Protein AF-A0AA88I9P0-F1 (afdb_monomer)

pLDDT: mean 80.14, std 15.62, range [35.44, 97.12]

Solvent-accessible surface area (backbone atoms only — not comparable to full-atom values): 41795 Å² total; per-residue (Å²): 132,82,83,84,81,64,87,50,72,68,50,46,50,50,55,42,49,54,50,52,51,56,60,56,55,66,72,64,61,83,65,70,84,75,68,68,86,69,66,57,77,77,60,60,64,82,70,73,57,92,83,63,72,90,64,54,68,68,43,51,55,53,35,43,71,70,54,61,89,62,84,44,14,86,80,65,47,40,48,66,58,61,61,68,53,54,72,72,57,49,48,54,51,47,52,55,50,41,48,29,62,76,71,70,46,79,60,71,76,50,74,45,58,48,72,49,77,42,73,41,89,96,47,58,90,87,43,65,85,30,44,41,80,45,69,27,42,24,44,66,48,55,41,52,53,45,37,49,46,56,54,51,52,60,71,43,61,91,75,59,63,89,82,62,29,80,97,34,86,98,47,40,74,62,55,57,46,41,50,52,47,38,55,53,26,50,33,54,72,67,57,74,52,76,94,54,95,66,80,80,78,89,45,65,58,95,88,41,73,60,80,88,63,68,59,49,80,53,97,91,42,48,45,39,78,80,62,54,36,57,73,34,50,52,54,48,49,54,58,43,54,60,53,46,51,56,54,56,59,55,64,36,79,88,66,70,57,36,46,66,61,50,50,52,51,48,46,55,60,47,46,57,59,56,58,59,60,39,60,51,53,54,47,31,53,69,73,63,56,44,56,56,44,49,56,51,52,52,49,50,28,62,64,49,67,50,54,90,83,52,54,70,68,57,54,24,51,70,66,71,50,68,56,60,73,59,45,45,47,44,52,48,38,50,50,52,48,57,56,64,56,45,68,101,77,40,62,62,50,63,66,55,75,61,32,65,84,72,67,54,88,82,69,67,79,84,50,44,33,21,60,60,47,48,57,68,75,40,60,77,97,66,36,58,87,73,59,81,62,74,77,66,77,84,79,86,78,91,77,69,88,71,84,65,64,68,72,73,83,79,75,57,83,88,80,59,55,55,69,58,53,32,52,48,46,52,57,56,51,54,79,42,65,87,32,47,41,33,17,27,19,36,27,66,62,90,61,32,14,6,15,3,30,27,32,67,76,80,72,42,81,49,66,43,19,43,53,55,78,52,48,52,72,52,26,34,46,46,18,50,40,49,56,52,51,51,52,58,74,65,67,68,76,47,43,37,32,40,38,28,55,51,57,67,50,53,59,44,58,76,68,56,51,100,82,48,61,63,66,62,49,49,41,55,49,52,50,49,58,42,40,74,65,76,21,47,73,39,52,39,67,42,79,73,94,41,75,53,67,55,50,56,49,3,43,51,35,2,52,52,18,36,69,50,88,68,64,54,94,65,86,48,55,72,68,49,50,48,48,51,50,47,53,51,57,50,49,52,56,49,52,59,47,55,76,72,54,93,52,74,46,58,72,31,55,73,57,82,82,62,56,90,50,67,68,51,77,52,37,65,50,41,33,40,54,50,22,55,44,66,70,57,34,53,33,39,40,51,32,30,77,66,72,74,40,97,58,30,49,32,95,83,71,75,43,71,23,42,72,64,36,61,67,75,64,36,72,92,40,42,74,49,37,54,53,43,45,54,56,38,47,74,71,76,41,70,92,43,73,50,37,59,60,44,48,50,59,72,89,51,28,36,57,35,48,52,46,51,42,48,39,34,57,78,65,54,43,72,84,62,71

Secondary structure (DSSP, 8-state):
-------SHHHHHHHHHHHHHHHHHTT-----S-------GGGGGGSS-TTS-SS-HHHHHHHHHT-------TT---HHHHHT--HHHHHHHHHHHHHHHHHT---GGGG-EEEEEEEPTTS-TT-GGGEEEEEEE-HHHHHHHHHHHHHHHHHHTTSS-TT--TT-TT--HHHHHHHHHHHHHHHHHTT-S-SS-PPPP--EETTEEPPP-SEEEETTEEEETT---HHHHHHHHHHHHHHHHHHHHHTSGGG---HHHHHHHHIIIIIHHHSTTTTTSTTS-HHHHHHHHHHHHHHHHHHHT--TTS-HHHHHHHTT---HHHHHHHHHHHHHHHHHSS-TT-HHIIIIIT-HHHHSTTS-GGGS-HHHHHHHTS-GGG-TTTS----------TTS------------TTSS-HHHHHHHHHHHHHTTTTSEEEEEEEEEETTEEEEEEEETTTTEEEEEEE-TT--HHHHHHHHHHHHHHHHHHH---SEEEEEES-HHHHHHHHT--TTS-HHHHHHHHHHHHHHTTT-EEEEEE--TTS--HHHHHHHHHHHHHHH-SSPP-PPPPHHHHHHHHHHHHHHHHHHHHHTT---HHHHHTTSS---SS---SSHHHHHHHHHHHHT----HHHHHHTTS-S--B-TTT-SB--HHIIIII-GGGHHHHHHHHHHHHHTT---SHHHHTT-S-HHHHHHHHHHHHHHHHHTTGGGT-

Radius of gyration: 31.72 Å; Cα contacts (8 Å, |Δi|>4): 893; chains: 1; bounding box: 70×88×81 Å

Structure (mmCIF, N/CA/C/O backbone):
data_AF-A0AA88I9P0-F1
#
_entry.id   AF-A0AA88I9P0-F1
#
loop_
_atom_site.group_PDB
_atom_site.id
_atom_site.type_symbol
_atom_site.label_atom_id
_atom_site.label_alt_id
_atom_site.label_comp_id
_atom_site.label_asym_id
_atom_site.label_entity_id
_atom_site.label_seq_id
_atom_site.pdbx_PDB_ins_code
_atom_site.Cartn_x
_atom_site.Cartn_y
_atom_site.Cartn_z
_atom_site.occupancy
_atom_site.B_iso_or_equiv
_atom_site.auth_seq_id
_atom_site.auth_comp_id
_atom_site.auth_asym_id
_atom_site.auth_atom_id
_atom_site.pdbx_PDB_model_num
ATOM 1 N N . MET A 1 1 ? -34.139 -36.839 -2.719 1.00 39.06 1 MET A N 1
ATOM 2 C CA . MET A 1 1 ? -34.824 -35.595 -3.132 1.00 39.06 1 MET A CA 1
ATOM 3 C C . MET A 1 1 ? -34.254 -35.170 -4.472 1.00 39.06 1 MET A C 1
ATOM 5 O O . MET A 1 1 ? -33.038 -35.048 -4.577 1.00 39.06 1 MET A O 1
ATOM 9 N N . GLY A 1 2 ? -35.099 -35.080 -5.503 1.00 44.34 2 GLY A N 1
ATOM 10 C CA . GLY A 1 2 ? -34.687 -34.735 -6.867 1.00 44.34 2 GLY A CA 1
ATOM 11 C C . GLY A 1 2 ? -34.069 -33.339 -6.929 1.00 44.34 2 GLY A C 1
ATOM 12 O O . GLY A 1 2 ? -34.487 -32.447 -6.196 1.00 44.34 2 GLY A O 1
ATOM 13 N N . ARG A 1 3 ? -33.046 -33.155 -7.771 1.00 48.88 3 ARG A N 1
ATOM 14 C CA . ARG A 1 3 ? -32.488 -31.826 -8.058 1.00 48.88 3 ARG A CA 1
ATOM 15 C C . ARG A 1 3 ? -33.597 -30.983 -8.695 1.00 48.88 3 ARG A C 1
ATOM 17 O O . ARG A 1 3 ? -33.937 -31.243 -9.845 1.00 48.88 3 ARG A O 1
ATOM 24 N N . GLN A 1 4 ? -34.155 -30.018 -7.961 1.00 62.44 4 GLN A N 1
ATOM 25 C CA . GLN A 1 4 ? -35.030 -28.997 -8.541 1.00 62.44 4 GLN A CA 1
ATOM 26 C C . GLN A 1 4 ? -34.247 -28.274 -9.642 1.00 62.44 4 GLN A C 1
ATOM 28 O O . GLN A 1 4 ? -33.183 -27.706 -9.389 1.00 62.44 4 GLN A O 1
ATOM 33 N N . GLN A 1 5 ? -34.734 -28.369 -10.876 1.00 73.12 5 GLN A N 1
ATOM 34 C CA . GLN A 1 5 ? -34.254 -27.574 -11.998 1.00 73.12 5 GLN A CA 1
ATOM 35 C C . GLN A 1 5 ? -35.188 -26.370 -12.116 1.00 73.12 5 GLN A C 1
ATOM 37 O O . GLN A 1 5 ? -36.397 -26.560 -12.165 1.00 73.12 5 GLN A O 1
ATOM 42 N N . ALA A 1 6 ? -34.625 -25.163 -12.124 1.00 80.06 6 ALA A N 1
ATOM 43 C CA . ALA A 1 6 ? -35.354 -23.923 -12.371 1.00 80.06 6 ALA A CA 1
ATOM 44 C C . ALA A 1 6 ? -34.900 -23.322 -13.697 1.00 80.06 6 ALA A C 1
ATOM 46 O O . ALA A 1 6 ? -33.693 -23.222 -13.960 1.00 80.06 6 ALA A O 1
ATOM 47 N N . PHE A 1 7 ? -35.860 -22.895 -14.506 1.00 81.94 7 PHE A N 1
ATOM 48 C CA . PHE A 1 7 ? -35.616 -22.302 -15.817 1.00 81.94 7 PHE A CA 1
ATOM 49 C C . PHE A 1 7 ? -35.989 -20.818 -15.817 1.00 81.94 7 PHE A C 1
ATOM 51 O O . PHE A 1 7 ? -35.228 -19.999 -16.350 1.00 81.94 7 PHE A O 1
ATOM 58 N N . GLU A 1 8 ? -37.071 -20.455 -15.128 1.00 89.19 8 GLU A N 1
ATOM 59 C CA . GLU A 1 8 ? -37.524 -19.071 -14.996 1.00 89.19 8 GLU A CA 1
ATOM 60 C C . GLU A 1 8 ? -36.816 -18.327 -13.857 1.00 89.19 8 GLU A C 1
ATOM 62 O O . GLU A 1 8 ? -36.318 -18.919 -12.897 1.00 89.19 8 GLU A O 1
ATOM 67 N N . ASP A 1 9 ? -36.744 -16.999 -13.953 1.00 88.75 9 ASP A N 1
ATOM 68 C CA . ASP A 1 9 ? -36.067 -16.187 -12.936 1.00 88.75 9 ASP A CA 1
ATOM 69 C C . ASP A 1 9 ? -36.805 -16.202 -11.591 1.00 88.75 9 ASP A C 1
ATOM 71 O O . ASP A 1 9 ? -36.147 -16.219 -10.552 1.00 88.75 9 ASP A O 1
ATOM 75 N N . ALA A 1 10 ? -38.140 -16.287 -11.594 1.00 88.88 10 ALA A N 1
ATOM 76 C CA . ALA A 1 10 ? -38.936 -16.443 -10.376 1.00 88.88 10 ALA A CA 1
ATOM 77 C C . ALA A 1 10 ? -38.601 -17.757 -9.645 1.00 88.88 10 ALA A C 1
ATOM 79 O O . ALA A 1 10 ? -38.289 -17.744 -8.457 1.00 88.88 10 ALA A O 1
ATOM 80 N N . GLU A 1 11 ? -38.547 -18.877 -10.372 1.00 89.25 11 GLU A N 1
ATOM 81 C CA . GLU A 1 11 ? -38.175 -20.184 -9.815 1.00 89.25 11 GLU A CA 1
ATOM 82 C C . GLU A 1 11 ? -36.751 -20.179 -9.237 1.00 89.25 11 GLU A C 1
ATOM 84 O O . GLU A 1 11 ? -36.499 -20.723 -8.161 1.00 89.25 11 GLU A O 1
ATOM 89 N N . LYS A 1 12 ? -35.799 -19.530 -9.925 1.00 89.38 12 LYS A N 1
ATOM 90 C CA . LYS A 1 12 ? -34.418 -19.389 -9.428 1.00 89.38 12 LYS A CA 1
ATOM 91 C C . LYS A 1 12 ? -34.368 -18.591 -8.127 1.00 89.38 12 LYS A C 1
ATOM 93 O O . LYS A 1 12 ? -33.560 -18.917 -7.255 1.00 89.38 12 LYS A O 1
ATOM 98 N N . VAL A 1 13 ? -35.183 -17.541 -8.007 1.00 89.12 13 VAL A N 1
ATOM 99 C CA . VAL A 1 13 ? -35.268 -16.716 -6.794 1.00 89.12 13 VAL A CA 1
ATOM 100 C C . VAL A 1 13 ? -35.789 -17.539 -5.620 1.00 89.12 13 VAL A C 1
ATOM 102 O O . VAL A 1 13 ? -35.147 -17.513 -4.571 1.00 89.12 13 VAL A O 1
ATOM 105 N N . GLU A 1 14 ? -36.856 -18.318 -5.804 1.00 90.62 14 GLU A N 1
ATOM 106 C CA . GLU A 1 14 ? -37.413 -19.178 -4.749 1.00 90.62 14 GLU A CA 1
ATOM 107 C C . GLU A 1 14 ? -36.408 -20.243 -4.284 1.00 90.62 14 GLU A C 1
ATOM 109 O O . GLU A 1 14 ? -36.133 -20.364 -3.091 1.00 90.62 14 GLU A O 1
ATOM 114 N N . ILE A 1 15 ? -35.730 -20.930 -5.214 1.00 90.12 15 ILE A N 1
ATOM 115 C CA . ILE A 1 15 ? -34.695 -21.919 -4.859 1.00 90.12 15 ILE A CA 1
ATOM 116 C C . ILE A 1 15 ? -33.554 -21.279 -4.050 1.00 90.12 15 ILE A C 1
ATOM 118 O O . ILE A 1 15 ? -33.029 -21.872 -3.099 1.00 90.12 15 ILE A O 1
ATOM 122 N N . LEU A 1 16 ? -33.126 -20.072 -4.428 1.00 90.31 16 LEU A N 1
ATOM 123 C CA . LEU A 1 16 ? -32.100 -19.346 -3.682 1.00 90.31 16 LEU A CA 1
ATOM 124 C C . LEU A 1 16 ? -32.613 -18.919 -2.301 1.00 90.31 16 LEU A C 1
ATOM 126 O O . LEU A 1 16 ? -31.865 -19.038 -1.326 1.00 90.31 16 LEU A O 1
ATOM 130 N N . ALA A 1 17 ? -33.861 -18.455 -2.202 1.00 88.44 17 ALA A N 1
ATOM 131 C CA . ALA A 1 17 ? -34.494 -18.081 -0.942 1.00 88.44 17 ALA A CA 1
ATOM 132 C C . ALA A 1 17 ? -34.544 -19.271 0.030 1.00 88.44 17 ALA A C 1
ATOM 134 O O . ALA A 1 17 ? -34.016 -19.161 1.142 1.00 88.44 17 ALA A O 1
ATOM 135 N N . ASP A 1 18 ? -35.030 -20.429 -0.422 1.00 88.12 18 ASP A N 1
ATOM 136 C CA . ASP A 1 18 ? -35.078 -21.674 0.353 1.00 88.12 18 ASP A CA 1
ATOM 137 C C . ASP A 1 18 ? -33.686 -22.108 0.830 1.00 88.12 18 ASP A C 1
ATOM 139 O O . ASP A 1 18 ? -33.469 -22.460 1.998 1.00 88.12 18 ASP A O 1
ATOM 143 N N . GLN A 1 19 ? -32.687 -22.054 -0.057 1.00 89.00 19 GLN A N 1
ATOM 144 C CA . GLN A 1 19 ? -31.309 -22.398 0.288 1.00 89.00 19 GLN A CA 1
ATOM 145 C C . GLN A 1 19 ? -30.738 -21.467 1.372 1.00 89.00 19 GLN A C 1
ATOM 147 O O . GLN A 1 19 ? -30.025 -21.915 2.285 1.00 89.00 19 GLN A O 1
ATOM 152 N N . PHE A 1 20 ? -31.011 -20.165 1.285 1.00 88.50 20 PHE A N 1
ATOM 153 C CA . PHE A 1 20 ? -30.532 -19.185 2.258 1.00 88.50 20 PHE A CA 1
ATOM 154 C C . PHE A 1 20 ? -31.257 -19.295 3.601 1.00 88.50 20 PHE A C 1
ATOM 156 O O . PHE A 1 20 ? -30.613 -19.179 4.653 1.00 88.50 20 PHE A O 1
ATOM 163 N N . GLU A 1 21 ? -32.552 -19.597 3.588 1.00 84.19 21 GLU A N 1
ATOM 164 C CA . GLU A 1 21 ? -33.342 -19.832 4.793 1.00 84.19 21 GLU A CA 1
ATOM 165 C C . GLU A 1 21 ? -32.831 -21.069 5.553 1.00 84.19 21 GLU A C 1
ATOM 167 O O . GLU A 1 21 ? -32.518 -20.998 6.747 1.00 84.19 21 GLU A O 1
ATOM 172 N N . ASN A 1 22 ? -32.617 -22.183 4.847 1.00 78.06 22 ASN A N 1
ATOM 173 C CA . ASN A 1 22 ? -32.097 -23.428 5.420 1.00 78.06 22 ASN A CA 1
ATOM 174 C C . ASN A 1 22 ? -30.682 -23.279 5.998 1.00 78.06 22 ASN A C 1
ATOM 176 O O . ASN A 1 22 ? -30.352 -23.851 7.044 1.00 78.06 22 ASN A O 1
ATOM 180 N N . THR A 1 23 ? -29.838 -22.471 5.351 1.00 69.44 23 THR A N 1
ATOM 181 C CA . THR A 1 23 ? -28.493 -22.164 5.858 1.00 69.44 23 THR A CA 1
ATOM 182 C C . THR A 1 23 ? -28.563 -21.365 7.165 1.00 69.44 23 THR A C 1
ATOM 184 O O . THR A 1 23 ? -27.778 -21.613 8.082 1.00 69.44 23 THR A O 1
ATOM 187 N N . SER A 1 24 ? -29.531 -20.453 7.279 1.00 61.78 24 SER A N 1
ATOM 188 C CA . SER A 1 24 ? -29.737 -19.612 8.463 1.00 61.78 24 SER A CA 1
ATOM 189 C C . SER A 1 24 ? -30.341 -20.394 9.639 1.00 61.78 24 SER A C 1
ATOM 191 O O . SER A 1 24 ? -29.943 -20.192 10.786 1.00 61.78 24 SER A O 1
ATOM 193 N N . LYS A 1 25 ? -31.232 -21.362 9.372 1.00 58.56 25 LYS A N 1
ATOM 194 C CA . LYS A 1 25 ? -31.823 -22.248 10.395 1.00 58.56 25 LYS A CA 1
ATOM 195 C C . LYS A 1 25 ? -30.779 -23.132 11.095 1.00 58.56 25 LYS A C 1
ATOM 197 O O . LYS A 1 25 ? -30.860 -23.318 12.307 1.00 58.56 25 LYS A O 1
ATOM 202 N N . ARG A 1 26 ? -29.744 -23.610 10.386 1.00 49.09 26 ARG A N 1
ATOM 203 C CA . ARG A 1 26 ? -28.668 -24.452 10.964 1.00 49.09 26 ARG A CA 1
ATOM 204 C C . ARG A 1 26 ? -27.805 -23.755 12.029 1.00 49.09 26 ARG A C 1
ATOM 206 O O . ARG A 1 26 ? -27.151 -24.455 12.801 1.00 49.09 26 ARG A O 1
ATOM 213 N N . SER A 1 27 ? -27.785 -22.417 12.102 1.00 44.56 27 SER A N 1
ATOM 214 C CA . SER A 1 27 ? -27.039 -21.701 13.154 1.00 44.56 27 SER A CA 1
ATOM 215 C C . SER A 1 27 ? -27.791 -21.631 14.484 1.00 44.56 27 SER A C 1
ATOM 217 O O . SER A 1 27 ? -27.160 -21.385 15.512 1.00 44.56 27 SER A O 1
ATOM 219 N N . ARG A 1 28 ? -29.104 -21.904 14.503 1.00 42.03 28 ARG A N 1
ATOM 220 C CA . ARG A 1 28 ? -29.830 -22.232 15.734 1.00 42.03 28 ARG A CA 1
ATOM 221 C C . ARG A 1 28 ? -29.492 -23.671 16.115 1.00 42.03 28 ARG A C 1
ATOM 223 O O . ARG A 1 28 ? -30.344 -24.553 16.096 1.00 42.03 28 ARG A O 1
ATOM 230 N N . ARG A 1 29 ? -28.230 -23.934 16.477 1.00 40.59 29 ARG A N 1
ATOM 231 C CA . ARG A 1 29 ? -27.990 -25.035 17.413 1.00 40.59 29 ARG A CA 1
ATOM 232 C C . ARG A 1 29 ? -28.876 -24.730 18.612 1.00 40.59 29 ARG A C 1
ATOM 234 O O . ARG A 1 29 ? -28.849 -23.601 19.101 1.00 40.59 29 ARG A O 1
ATOM 241 N N . GLN A 1 30 ? -29.667 -25.710 19.032 1.00 39.31 30 GLN A N 1
ATOM 242 C CA . GLN A 1 30 ? -30.225 -25.761 20.374 1.00 39.31 30 GLN A CA 1
ATOM 243 C C . GLN A 1 30 ? -29.033 -25.699 21.335 1.00 39.31 30 GLN A C 1
ATOM 245 O O . GLN A 1 30 ? -28.506 -26.715 21.773 1.00 39.31 30 GLN A O 1
ATOM 250 N N . GLY A 1 31 ? -28.520 -24.496 21.588 1.00 37.78 31 GLY A N 1
ATOM 251 C CA . GLY A 1 31 ? -27.821 -24.232 22.819 1.00 37.78 31 GLY A CA 1
ATOM 252 C C . GLY A 1 31 ? -28.854 -24.560 23.870 1.00 37.78 31 GLY A C 1
ATOM 253 O O . GLY A 1 31 ? -29.912 -23.937 23.908 1.00 37.78 31 GLY A O 1
ATOM 254 N N . THR A 1 32 ? -28.596 -25.609 24.640 1.00 35.59 32 THR A N 1
ATOM 255 C CA . THR A 1 32 ? -29.235 -25.798 25.932 1.00 35.59 32 THR A CA 1
ATOM 256 C C . THR A 1 32 ? -29.368 -24.417 26.561 1.00 35.59 32 THR A C 1
ATOM 258 O O . THR A 1 32 ? -28.354 -23.745 26.758 1.00 35.59 32 THR A O 1
ATOM 261 N N . ASN A 1 33 ? -30.595 -23.978 26.838 1.00 35.75 33 ASN A N 1
ATOM 262 C CA . ASN A 1 33 ? -30.913 -22.712 27.504 1.00 35.75 33 ASN A CA 1
ATOM 263 C C . ASN A 1 33 ? -30.363 -22.640 28.950 1.00 35.75 33 ASN A C 1
ATOM 265 O O . ASN A 1 33 ? -30.852 -21.866 29.759 1.00 35.75 33 ASN A O 1
ATOM 269 N N . ASN A 1 34 ? -29.304 -23.387 29.269 1.00 35.44 34 ASN A N 1
ATOM 270 C CA . ASN A 1 34 ? -28.431 -23.181 30.414 1.00 35.44 34 ASN A CA 1
ATOM 271 C C . ASN A 1 34 ? -27.333 -22.168 30.061 1.00 35.44 34 ASN A C 1
ATOM 273 O O . ASN A 1 34 ? -26.152 -22.377 30.336 1.00 35.44 34 ASN A O 1
ATOM 277 N N . LEU A 1 35 ? -27.718 -21.023 29.489 1.00 38.22 35 LEU A N 1
ATOM 278 C CA . LEU A 1 35 ? -27.027 -19.797 29.866 1.00 38.22 35 LEU A CA 1
ATOM 279 C C . LEU A 1 35 ? -27.410 -19.590 31.327 1.00 38.22 35 LEU A C 1
ATOM 281 O O . LEU A 1 35 ? -28.442 -18.990 31.627 1.00 38.22 35 LEU A O 1
ATOM 285 N N . ASN A 1 36 ? -26.613 -20.162 32.234 1.00 35.81 36 ASN A N 1
ATOM 286 C CA . ASN A 1 36 ? -26.621 -19.738 33.622 1.00 35.81 36 ASN A CA 1
ATOM 287 C C . ASN A 1 36 ? -26.627 -18.211 33.590 1.00 35.81 36 ASN A C 1
ATOM 289 O O . ASN A 1 36 ? -25.728 -17.594 33.016 1.00 35.81 36 ASN A O 1
ATOM 293 N N . LYS A 1 37 ? -27.681 -17.618 34.155 1.00 40.16 37 LYS A N 1
ATOM 294 C CA . LYS A 1 37 ? -27.862 -16.175 34.343 1.00 40.16 37 LYS A CA 1
ATOM 295 C C . LYS A 1 37 ? -26.828 -15.609 35.327 1.00 40.16 37 LYS A C 1
ATOM 297 O O . LYS A 1 37 ? -27.144 -14.769 36.156 1.00 40.16 37 LYS A O 1
ATOM 302 N N . THR A 1 38 ? -25.576 -16.032 35.248 1.00 39.34 38 THR A N 1
ATOM 303 C CA . THR A 1 38 ? -24.461 -15.228 35.715 1.00 39.34 38 THR A CA 1
ATOM 304 C C . THR A 1 38 ? -24.152 -14.251 34.593 1.00 39.34 38 THR A C 1
ATOM 306 O O . THR A 1 38 ? -23.168 -14.397 33.870 1.00 39.34 38 THR A O 1
ATOM 309 N N . THR A 1 39 ? -25.024 -13.252 34.408 1.00 38.62 39 THR A N 1
ATOM 310 C CA . THR A 1 39 ? -24.541 -11.947 33.946 1.00 38.62 39 THR A CA 1
ATOM 311 C C . THR A 1 39 ? -23.344 -11.636 34.839 1.00 38.62 39 THR A C 1
ATOM 313 O O . THR A 1 39 ? -23.548 -11.576 36.054 1.00 38.62 39 THR A O 1
ATOM 316 N N . PRO A 1 40 ? -22.117 -11.511 34.299 1.00 41.44 40 PRO A N 1
ATOM 317 C CA . PRO A 1 40 ? -20.988 -11.026 35.087 1.00 41.44 40 PRO A CA 1
ATOM 318 C C . PRO A 1 40 ? -21.459 -9.763 35.810 1.00 41.44 40 PRO A C 1
ATOM 320 O O . PRO A 1 40 ? -22.156 -8.969 35.175 1.00 41.44 40 PRO A O 1
ATOM 323 N N . ASP A 1 41 ? -21.159 -9.563 37.095 1.00 44.03 41 ASP A N 1
ATOM 324 C CA . ASP A 1 41 ? -21.682 -8.404 37.847 1.00 44.03 41 ASP A CA 1
ATOM 325 C C . ASP A 1 41 ? -21.405 -7.058 37.137 1.00 44.03 41 ASP A C 1
ATOM 327 O O . ASP A 1 41 ? -22.180 -6.111 37.226 1.00 44.03 41 ASP A O 1
ATOM 331 N N . ASN A 1 42 ? -20.391 -7.039 36.277 1.00 43.88 42 ASN A N 1
ATOM 332 C CA . ASN A 1 42 ? -19.996 -5.983 35.353 1.00 43.88 42 ASN A CA 1
ATOM 333 C C . ASN A 1 42 ? -21.109 -5.564 34.358 1.00 43.88 42 ASN A C 1
ATOM 335 O O . ASN A 1 42 ? -21.118 -4.425 33.896 1.00 43.88 42 ASN A O 1
ATOM 339 N N . TYR A 1 43 ? -22.036 -6.462 33.998 1.00 40.50 43 TYR A N 1
ATOM 340 C CA . TYR A 1 43 ? -23.160 -6.194 33.086 1.00 40.50 43 TYR A CA 1
ATOM 341 C C . TYR A 1 43 ? -24.332 -5.479 33.772 1.00 40.50 43 TYR A C 1
ATOM 343 O O . TYR A 1 43 ? -25.108 -4.812 33.086 1.00 40.50 43 TYR A O 1
ATOM 351 N N . LYS A 1 44 ? -24.449 -5.554 35.109 1.00 40.12 44 LYS A N 1
ATOM 352 C CA . LYS A 1 44 ? -25.491 -4.830 35.863 1.00 40.12 44 LYS A CA 1
ATOM 353 C C . LYS A 1 44 ? -25.324 -3.306 35.776 1.00 40.12 44 LYS A C 1
ATOM 355 O O . LYS A 1 44 ? -26.277 -2.573 36.002 1.00 40.12 44 LYS A O 1
ATOM 360 N N . HIS A 1 45 ? -24.157 -2.811 35.362 1.00 44.03 45 HIS A N 1
ATOM 361 C CA . HIS A 1 45 ? -23.897 -1.377 35.220 1.00 44.03 45 HIS A CA 1
ATOM 362 C C . HIS A 1 45 ? -24.479 -0.723 33.959 1.00 44.03 45 HIS A C 1
ATOM 364 O O . HIS A 1 45 ? -24.467 0.502 33.886 1.00 44.03 45 HIS A O 1
ATOM 370 N N . TRP A 1 46 ? -25.015 -1.475 32.985 1.00 44.25 46 TRP A N 1
ATOM 371 C CA . TRP A 1 46 ? -25.685 -0.841 31.834 1.00 44.25 46 TRP A CA 1
ATOM 372 C C . TRP A 1 46 ? -26.975 -0.121 32.272 1.00 44.25 46 TRP A C 1
ATOM 374 O O . TRP A 1 46 ? -27.339 0.887 31.678 1.00 44.25 46 TRP A O 1
ATOM 384 N N . ASN A 1 47 ? -27.621 -0.590 33.347 1.00 42.84 47 ASN A N 1
ATOM 385 C CA . ASN A 1 47 ? -28.960 -0.147 33.749 1.00 42.84 47 ASN A CA 1
ATOM 386 C C . ASN A 1 47 ? -29.028 0.621 35.083 1.00 42.84 47 ASN A C 1
ATOM 388 O O . ASN A 1 47 ? -30.118 0.949 35.529 1.00 42.84 47 ASN A O 1
ATOM 392 N N . ASN A 1 48 ? -27.897 0.918 35.735 1.00 43.22 48 ASN A N 1
ATOM 393 C CA . ASN A 1 48 ? -27.915 1.456 37.106 1.00 43.22 48 ASN A CA 1
ATOM 394 C C . ASN A 1 48 ? -27.996 2.988 37.216 1.00 43.22 48 ASN A C 1
ATOM 396 O O . ASN A 1 48 ? -28.045 3.501 38.327 1.00 43.22 48 ASN A O 1
ATOM 400 N N . ASN A 1 49 ? -28.049 3.721 36.101 1.00 46.38 49 ASN A N 1
ATOM 401 C CA . ASN A 1 49 ? -28.343 5.155 36.107 1.00 46.38 49 ASN A CA 1
ATOM 402 C C . ASN A 1 49 ? -29.525 5.425 35.171 1.00 46.38 49 ASN A C 1
ATOM 404 O O . ASN A 1 49 ? -29.324 5.832 34.030 1.00 46.38 49 ASN A O 1
ATOM 408 N N . GLU A 1 50 ? -30.756 5.252 35.664 1.00 50.78 50 GLU A N 1
ATOM 409 C CA . GLU A 1 50 ? -32.018 5.540 34.945 1.00 50.78 50 GLU A CA 1
ATOM 410 C C . GLU A 1 50 ? -32.121 6.981 34.387 1.00 50.78 50 GLU A C 1
ATOM 412 O O . GLU A 1 50 ? -33.062 7.308 33.669 1.00 50.78 50 GLU A O 1
ATOM 417 N N . LYS A 1 51 ? -31.150 7.857 34.683 1.00 51.50 51 LYS A N 1
ATOM 418 C CA . LYS A 1 51 ? -31.114 9.258 34.244 1.00 51.50 51 LYS A CA 1
ATOM 419 C C . LYS A 1 51 ? -30.222 9.551 33.031 1.00 51.50 51 LYS A C 1
ATOM 421 O O . LYS A 1 51 ? -30.355 10.639 32.477 1.00 51.50 51 LYS A O 1
ATOM 426 N N . GLU A 1 52 ? -29.323 8.657 32.599 1.00 55.91 52 GLU A N 1
ATOM 427 C CA . GLU A 1 52 ? -28.451 8.938 31.440 1.00 55.91 52 GLU A CA 1
ATOM 428 C C . GLU A 1 52 ? -28.894 8.214 30.153 1.00 55.91 52 GLU A C 1
ATOM 430 O O . GLU A 1 52 ? -29.162 7.014 30.181 1.00 55.91 52 GLU A O 1
ATOM 435 N N . PRO A 1 53 ? -28.915 8.899 28.990 1.00 64.31 53 PRO A N 1
ATOM 436 C CA . PRO A 1 53 ? -29.300 8.276 27.728 1.00 64.31 53 PRO A CA 1
ATOM 437 C C . PRO A 1 53 ? -28.285 7.211 27.275 1.00 64.31 53 PRO A C 1
ATOM 439 O O . PRO A 1 53 ? -27.065 7.418 27.321 1.00 64.31 53 PRO A O 1
ATOM 442 N N . LEU A 1 54 ? -28.802 6.081 26.771 1.00 80.31 54 LEU A N 1
ATOM 443 C CA . LEU A 1 54 ? -28.013 4.917 26.342 1.00 80.31 54 LEU A CA 1
ATOM 444 C C . LEU A 1 54 ? -26.997 5.240 25.244 1.00 80.31 54 LEU A C 1
ATOM 446 O O . LEU A 1 54 ? -25.907 4.669 25.224 1.00 80.31 54 LEU A O 1
ATOM 450 N N . LEU A 1 55 ? -27.313 6.168 24.347 1.00 88.94 55 LEU A N 1
ATOM 451 C CA . LEU A 1 55 ? -26.415 6.773 23.367 1.00 88.94 55 LEU A CA 1
ATOM 452 C C . LEU A 1 55 ? -26.391 8.292 23.566 1.00 88.94 55 LEU A C 1
ATOM 454 O O . LEU A 1 55 ? -27.391 8.889 23.965 1.00 88.94 55 LEU A O 1
ATOM 458 N N . LYS A 1 56 ? -25.257 8.927 23.252 1.00 88.81 56 LYS A N 1
ATOM 459 C CA . LYS A 1 56 ? -25.082 10.393 23.241 1.00 88.81 56 LYS A CA 1
ATOM 460 C C . LYS A 1 56 ? -24.836 10.879 21.805 1.00 88.81 56 LYS A C 1
ATOM 462 O O . LYS A 1 56 ? -24.408 10.096 20.958 1.00 88.81 56 LYS A O 1
ATOM 467 N N . LEU A 1 57 ? -25.021 12.174 21.524 1.00 83.69 57 LEU A N 1
ATOM 468 C CA . LEU A 1 57 ? -24.827 12.743 20.174 1.00 83.69 57 LEU A CA 1
ATOM 469 C C . LEU A 1 57 ? -23.438 12.422 19.592 1.00 83.69 57 LEU A C 1
ATOM 471 O O . LEU A 1 57 ? -23.316 12.051 18.424 1.00 83.69 57 LEU A O 1
ATOM 475 N N . ARG A 1 58 ? -22.402 12.435 20.441 1.00 79.50 58 ARG A N 1
ATOM 476 C CA . ARG A 1 58 ? -21.030 12.033 20.085 1.00 79.50 58 ARG A CA 1
ATOM 477 C C . ARG A 1 58 ? -20.929 10.607 19.530 1.00 79.50 58 ARG A C 1
ATOM 479 O O . ARG A 1 58 ? -20.106 10.346 18.654 1.00 79.50 58 ARG A O 1
ATOM 486 N N . ASP A 1 59 ? -21.755 9.678 20.020 1.00 84.75 59 ASP A N 1
ATOM 487 C CA . ASP A 1 59 ? -21.765 8.291 19.547 1.00 84.75 59 ASP A CA 1
ATOM 488 C C . ASP A 1 59 ? -22.282 8.221 18.102 1.00 84.75 59 ASP A C 1
ATOM 490 O O . ASP A 1 59 ? -21.729 7.474 17.291 1.00 84.75 59 ASP A O 1
ATOM 494 N N . ILE A 1 60 ? -23.283 9.047 17.770 1.00 89.19 60 ILE A N 1
ATOM 495 C CA . ILE A 1 60 ? -23.849 9.169 16.420 1.00 89.19 60 ILE A CA 1
ATOM 496 C C . ILE A 1 60 ? -22.858 9.854 15.486 1.00 89.19 60 ILE A C 1
ATOM 498 O O . ILE A 1 60 ? -22.555 9.313 14.426 1.00 89.19 60 ILE A O 1
ATOM 502 N N . GLN A 1 61 ? -22.284 10.987 15.895 1.00 83.81 61 GLN A N 1
ATOM 503 C CA . GLN A 1 61 ? -21.281 11.712 15.108 1.00 83.81 61 GLN A CA 1
ATOM 504 C C . GLN A 1 61 ? -20.072 10.826 14.769 1.00 83.81 61 GLN A C 1
ATOM 506 O O . GLN A 1 61 ? -19.629 10.791 13.617 1.00 83.81 61 GLN A O 1
ATOM 511 N N . ARG A 1 62 ? -19.581 10.036 15.738 1.00 81.12 62 ARG A N 1
ATOM 512 C CA . ARG A 1 62 ? -18.540 9.024 15.500 1.00 81.12 62 ARG A CA 1
ATOM 513 C C . ARG A 1 62 ? -19.009 7.963 14.504 1.00 81.12 62 ARG A C 1
ATOM 515 O O . ARG A 1 62 ? -18.308 7.668 13.543 1.00 81.12 62 ARG A O 1
ATOM 522 N N . ALA A 1 63 ? -20.194 7.390 14.701 1.00 86.38 63 ALA A N 1
ATOM 523 C CA . ALA A 1 63 ? -20.697 6.345 13.815 1.00 86.38 63 ALA A CA 1
ATOM 524 C C . ALA A 1 63 ? -20.891 6.847 12.366 1.00 86.38 63 ALA A C 1
ATOM 526 O O . ALA A 1 63 ? -20.588 6.112 11.423 1.00 86.38 63 ALA A O 1
ATOM 527 N N . VAL A 1 64 ? -21.332 8.099 12.187 1.00 85.75 64 VAL A N 1
ATOM 528 C CA . VAL A 1 64 ? -21.493 8.767 10.885 1.00 85.75 64 VAL A CA 1
ATOM 529 C C . VAL A 1 64 ? -20.144 9.011 10.203 1.00 85.75 64 VAL A C 1
ATOM 531 O O . VAL A 1 64 ? -20.004 8.736 9.005 1.00 85.75 64 VAL A O 1
ATOM 534 N N . SER A 1 65 ? -19.131 9.479 10.941 1.00 80.00 65 SER A N 1
ATOM 535 C CA . SER A 1 65 ? -17.805 9.767 10.370 1.00 80.00 65 SER A CA 1
ATOM 536 C C . SER A 1 65 ? -17.132 8.510 9.799 1.00 80.00 65 SER A C 1
ATOM 538 O O . SER A 1 65 ? -16.467 8.565 8.761 1.00 80.00 65 SER A O 1
ATOM 540 N N . GLU A 1 66 ? -17.401 7.347 10.395 1.00 80.25 66 GLU A N 1
ATOM 541 C CA . GLU A 1 66 ? -16.899 6.045 9.952 1.00 80.25 66 GLU A CA 1
ATOM 542 C C . GLU A 1 66 ? -17.701 5.402 8.802 1.00 80.25 66 GLU A C 1
ATOM 544 O O . GLU A 1 66 ? -17.351 4.306 8.327 1.00 80.25 66 GLU A O 1
ATOM 549 N N . LEU A 1 67 ? -18.806 6.012 8.359 1.00 84.00 67 LEU A N 1
ATOM 550 C CA . LEU A 1 67 ? -19.589 5.469 7.251 1.00 84.00 67 LEU A CA 1
ATOM 551 C C . LEU A 1 67 ? -18.749 5.456 5.967 1.00 84.00 67 LEU A C 1
ATOM 553 O O . LEU A 1 67 ? -18.043 6.406 5.630 1.00 84.00 67 LEU A O 1
ATOM 557 N N . LYS A 1 68 ? -18.846 4.371 5.203 1.00 83.50 68 LYS A N 1
ATOM 558 C CA . LYS A 1 68 ? -18.275 4.272 3.851 1.00 83.50 68 LYS A CA 1
ATOM 559 C C . LYS A 1 68 ? -19.398 4.399 2.830 1.00 83.50 68 LYS A C 1
ATOM 561 O O . LYS A 1 68 ? -20.545 4.090 3.154 1.00 83.50 68 LYS A O 1
ATOM 566 N N . SER A 1 69 ? -19.089 4.821 1.607 1.00 79.62 69 SER A N 1
ATOM 567 C CA . SER A 1 69 ? -20.062 4.712 0.518 1.00 79.62 69 SER A CA 1
ATOM 568 C C . SER A 1 69 ? -20.441 3.237 0.327 1.00 79.62 69 SER A C 1
ATOM 570 O O . SER A 1 69 ? -19.605 2.341 0.453 1.00 79.62 69 SER A O 1
ATOM 572 N N . GLY A 1 70 ? -21.723 2.970 0.102 1.00 77.12 70 GLY A N 1
ATOM 573 C CA . GLY A 1 70 ? -22.252 1.616 -0.031 1.00 77.12 70 GLY A CA 1
ATOM 574 C C . GLY A 1 70 ? -23.700 1.636 -0.498 1.00 77.12 70 GLY A C 1
ATOM 575 O O . GLY A 1 70 ? -24.345 2.679 -0.413 1.00 77.12 70 GLY A O 1
ATOM 576 N N . ALA A 1 71 ? -24.176 0.495 -0.999 1.00 85.19 71 ALA A N 1
ATOM 577 C CA . ALA A 1 71 ? -25.551 0.327 -1.459 1.00 85.19 71 ALA A CA 1
ATOM 578 C C . ALA A 1 71 ? -26.565 0.514 -0.317 1.00 85.19 71 ALA A C 1
ATOM 580 O O . ALA A 1 71 ? -26.274 0.235 0.855 1.00 85.19 71 ALA A O 1
ATOM 581 N N . THR A 1 72 ? -27.748 0.999 -0.679 1.00 89.88 72 THR A N 1
ATOM 582 C CA . THR A 1 72 ? -28.861 1.279 0.232 1.00 89.88 72 THR A CA 1
ATOM 583 C C . THR A 1 72 ? -29.703 0.038 0.499 1.00 89.88 72 THR A C 1
ATOM 585 O O . THR A 1 72 ? -29.642 -0.943 -0.240 1.00 89.88 72 THR A O 1
ATOM 588 N N . GLY A 1 73 ? -30.464 0.077 1.595 1.00 88.06 73 GLY A N 1
ATOM 589 C CA . GLY A 1 73 ? -31.550 -0.870 1.827 1.00 88.06 73 GLY A CA 1
ATOM 590 C C . GLY A 1 73 ? -32.828 -0.435 1.105 1.00 88.06 73 GLY A C 1
ATOM 591 O O . GLY A 1 73 ? -32.810 0.451 0.249 1.00 88.06 73 GLY A O 1
ATOM 592 N N . ASN A 1 74 ? -33.955 -1.029 1.496 1.00 88.12 74 ASN A N 1
ATOM 593 C CA . ASN A 1 74 ? -35.261 -0.758 0.884 1.00 88.12 74 ASN A CA 1
ATOM 594 C C . ASN A 1 74 ? -35.732 0.705 1.041 1.00 88.12 74 ASN A C 1
ATOM 596 O O . ASN A 1 74 ? -36.475 1.214 0.211 1.00 88.12 74 ASN A O 1
ATOM 600 N N . ASP A 1 75 ? -35.248 1.403 2.073 1.00 88.06 75 ASP A N 1
ATOM 601 C CA . ASP A 1 75 ? -35.552 2.813 2.353 1.00 88.06 75 ASP A CA 1
ATOM 602 C C . ASP A 1 75 ? -34.836 3.812 1.426 1.00 88.06 75 ASP A C 1
ATOM 604 O O . ASP A 1 75 ? -35.116 5.007 1.477 1.00 88.06 75 ASP A O 1
ATOM 608 N N . ARG A 1 76 ? -33.900 3.345 0.586 1.00 89.50 76 ARG A N 1
ATOM 609 C CA . ARG A 1 76 ? -33.091 4.163 -0.336 1.00 89.50 76 ARG A CA 1
ATOM 610 C C . ARG A 1 76 ? -32.284 5.288 0.337 1.00 89.50 76 ARG A C 1
ATOM 612 O O . ARG A 1 76 ? -31.731 6.138 -0.362 1.00 89.50 76 ARG A O 1
ATOM 619 N N . VAL A 1 77 ? -32.114 5.256 1.661 1.00 90.69 77 VAL A N 1
ATOM 620 C CA . VAL A 1 77 ? -31.313 6.246 2.398 1.00 90.69 77 VAL A CA 1
ATOM 621 C C . VAL A 1 77 ? -29.830 5.913 2.253 1.00 90.69 77 VAL A C 1
ATOM 623 O O . VAL A 1 77 ? -29.362 4.865 2.704 1.00 90.69 77 VAL A O 1
ATOM 626 N N . HIS A 1 78 ? -29.061 6.807 1.630 1.00 92.81 78 HIS A N 1
ATOM 627 C CA . HIS A 1 78 ? -27.631 6.607 1.389 1.00 92.81 78 HIS A CA 1
ATOM 628 C C . HIS A 1 78 ? -26.771 7.056 2.574 1.00 92.81 78 HIS A C 1
ATOM 630 O O . HIS A 1 78 ? -27.009 8.101 3.173 1.00 92.81 78 HIS A O 1
ATOM 636 N N . ASN A 1 79 ? -25.664 6.352 2.832 1.00 92.56 79 ASN A N 1
ATOM 637 C CA . ASN A 1 79 ? -24.671 6.786 3.826 1.00 92.56 79 ASN A CA 1
ATOM 638 C C . ASN A 1 79 ? -24.146 8.215 3.581 1.00 92.56 79 ASN A C 1
ATOM 640 O O . ASN A 1 79 ? -23.793 8.904 4.530 1.00 92.56 79 ASN A O 1
ATOM 644 N N . ASN A 1 80 ? -24.103 8.671 2.325 1.00 89.69 80 ASN A N 1
ATOM 645 C CA . ASN A 1 80 ? -23.697 10.040 1.995 1.00 89.69 80 ASN A CA 1
ATOM 646 C C . ASN A 1 80 ? -24.729 11.079 2.454 1.00 89.69 80 ASN A C 1
ATOM 648 O O . ASN A 1 80 ? -24.334 12.169 2.845 1.00 89.69 80 ASN A O 1
ATOM 652 N N . MET A 1 81 ? -26.020 10.730 2.456 1.00 92.19 81 MET A N 1
ATOM 653 C CA . MET A 1 81 ? -27.072 11.587 3.008 1.00 92.19 81 MET A CA 1
ATOM 654 C C . MET A 1 81 ? -26.897 11.707 4.522 1.00 92.19 81 MET A C 1
ATOM 656 O O . MET A 1 81 ? -26.894 12.812 5.041 1.00 92.19 81 MET A O 1
ATOM 660 N N . LEU A 1 82 ? -26.624 10.588 5.209 1.00 91.12 82 LEU A N 1
ATOM 661 C CA . LEU A 1 82 ? -26.355 10.576 6.654 1.00 91.12 82 LEU A CA 1
ATOM 662 C C . LEU A 1 82 ? -25.132 11.426 7.039 1.00 91.12 82 LEU A C 1
ATOM 664 O O . LEU A 1 82 ? -25.136 12.079 8.076 1.00 91.12 82 LEU A O 1
ATOM 668 N N . LYS A 1 83 ? -24.094 11.444 6.193 1.00 86.88 83 LYS A N 1
ATOM 669 C CA . LYS A 1 83 ? -22.910 12.302 6.378 1.00 86.88 83 LYS A CA 1
ATOM 670 C C . LYS A 1 83 ? -23.176 13.789 6.174 1.00 86.88 83 LYS A C 1
ATOM 672 O O . LYS A 1 83 ? -22.412 14.594 6.691 1.00 86.88 83 LYS A O 1
ATOM 677 N N . ALA A 1 84 ? -24.197 14.133 5.397 1.00 87.56 84 ALA A N 1
ATOM 678 C CA . ALA A 1 84 ? -24.563 15.511 5.091 1.00 87.56 84 ALA A CA 1
ATOM 679 C C . ALA A 1 84 ? -25.606 16.080 6.070 1.00 87.56 84 ALA A C 1
ATOM 681 O O . ALA A 1 84 ? -26.051 17.208 5.881 1.00 87.56 84 ALA A O 1
ATOM 682 N N . LEU A 1 85 ? -26.019 15.311 7.086 1.00 86.50 85 LEU A N 1
ATOM 683 C CA . LEU A 1 85 ? -27.036 15.746 8.037 1.00 86.50 85 LEU A CA 1
ATOM 684 C C . LEU A 1 85 ? -26.534 16.893 8.929 1.00 86.50 85 LEU A C 1
ATOM 686 O O . LEU A 1 85 ? -25.436 16.785 9.482 1.00 86.50 85 LEU A O 1
ATOM 690 N N . PRO A 1 86 ? -27.353 17.937 9.141 1.00 87.19 86 PRO A N 1
ATOM 691 C CA . PRO A 1 86 ? -27.138 18.920 10.198 1.00 87.19 86 PRO A CA 1
ATOM 692 C C . PRO A 1 86 ? -27.160 18.287 11.597 1.00 87.19 86 PRO A C 1
ATOM 694 O O . PRO A 1 86 ? -27.736 17.211 11.803 1.00 87.19 86 PRO A O 1
ATOM 697 N N . ILE A 1 87 ? -26.560 18.971 12.575 1.00 83.25 87 ILE A N 1
ATOM 698 C CA . ILE A 1 87 ? -26.498 18.516 13.976 1.00 83.25 87 ILE A CA 1
ATOM 699 C C . ILE A 1 87 ? -27.902 18.328 14.561 1.00 83.25 87 ILE A C 1
ATOM 701 O O . ILE A 1 87 ? -28.151 17.346 15.258 1.00 83.25 87 ILE A O 1
ATOM 705 N N . GLU A 1 88 ? -28.831 19.211 14.212 1.00 89.19 88 GLU A N 1
ATOM 706 C CA . GLU A 1 88 ? -30.225 19.195 14.651 1.00 89.19 88 GLU A CA 1
ATOM 707 C C . GLU A 1 88 ? -30.917 17.911 14.180 1.00 89.19 88 GLU A C 1
ATOM 709 O O . GLU A 1 88 ? -31.628 17.253 14.934 1.00 89.19 88 GLU A O 1
ATOM 714 N N . THR A 1 89 ? -30.647 17.480 12.945 1.00 90.88 89 THR A N 1
ATOM 715 C CA . THR A 1 89 ? -31.194 16.221 12.425 1.00 90.88 89 THR A CA 1
ATOM 716 C C . THR A 1 89 ? -30.525 15.000 13.060 1.00 90.88 89 THR A C 1
ATOM 718 O O . THR A 1 89 ? -31.186 13.991 13.305 1.00 90.88 89 THR A O 1
ATOM 721 N N . MET A 1 90 ? -29.227 15.073 13.378 1.00 90.50 90 MET A N 1
ATOM 722 C CA . MET A 1 90 ? -28.555 14.005 14.131 1.00 90.50 90 MET A CA 1
ATOM 723 C C . MET A 1 90 ? -29.134 13.840 15.542 1.00 90.50 90 MET A C 1
ATOM 725 O O . MET A 1 90 ? -29.182 12.715 16.041 1.00 90.50 90 MET A O 1
ATOM 729 N N . GLN A 1 91 ? -29.606 14.925 16.160 1.00 92.25 91 GLN A N 1
ATOM 730 C CA . GLN A 1 91 ? -30.281 14.892 17.457 1.00 92.25 91 GLN A CA 1
ATOM 731 C C . GLN A 1 91 ? -31.615 14.129 17.383 1.00 92.25 91 GLN A C 1
ATOM 733 O O . GLN A 1 91 ? -31.872 13.267 18.218 1.00 92.25 91 GLN A O 1
ATOM 738 N N . ILE A 1 92 ? -32.405 14.335 16.325 1.00 94.81 92 ILE A N 1
ATOM 739 C CA . ILE A 1 92 ? -33.646 13.571 16.093 1.00 94.81 92 ILE A CA 1
ATOM 740 C C . ILE A 1 92 ? -33.344 12.072 15.924 1.00 94.81 92 ILE A C 1
ATOM 742 O O . ILE A 1 92 ? -34.031 11.212 16.478 1.00 94.81 92 ILE A O 1
ATOM 746 N N . ILE A 1 93 ? -32.284 11.731 15.183 1.00 94.00 93 ILE A N 1
ATOM 747 C CA . ILE A 1 93 ? -31.850 10.332 15.023 1.00 94.00 93 ILE A CA 1
ATOM 748 C C . ILE A 1 93 ? -31.424 9.732 16.367 1.00 94.00 93 ILE A C 1
ATOM 750 O O . ILE A 1 93 ? -31.744 8.577 16.650 1.00 94.00 93 ILE A O 1
ATOM 754 N N . LEU A 1 94 ? -30.716 10.499 17.200 1.00 94.75 94 LEU A N 1
ATOM 755 C CA . LEU A 1 94 ? -30.316 10.073 18.538 1.00 94.75 94 LEU A CA 1
ATOM 756 C C . LEU A 1 94 ? -31.531 9.737 19.412 1.00 94.75 94 LEU A C 1
ATOM 758 O O . LEU A 1 94 ? -31.535 8.700 20.076 1.00 94.75 94 LEU A O 1
ATOM 762 N N . GLU A 1 95 ? -32.552 10.591 19.405 1.00 94.25 95 GLU A N 1
ATOM 763 C CA . GLU A 1 95 ? -33.801 10.372 20.141 1.00 94.25 95 GLU A CA 1
ATOM 764 C C . GLU A 1 95 ? -34.520 9.113 19.656 1.00 94.25 95 GLU A C 1
ATOM 766 O O . GLU A 1 95 ? -34.880 8.259 20.467 1.00 94.25 95 GLU A O 1
ATOM 771 N N . LEU A 1 96 ? -34.637 8.933 18.335 1.00 93.88 96 LEU A N 1
ATOM 772 C CA . LEU A 1 96 ? -35.206 7.726 17.734 1.00 93.88 96 LEU A CA 1
ATOM 773 C C . LEU A 1 96 ? -34.451 6.458 18.161 1.00 93.88 96 LEU A C 1
ATOM 775 O O . LEU A 1 96 ? -35.063 5.439 18.483 1.00 93.88 96 LEU A O 1
ATOM 779 N N . PHE A 1 97 ? -33.118 6.508 18.165 1.00 95.12 97 PHE A N 1
ATOM 780 C CA . PHE A 1 97 ? -32.273 5.379 18.550 1.00 95.12 97 PHE A CA 1
ATOM 781 C C . PHE A 1 97 ? -32.419 5.036 20.031 1.00 95.12 97 PHE A C 1
ATOM 783 O O . PHE A 1 97 ? -32.601 3.867 20.367 1.00 95.12 97 PHE A O 1
ATOM 790 N N . ASN A 1 98 ? -32.378 6.036 20.911 1.00 92.94 98 ASN A N 1
ATOM 791 C CA . ASN A 1 98 ? -32.568 5.827 22.344 1.00 92.94 98 ASN A CA 1
ATOM 792 C C . ASN A 1 98 ? -33.978 5.322 22.661 1.00 92.94 98 ASN A C 1
ATOM 794 O O . ASN A 1 98 ? -34.113 4.416 23.476 1.00 92.94 98 ASN A O 1
ATOM 798 N N . LYS A 1 99 ? -35.010 5.823 21.971 1.00 92.56 99 LYS A N 1
ATOM 799 C CA . LYS A 1 99 ? -36.375 5.299 22.090 1.00 92.56 99 LYS A CA 1
ATOM 800 C C . LYS A 1 99 ? -36.439 3.817 21.717 1.00 92.56 99 LYS A C 1
ATOM 802 O O . LYS A 1 99 ? -36.901 3.010 22.515 1.00 92.56 99 LYS A O 1
ATOM 807 N N . SER A 1 100 ? -35.897 3.447 20.552 1.00 92.88 100 SER A N 1
ATOM 808 C CA . SER A 1 100 ? -35.843 2.051 20.092 1.00 92.88 100 SER A CA 1
ATOM 809 C C . SER A 1 100 ? -35.117 1.131 21.083 1.00 92.88 100 SER A C 1
ATOM 811 O O . SER A 1 100 ? -35.572 0.016 21.333 1.00 92.88 100 SER A O 1
ATOM 813 N N . LEU A 1 101 ? -34.013 1.601 21.675 1.00 89.88 101 LEU A N 1
ATOM 814 C CA . LEU A 1 101 ? -33.244 0.851 22.671 1.00 89.88 101 LEU A CA 1
ATOM 815 C C . LEU A 1 101 ? -33.974 0.711 24.013 1.00 89.88 101 LEU A C 1
ATOM 817 O O . LEU A 1 101 ? -33.968 -0.379 24.577 1.00 89.88 101 LEU A O 1
ATOM 821 N N . ASN A 1 102 ? -34.607 1.780 24.500 1.00 88.06 102 ASN A N 1
ATOM 822 C CA . ASN A 1 102 ? -35.335 1.783 25.771 1.00 88.06 102 ASN A CA 1
ATOM 823 C C . ASN A 1 102 ? -36.609 0.931 25.703 1.00 88.06 102 ASN A C 1
ATOM 825 O O . ASN A 1 102 ? -36.913 0.200 26.639 1.00 88.06 102 ASN A O 1
ATOM 829 N N . GLU A 1 103 ? -37.340 0.999 24.588 1.00 89.94 103 GLU A N 1
ATOM 830 C CA . GLU A 1 103 ? -38.560 0.210 24.374 1.00 89.94 103 GLU A CA 1
ATOM 831 C C . GLU A 1 103 ? -38.256 -1.242 23.967 1.00 89.94 103 GLU A C 1
ATOM 833 O O . GLU A 1 103 ? -39.140 -2.094 23.991 1.00 89.94 103 GLU A O 1
ATOM 838 N N . GLY A 1 104 ? -37.021 -1.540 23.546 1.00 88.00 104 GLY A N 1
ATOM 839 C CA . GLY A 1 104 ? -36.659 -2.842 22.981 1.00 88.00 104 GLY A CA 1
ATOM 840 C C . GLY A 1 104 ? -37.323 -3.131 21.626 1.00 88.00 104 GLY A C 1
ATOM 841 O O . GLY A 1 104 ? -37.378 -4.284 21.193 1.00 88.00 104 GLY A O 1
ATOM 842 N N . VAL A 1 105 ? -37.830 -2.102 20.937 1.00 89.62 105 VAL A N 1
ATOM 843 C CA . VAL A 1 105 ? -38.564 -2.224 19.671 1.00 89.62 105 VAL A CA 1
ATOM 844 C C . VAL A 1 105 ? -37.723 -1.691 18.517 1.00 89.62 105 VAL A C 1
ATOM 846 O O . VAL A 1 105 ? -37.436 -0.500 18.422 1.00 89.62 105 VAL A O 1
ATOM 849 N N . VAL A 1 106 ? -37.368 -2.572 17.578 1.00 90.56 106 VAL A N 1
ATOM 850 C CA . VAL A 1 106 ? -36.723 -2.185 16.312 1.00 90.56 106 VAL A CA 1
ATOM 851 C C . VAL A 1 106 ? -37.798 -1.841 15.269 1.00 90.56 106 VAL A C 1
ATOM 853 O O . VAL A 1 106 ? -38.673 -2.684 15.029 1.00 90.56 106 VAL A O 1
ATOM 856 N N . PRO A 1 107 ? -37.731 -0.669 14.604 1.00 90.56 107 PRO A N 1
ATOM 857 C CA . PRO A 1 107 ? -38.630 -0.297 13.515 1.00 90.56 107 PRO A CA 1
ATOM 858 C C . P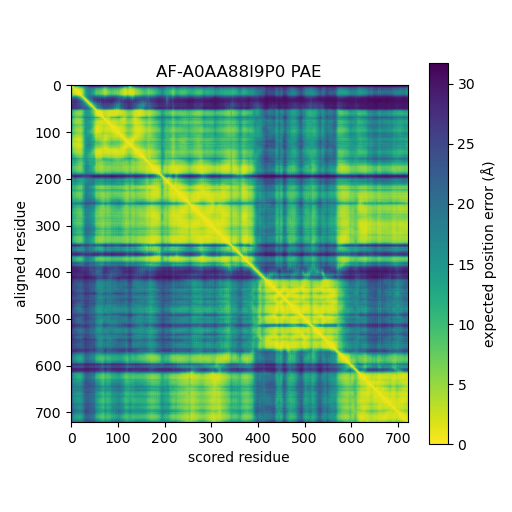RO A 1 107 ? -38.767 -1.383 12.449 1.00 90.56 107 PRO A C 1
ATOM 860 O O . PRO A 1 107 ? -37.781 -1.962 11.990 1.00 90.56 107 PRO A O 1
ATOM 863 N N . GLN A 1 108 ? -39.995 -1.639 12.001 1.00 89.94 108 GLN A N 1
ATOM 864 C CA . GLN A 1 108 ? -40.268 -2.755 11.096 1.00 89.94 108 GLN A CA 1
ATOM 865 C C . GLN A 1 108 ? -39.547 -2.610 9.747 1.00 89.94 108 GLN A C 1
ATOM 867 O O . GLN A 1 108 ? -39.025 -3.588 9.214 1.00 89.94 108 GLN A O 1
ATOM 872 N N . ILE A 1 109 ? -39.419 -1.387 9.226 1.00 89.88 109 ILE A N 1
ATOM 873 C CA . ILE A 1 109 ? -38.662 -1.115 7.995 1.00 89.88 109 ILE A CA 1
ATOM 874 C C . ILE A 1 109 ? -37.169 -1.473 8.121 1.00 89.88 109 ILE A C 1
ATOM 876 O O . ILE A 1 109 ? -36.552 -1.866 7.136 1.00 89.88 109 ILE A O 1
ATOM 880 N N . TRP A 1 110 ? -36.592 -1.429 9.329 1.00 91.00 110 TRP A N 1
ATOM 881 C CA . TRP A 1 110 ? -35.192 -1.801 9.577 1.00 91.00 110 TRP A CA 1
ATOM 882 C C . TRP A 1 110 ? -34.958 -3.312 9.610 1.00 91.00 110 TRP A C 1
ATOM 884 O O . TRP A 1 110 ? -33.823 -3.750 9.439 1.00 91.00 110 TRP A O 1
ATOM 894 N N . LYS A 1 111 ? -36.016 -4.111 9.787 1.00 89.12 111 LYS A N 1
ATOM 895 C CA . LYS A 1 111 ? -35.945 -5.581 9.771 1.00 89.12 111 LYS A CA 1
ATOM 896 C C . LYS A 1 111 ? -35.989 -6.170 8.358 1.00 89.12 111 LYS A C 1
ATOM 898 O O . LYS A 1 111 ? -35.734 -7.358 8.191 1.00 89.12 111 LYS A O 1
ATOM 903 N N . HIS A 1 112 ? -36.299 -5.359 7.347 1.00 89.56 112 HIS A N 1
ATOM 904 C CA . HIS A 1 112 ? -36.339 -5.791 5.953 1.00 89.56 112 HIS A CA 1
ATOM 905 C C . HIS A 1 112 ? -34.963 -5.642 5.293 1.00 89.56 112 HIS A C 1
ATOM 907 O O . HIS A 1 112 ? -34.325 -4.590 5.378 1.00 89.56 112 HIS A O 1
ATOM 913 N N . ALA A 1 113 ? -34.521 -6.686 4.589 1.00 90.38 113 ALA A N 1
ATOM 914 C CA . ALA A 1 113 ? -33.285 -6.686 3.814 1.00 90.38 113 ALA A CA 1
ATOM 915 C C . ALA A 1 113 ? -33.560 -7.069 2.359 1.00 90.38 113 ALA A C 1
ATOM 917 O O . ALA A 1 113 ? -34.301 -8.013 2.098 1.00 90.38 113 ALA A O 1
ATOM 918 N N . ILE A 1 114 ? -32.905 -6.387 1.418 1.00 90.62 114 ILE A N 1
ATOM 919 C CA . ILE A 1 114 ? -32.842 -6.849 0.025 1.00 90.62 114 ILE A CA 1
ATOM 920 C C . ILE A 1 114 ? -31.679 -7.838 -0.073 1.00 90.62 114 ILE A C 1
ATOM 922 O O . ILE A 1 114 ? -30.543 -7.490 0.256 1.00 90.62 114 ILE A O 1
ATOM 926 N N . ILE A 1 115 ? -31.946 -9.070 -0.503 1.00 90.62 115 ILE A N 1
ATOM 927 C CA . ILE A 1 115 ? -30.921 -10.110 -0.632 1.00 90.62 115 ILE A CA 1
ATOM 928 C C . ILE A 1 115 ? -30.354 -10.077 -2.048 1.00 90.62 115 ILE A C 1
ATOM 930 O O . ILE A 1 115 ? -31.076 -10.283 -3.017 1.00 90.62 115 ILE A O 1
ATOM 934 N N . HIS A 1 116 ? -29.049 -9.837 -2.167 1.00 90.44 116 HIS A N 1
ATOM 935 C CA . HIS A 1 116 ? -28.331 -9.890 -3.437 1.00 90.44 116 HIS A CA 1
ATOM 936 C C . HIS A 1 116 ? -27.414 -11.128 -3.479 1.00 90.44 116 HIS A C 1
ATOM 938 O O . HIS A 1 116 ? -26.380 -11.147 -2.798 1.00 90.44 116 HIS A O 1
ATOM 944 N N . PRO A 1 117 ? -27.768 -12.184 -4.234 1.00 91.50 117 PRO A N 1
ATOM 945 C CA . PRO A 1 117 ? -26.959 -13.395 -4.333 1.00 91.50 117 PRO A CA 1
ATOM 946 C C . PRO A 1 117 ? -25.633 -13.125 -5.054 1.00 91.50 117 PRO A C 1
ATOM 948 O O . PRO A 1 117 ? -25.616 -12.721 -6.213 1.00 91.50 117 PRO A O 1
ATOM 951 N N . ILE A 1 118 ? -24.498 -13.397 -4.402 1.00 92.44 118 ILE A N 1
ATOM 952 C CA . ILE A 1 118 ? -23.170 -13.306 -5.036 1.00 92.44 118 ILE A CA 1
ATOM 953 C C . ILE A 1 118 ? -22.531 -14.688 -5.124 1.00 92.44 118 ILE A C 1
ATOM 955 O O . ILE A 1 118 ? -22.290 -15.337 -4.101 1.00 92.44 118 ILE A O 1
ATOM 959 N N . LEU A 1 119 ? -22.188 -15.113 -6.341 1.00 92.50 119 LEU A N 1
ATOM 960 C CA . LEU A 1 119 ? -21.515 -16.386 -6.589 1.00 92.50 119 LEU A CA 1
ATOM 961 C C . LEU A 1 119 ? -20.157 -16.450 -5.865 1.00 92.50 119 LEU A C 1
ATOM 963 O O . LEU A 1 119 ? -19.308 -15.557 -5.978 1.00 92.50 119 LEU A O 1
ATOM 967 N N . LYS A 1 120 ? -19.922 -17.532 -5.118 1.00 89.25 120 LYS A N 1
ATOM 968 C CA . LYS A 1 120 ? -18.622 -17.816 -4.499 1.00 89.25 120 LYS A CA 1
ATOM 969 C C . LYS A 1 120 ? -17.586 -18.051 -5.610 1.00 89.25 120 LYS A C 1
ATOM 971 O O . LYS A 1 120 ? -17.842 -18.826 -6.528 1.00 89.25 120 LYS A O 1
ATOM 976 N N . PRO A 1 121 ? -16.388 -17.443 -5.528 1.00 81.31 121 PRO A N 1
ATOM 977 C CA . PRO A 1 121 ? -15.370 -17.608 -6.562 1.00 81.31 121 PRO A CA 1
ATOM 978 C C . PRO A 1 121 ? -15.037 -19.081 -6.844 1.00 81.31 121 PRO A C 1
ATOM 980 O O . PRO A 1 121 ? -14.691 -19.817 -5.920 1.00 81.31 121 PRO A O 1
ATOM 983 N N . GLY A 1 122 ? -15.105 -19.486 -8.117 1.00 80.56 122 GLY A N 1
ATOM 984 C CA . GLY A 1 122 ? -14.747 -20.836 -8.574 1.00 80.56 122 GLY A CA 1
ATOM 985 C C . GLY A 1 122 ? -15.724 -21.944 -8.169 1.00 80.56 122 GLY A C 1
ATOM 986 O O . GLY A 1 122 ? -15.348 -23.112 -8.207 1.00 80.56 122 GLY A O 1
ATOM 987 N N . LYS A 1 123 ? -16.938 -21.593 -7.735 1.00 89.44 123 LYS A N 1
ATOM 988 C CA . LYS A 1 123 ? -18.017 -22.545 -7.456 1.00 89.44 123 LYS A CA 1
ATOM 989 C C . LYS A 1 123 ? -18.995 -22.619 -8.628 1.00 89.44 123 LYS A C 1
ATOM 991 O O . LYS A 1 123 ? -19.050 -21.693 -9.433 1.00 89.44 123 LYS A O 1
ATOM 996 N N . ASP A 1 124 ? -19.712 -23.735 -8.723 1.00 91.00 124 ASP A N 1
ATOM 997 C CA . ASP A 1 124 ? -20.650 -24.007 -9.812 1.00 91.00 124 ASP A CA 1
ATOM 998 C C . ASP A 1 124 ? -21.836 -23.022 -9.759 1.00 91.00 124 ASP A C 1
ATOM 1000 O O . ASP A 1 124 ? -22.560 -23.030 -8.760 1.00 91.00 124 ASP A O 1
ATOM 1004 N N . PRO A 1 125 ? -22.057 -22.187 -10.794 1.00 90.56 125 PRO A N 1
ATOM 1005 C CA . PRO A 1 125 ? -23.204 -21.280 -10.860 1.00 90.56 125 PRO A CA 1
ATOM 1006 C C . PRO A 1 125 ? -24.565 -21.988 -10.845 1.00 90.56 125 PRO A C 1
ATOM 1008 O O . PRO A 1 125 ? -25.576 -21.346 -10.595 1.00 90.56 125 PRO A O 1
ATOM 1011 N N . LYS A 1 126 ? -24.614 -23.293 -11.130 1.00 90.00 126 LYS A N 1
ATOM 1012 C CA . LYS A 1 126 ? -25.861 -24.069 -11.140 1.00 90.00 126 LYS A CA 1
ATOM 1013 C C . LYS A 1 126 ? -26.252 -24.608 -9.764 1.00 90.00 126 LYS A C 1
ATOM 1015 O O . LYS A 1 126 ? -27.361 -25.104 -9.607 1.00 90.00 126 LYS A O 1
ATOM 1020 N N . ASP A 1 127 ? -25.356 -24.533 -8.782 1.00 90.31 127 ASP A N 1
ATOM 1021 C CA . ASP A 1 127 ? -25.614 -24.981 -7.414 1.00 90.31 127 ASP A CA 1
ATOM 1022 C C . ASP A 1 127 ? -26.025 -23.781 -6.533 1.00 90.31 127 ASP A C 1
ATOM 1024 O O . ASP A 1 127 ? -25.203 -22.886 -6.308 1.00 90.31 127 ASP A O 1
ATOM 1028 N N . PRO A 1 128 ? -27.254 -23.743 -5.979 1.00 89.44 128 PRO A N 1
ATOM 1029 C CA . PRO A 1 128 ? -27.699 -22.686 -5.066 1.00 89.44 128 PRO A CA 1
ATOM 1030 C C . PRO A 1 128 ? -26.773 -22.499 -3.853 1.00 89.44 128 PRO A C 1
ATOM 1032 O O . PRO A 1 128 ? -26.544 -21.374 -3.396 1.00 89.44 128 PRO A O 1
ATOM 1035 N N . ALA A 1 129 ? -26.149 -23.576 -3.358 1.00 89.44 129 ALA A N 1
ATOM 1036 C CA . ALA A 1 129 ? -25.199 -23.512 -2.248 1.00 89.44 129 ALA A CA 1
ATOM 1037 C C . ALA A 1 129 ? -23.899 -22.769 -2.616 1.00 89.44 129 ALA A C 1
ATOM 1039 O O . ALA A 1 129 ? -23.123 -22.375 -1.730 1.00 89.44 129 ALA A O 1
ATOM 1040 N N . SER A 1 130 ? -23.654 -22.522 -3.905 1.00 92.94 130 SER A N 1
ATOM 1041 C CA . SER A 1 130 ? -22.536 -21.720 -4.402 1.00 92.94 130 SER A CA 1
ATOM 1042 C C . SER A 1 130 ? -22.720 -20.221 -4.193 1.00 92.94 130 SER A C 1
ATOM 1044 O O . SER A 1 130 ? -21.736 -19.493 -4.309 1.00 92.94 130 SER A O 1
ATOM 1046 N N . TYR A 1 131 ? -23.906 -19.731 -3.837 1.00 91.94 131 TYR A N 1
ATOM 1047 C CA . TYR A 1 131 ? -24.160 -18.300 -3.666 1.00 91.94 131 TYR A CA 1
ATOM 1048 C C . TYR A 1 131 ? -24.026 -17.856 -2.201 1.00 91.94 131 TYR A C 1
ATOM 1050 O O . TYR A 1 131 ? -24.152 -18.643 -1.259 1.00 91.94 131 TYR A O 1
ATOM 1058 N N . ARG A 1 132 ? -23.676 -16.582 -1.993 1.00 89.44 132 ARG A N 1
ATOM 1059 C CA . ARG A 1 132 ? -23.720 -15.902 -0.691 1.00 89.44 132 ARG A CA 1
ATOM 1060 C C . ARG A 1 132 ? -24.910 -14.940 -0.676 1.00 89.44 132 ARG A C 1
ATOM 1062 O O . ARG A 1 132 ? -24.976 -14.118 -1.591 1.00 89.44 132 ARG A O 1
ATOM 1069 N N . PRO A 1 133 ? -25.772 -14.970 0.351 1.00 92.44 133 PRO A N 1
ATOM 1070 C CA . PRO A 1 133 ? -26.806 -13.957 0.514 1.00 92.44 133 PRO A CA 1
ATOM 1071 C C . PRO A 1 133 ? -26.175 -12.674 1.068 1.00 92.44 133 PRO A C 1
ATOM 1073 O O . PRO A 1 133 ? -25.805 -12.620 2.240 1.00 92.44 133 PRO A O 1
ATOM 1076 N N . ILE A 1 134 ? -25.990 -11.647 0.233 1.00 90.19 134 ILE A N 1
ATOM 1077 C CA . ILE A 1 134 ? -25.579 -10.325 0.721 1.00 90.19 134 ILE A CA 1
ATOM 1078 C C . ILE A 1 134 ? -26.829 -9.531 1.085 1.00 90.19 134 ILE A C 1
ATOM 1080 O O . ILE A 1 134 ? -27.591 -9.142 0.205 1.00 90.19 134 ILE A O 1
ATOM 1084 N N . SER A 1 135 ? -27.021 -9.285 2.379 1.00 90.25 135 SER A N 1
ATOM 1085 C CA . SER A 1 135 ? -28.171 -8.543 2.898 1.00 90.25 135 SER A CA 1
ATOM 1086 C C . SER A 1 135 ? -27.934 -7.033 2.857 1.00 90.25 135 SER A C 1
ATOM 1088 O O . SER A 1 135 ? -27.071 -6.501 3.561 1.00 90.25 135 SER A O 1
ATOM 1090 N N . LEU A 1 136 ? -28.727 -6.324 2.058 1.00 90.94 136 LEU A N 1
ATOM 1091 C CA . LEU A 1 136 ? -28.764 -4.866 2.015 1.00 90.94 136 LEU A CA 1
ATOM 1092 C C . LEU A 1 136 ? -29.820 -4.348 3.000 1.00 90.94 136 LEU A C 1
ATOM 1094 O O . LEU A 1 136 ? -31.003 -4.241 2.681 1.00 90.94 136 LEU A O 1
ATOM 1098 N N . LEU A 1 137 ? -29.366 -4.052 4.217 1.00 91.25 137 LEU A N 1
ATOM 1099 C CA . LEU A 1 137 ? -30.167 -3.458 5.293 1.00 91.25 137 LEU A CA 1
ATOM 1100 C C . LEU A 1 137 ? -30.216 -1.927 5.199 1.00 91.25 137 LEU A C 1
ATOM 1102 O O . LEU A 1 137 ? -29.309 -1.310 4.618 1.00 91.25 137 LEU A O 1
ATOM 1106 N N . SER A 1 138 ? -31.225 -1.332 5.847 1.00 92.88 138 SER A N 1
ATOM 1107 C CA . SER A 1 138 ? -31.338 0.118 6.068 1.00 92.88 138 SER A CA 1
ATOM 1108 C C . SER A 1 138 ? -30.021 0.711 6.576 1.00 92.88 138 SER A C 1
ATOM 1110 O O . SER A 1 138 ? -29.360 0.169 7.468 1.00 92.88 138 SER A O 1
ATOM 1112 N N . CYS A 1 139 ? -29.615 1.842 6.000 1.00 93.06 139 CYS A N 1
ATOM 1113 C CA . CYS A 1 139 ? -28.410 2.543 6.440 1.00 93.06 139 CYS A CA 1
ATOM 1114 C C . CYS A 1 139 ? -28.569 3.138 7.846 1.00 93.06 139 CYS A C 1
ATOM 1116 O O . CYS A 1 139 ? -27.589 3.156 8.588 1.00 93.06 139 CYS A O 1
ATOM 1118 N N . LEU A 1 140 ? -29.787 3.532 8.237 1.00 92.75 140 LEU A N 1
ATOM 1119 C CA . LEU A 1 140 ? -30.094 3.979 9.599 1.00 92.75 140 LEU A CA 1
ATOM 1120 C C . LEU A 1 140 ? -29.976 2.830 10.609 1.00 92.75 140 LEU A C 1
ATOM 1122 O O . LEU A 1 140 ? -29.338 3.001 11.645 1.00 92.75 140 LEU A O 1
ATOM 1126 N N . ALA A 1 141 ? -30.476 1.638 10.274 1.00 92.50 141 ALA A N 1
ATOM 1127 C CA . ALA A 1 141 ? -30.317 0.454 11.124 1.00 92.50 141 ALA A CA 1
ATOM 1128 C C . ALA A 1 141 ? -28.834 0.110 11.359 1.00 92.50 141 ALA A C 1
ATOM 1130 O O . ALA A 1 141 ? -28.386 -0.045 12.493 1.00 92.50 141 ALA A O 1
ATOM 1131 N N . LYS A 1 142 ? -28.034 0.093 10.283 1.00 91.81 142 LYS A N 1
ATOM 1132 C CA . LYS A 1 142 ? -26.578 -0.137 10.362 1.00 91.81 142 LYS A CA 1
ATOM 1133 C C . LYS A 1 142 ? -25.845 0.966 11.136 1.00 91.81 142 LYS A C 1
ATOM 1135 O O . LYS A 1 142 ? -24.772 0.713 11.688 1.00 91.81 142 LYS A O 1
ATOM 1140 N N . LEU A 1 143 ? -26.375 2.193 11.146 1.00 92.88 143 LEU A N 1
ATOM 1141 C CA . LEU A 1 143 ? -25.826 3.295 11.934 1.00 92.88 143 LEU A CA 1
ATOM 1142 C C . LEU A 1 143 ? -26.058 3.061 13.435 1.00 92.88 143 LEU A C 1
ATOM 1144 O O . LEU A 1 143 ? -25.107 3.194 14.207 1.00 92.88 143 LEU A O 1
ATOM 1148 N N . LEU A 1 144 ? -27.265 2.637 13.827 1.00 93.25 144 LEU A N 1
ATOM 1149 C CA . LEU A 1 144 ? -27.577 2.236 15.203 1.00 93.25 144 LEU A CA 1
ATOM 1150 C C . LEU A 1 144 ? -26.672 1.086 15.667 1.00 93.25 144 LEU A C 1
ATOM 1152 O O . LEU A 1 144 ? -25.999 1.207 16.690 1.00 93.25 144 LEU A O 1
ATOM 1156 N N . GLU A 1 145 ? -26.570 0.008 14.880 1.00 92.00 145 GLU A N 1
ATOM 1157 C CA . GLU A 1 145 ? -25.691 -1.132 15.186 1.00 92.00 145 GLU A CA 1
ATOM 1158 C C . GLU A 1 145 ? -24.240 -0.702 15.416 1.00 92.00 145 GLU A C 1
ATOM 1160 O O . GLU A 1 145 ? -23.567 -1.201 16.317 1.00 92.00 145 GLU A O 1
ATOM 1165 N N . ARG A 1 146 ? -23.739 0.245 14.616 1.00 90.44 146 ARG A N 1
ATOM 1166 C CA . ARG A 1 146 ? -22.375 0.762 14.751 1.00 90.44 146 ARG A CA 1
ATOM 1167 C C . ARG A 1 146 ? -22.185 1.559 16.038 1.00 90.44 146 ARG A C 1
ATOM 1169 O O . ARG A 1 146 ? -21.161 1.379 16.700 1.00 90.44 146 ARG A O 1
ATOM 1176 N N . ALA A 1 147 ? -23.150 2.407 16.393 1.00 89.12 147 ALA A N 1
ATOM 1177 C CA . ALA A 1 147 ? -23.119 3.169 17.639 1.00 89.12 147 ALA A CA 1
ATOM 1178 C C . ALA A 1 147 ? -23.099 2.233 18.861 1.00 89.12 147 ALA A C 1
ATOM 1180 O O . ALA A 1 147 ? -22.272 2.409 19.758 1.00 89.12 147 ALA A O 1
ATOM 1181 N N . ILE A 1 148 ? -23.927 1.181 18.842 1.00 90.44 148 ILE A N 1
ATOM 1182 C CA . ILE A 1 148 ? -23.969 0.146 19.886 1.00 90.44 148 ILE A CA 1
ATOM 1183 C C . ILE A 1 148 ? -22.652 -0.636 19.927 1.00 90.44 148 ILE A C 1
ATOM 1185 O O . ILE A 1 148 ? -22.032 -0.746 20.983 1.00 90.44 148 ILE A O 1
ATOM 1189 N N . LYS A 1 149 ? -22.176 -1.127 18.773 1.00 87.00 149 LYS A N 1
ATOM 1190 C CA . LYS A 1 149 ? -20.956 -1.939 18.651 1.00 87.00 149 LYS A CA 1
ATOM 1191 C C . LYS A 1 149 ? -19.758 -1.284 19.331 1.00 87.00 149 LYS A C 1
ATOM 1193 O O . LYS A 1 149 ? -18.999 -1.976 20.005 1.00 87.00 149 LYS A O 1
ATOM 1198 N N . ALA A 1 150 ? -19.568 0.022 19.149 1.00 78.31 150 ALA A N 1
ATOM 1199 C CA . ALA A 1 150 ? -18.450 0.736 19.759 1.00 78.31 150 ALA A CA 1
ATOM 1200 C C . ALA A 1 150 ? -18.485 0.654 21.297 1.00 78.31 150 ALA A C 1
ATOM 1202 O O . ALA A 1 150 ? -17.456 0.389 21.922 1.00 78.31 150 ALA A O 1
ATOM 1203 N N . LYS A 1 151 ? -19.670 0.801 21.908 1.00 78.19 151 LYS A N 1
ATOM 1204 C CA . LYS A 1 151 ? -19.852 0.639 23.359 1.00 78.19 151 LYS A CA 1
ATOM 1205 C C . LYS A 1 151 ? -19.671 -0.809 23.799 1.00 78.19 151 LYS A C 1
ATOM 1207 O O . LYS A 1 151 ? -18.945 -1.066 24.757 1.00 78.19 151 LYS A O 1
ATOM 1212 N N . THR A 1 152 ? -20.256 -1.757 23.069 1.00 82.56 152 THR A N 1
ATOM 1213 C CA . THR A 1 152 ? -20.141 -3.187 23.383 1.00 82.56 152 THR A CA 1
ATOM 1214 C C . THR A 1 152 ? -18.689 -3.662 23.332 1.00 82.56 152 THR A C 1
ATOM 1216 O O . THR A 1 152 ? -18.239 -4.340 24.248 1.00 82.56 152 THR A O 1
ATOM 1219 N N . ILE A 1 153 ? -17.917 -3.274 22.312 1.00 77.94 153 ILE A N 1
ATOM 1220 C CA . ILE A 1 153 ? -16.492 -3.632 22.217 1.00 77.94 153 ILE A CA 1
ATOM 1221 C C . ILE A 1 153 ? -15.703 -3.051 23.392 1.00 77.94 153 ILE A C 1
ATOM 1223 O O . ILE A 1 153 ? -14.871 -3.757 23.958 1.00 77.94 153 ILE A O 1
ATOM 1227 N N . LYS A 1 154 ? -15.977 -1.799 23.785 1.00 74.50 154 LYS A N 1
ATOM 1228 C CA . LYS A 1 154 ? -15.336 -1.179 24.953 1.00 74.50 154 LYS A CA 1
ATOM 1229 C C . LYS A 1 154 ? -15.617 -1.983 26.227 1.00 74.50 154 LYS A C 1
ATOM 1231 O O . LYS A 1 154 ? -14.680 -2.268 26.961 1.00 74.50 154 LYS A O 1
ATOM 1236 N N . ALA A 1 155 ? -16.863 -2.402 26.444 1.00 76.75 155 ALA A N 1
ATOM 1237 C CA . ALA A 1 155 ? -17.259 -3.198 27.609 1.00 76.75 155 ALA A CA 1
ATOM 1238 C C . ALA A 1 155 ? -16.682 -4.630 27.610 1.00 76.75 155 ALA A C 1
ATOM 1240 O O . ALA A 1 155 ? -16.437 -5.206 28.667 1.00 76.75 155 ALA A O 1
ATOM 1241 N N . LEU A 1 156 ? -16.448 -5.216 26.431 1.00 77.06 156 LEU A N 1
ATOM 1242 C CA . LEU A 1 156 ? -15.863 -6.556 26.292 1.00 77.06 156 LEU A CA 1
ATOM 1243 C C . LEU A 1 156 ? -14.327 -6.564 26.330 1.00 77.06 156 LEU A C 1
ATOM 1245 O O . LEU A 1 156 ? -13.721 -7.638 26.374 1.00 77.06 156 LEU A O 1
ATOM 1249 N N . LYS A 1 157 ? -13.680 -5.394 26.289 1.00 71.94 157 LYS A N 1
ATOM 1250 C CA . LYS A 1 157 ? -12.219 -5.282 26.323 1.00 71.94 157 LYS A CA 1
ATOM 1251 C C . LYS A 1 157 ? -11.687 -5.909 27.619 1.00 71.94 157 LYS A C 1
ATOM 1253 O O . LYS A 1 157 ? -12.188 -5.622 28.697 1.00 71.94 157 LYS A O 1
ATOM 1258 N N . GLY A 1 158 ? -10.695 -6.792 27.500 1.00 71.56 158 GLY A N 1
ATOM 1259 C CA . GLY A 1 158 ? -10.137 -7.565 28.622 1.00 71.56 158 GLY A CA 1
ATOM 1260 C C . GLY A 1 158 ? -10.834 -8.906 28.900 1.00 71.56 158 GLY A C 1
ATOM 1261 O O . GLY A 1 158 ? -10.225 -9.781 29.499 1.00 71.56 158 GLY A O 1
ATOM 1262 N N . ASN A 1 159 ? -12.054 -9.121 28.394 1.00 78.81 159 ASN A N 1
ATOM 1263 C CA . ASN A 1 159 ? -12.809 -10.373 28.580 1.00 78.81 159 ASN A CA 1
ATOM 1264 C C . ASN A 1 159 ? -12.781 -11.298 27.351 1.00 78.81 159 ASN A C 1
ATOM 1266 O O . ASN A 1 159 ? -13.393 -12.365 27.344 1.00 78.81 159 ASN A O 1
ATOM 1270 N N . ILE A 1 160 ? -12.105 -10.884 26.278 1.00 77.25 160 ILE A N 1
ATOM 1271 C CA . ILE A 1 160 ? -11.985 -11.659 25.043 1.00 77.25 160 ILE A CA 1
ATOM 1272 C C . ILE A 1 160 ? -10.658 -12.414 25.054 1.00 77.25 160 ILE A C 1
ATOM 1274 O O . ILE A 1 160 ? -9.602 -11.814 25.254 1.00 77.25 160 ILE A O 1
ATOM 1278 N N . GLN A 1 161 ? -10.720 -13.721 24.780 1.00 78.19 161 GLN A N 1
ATOM 1279 C CA . GLN A 1 161 ? -9.544 -14.587 24.697 1.00 78.19 161 GLN A CA 1
ATOM 1280 C C . GLN A 1 161 ? -8.461 -13.989 23.793 1.00 78.19 161 GLN A C 1
ATOM 1282 O O . GLN A 1 161 ? -8.728 -13.384 22.744 1.00 78.19 161 GLN A O 1
ATOM 1287 N N . ILE A 1 162 ? -7.208 -14.171 24.193 1.00 74.38 162 ILE A N 1
ATOM 1288 C CA . ILE A 1 162 ? -6.070 -13.576 23.499 1.00 74.38 162 ILE A CA 1
ATOM 1289 C C . ILE A 1 162 ? -5.866 -14.197 22.099 1.00 74.38 162 ILE A C 1
ATOM 1291 O O . ILE A 1 162 ? -5.367 -13.545 21.180 1.00 74.38 162 ILE A O 1
ATOM 1295 N N . GLU A 1 163 ? -6.377 -15.411 21.888 1.00 77.69 163 GLU A N 1
ATOM 1296 C CA . GLU A 1 163 ? -6.398 -16.133 20.617 1.00 77.69 163 GLU A CA 1
ATOM 1297 C C . GLU A 1 163 ? -7.419 -15.591 19.610 1.00 77.69 163 GLU A C 1
ATOM 1299 O O . GLU A 1 163 ? -7.266 -15.811 18.404 1.00 77.69 163 GLU A O 1
ATOM 1304 N N . GLN A 1 164 ? -8.443 -14.862 20.064 1.00 83.25 164 GLN A N 1
ATOM 1305 C CA . GLN A 1 164 ? -9.479 -14.319 19.189 1.00 83.25 164 GLN A CA 1
ATOM 1306 C C . GLN A 1 164 ? -8.904 -13.178 18.340 1.00 83.25 164 GLN A C 1
ATOM 1308 O O . GLN A 1 164 ? -8.793 -12.033 18.780 1.00 83.25 164 GLN A O 1
ATOM 1313 N N . CYS A 1 165 ? -8.532 -13.480 17.097 1.00 81.56 165 CYS A N 1
ATOM 1314 C CA . CYS A 1 165 ? -8.072 -12.474 16.131 1.00 81.56 165 CYS A CA 1
ATOM 1315 C C . CYS A 1 165 ? -9.179 -12.021 15.166 1.00 81.56 165 CYS A C 1
ATOM 1317 O O . CYS A 1 165 ? -9.108 -10.924 14.612 1.00 81.56 165 CYS A O 1
ATOM 1319 N N . GLY A 1 166 ? -10.191 -12.863 14.931 1.00 82.62 166 GLY A N 1
ATOM 1320 C CA . GLY A 1 166 ? -11.292 -12.561 14.019 1.00 82.62 166 GLY A CA 1
ATOM 1321 C C . GLY A 1 166 ? -12.161 -11.425 14.553 1.00 82.62 166 GLY A C 1
ATOM 1322 O O . GLY A 1 166 ? -12.660 -11.507 15.673 1.00 82.62 166 GLY A O 1
ATOM 1323 N N . PHE A 1 167 ? -12.353 -10.383 13.741 1.00 80.81 167 PHE A N 1
ATOM 1324 C CA . PHE A 1 167 ? -13.205 -9.224 14.051 1.00 80.81 167 PHE A CA 1
ATOM 1325 C C . PHE A 1 167 ? -12.809 -8.431 15.310 1.00 80.81 167 PHE A C 1
ATOM 1327 O O . PHE A 1 167 ? -13.592 -7.604 15.772 1.00 80.81 167 PHE A O 1
ATOM 1334 N N . TYR A 1 168 ? -11.593 -8.637 15.824 1.00 78.06 168 TYR A N 1
ATOM 1335 C CA . TYR A 1 168 ? -11.057 -7.919 16.976 1.00 78.06 168 TYR A CA 1
ATOM 1336 C C . TYR A 1 168 ? -10.109 -6.806 16.524 1.00 78.06 168 TYR A C 1
ATOM 1338 O O . TYR A 1 168 ? -9.255 -7.007 15.656 1.00 78.06 168 TYR A O 1
ATOM 1346 N N . GLU A 1 169 ? -10.256 -5.616 17.099 1.00 73.81 169 GLU A N 1
ATOM 1347 C CA . GLU A 1 169 ? -9.463 -4.456 16.705 1.00 73.81 169 GLU A CA 1
ATOM 1348 C C . GLU A 1 169 ? -7.963 -4.662 16.985 1.00 73.81 169 GLU A C 1
ATOM 1350 O O . GLU A 1 169 ? -7.564 -5.265 17.976 1.00 73.81 169 GLU A O 1
ATOM 1355 N N . GLY A 1 170 ? -7.103 -4.194 16.075 1.00 73.44 170 GLY A N 1
ATOM 1356 C CA . GLY A 1 170 ? -5.646 -4.329 16.203 1.00 73.44 170 GLY A CA 1
ATOM 1357 C C . GLY A 1 170 ? -5.095 -5.726 15.883 1.00 73.44 170 GLY A C 1
ATOM 1358 O O . GLY A 1 170 ? -3.888 -5.856 15.643 1.00 73.44 170 GLY A O 1
ATOM 1359 N N . ARG A 1 171 ? -5.963 -6.741 15.780 1.00 80.38 171 ARG A N 1
ATOM 1360 C CA . ARG A 1 171 ? -5.612 -8.116 15.406 1.00 80.38 171 ARG A CA 1
ATOM 1361 C C . ARG A 1 171 ? -5.964 -8.412 13.945 1.00 80.38 171 ARG A C 1
ATOM 1363 O O . ARG A 1 171 ? -6.792 -7.742 13.329 1.00 80.38 171 ARG A O 1
ATOM 1370 N N . SER A 1 172 ? -5.272 -9.370 13.338 1.00 85.50 172 SER A N 1
ATOM 1371 C CA . SER A 1 172 ? -5.437 -9.723 11.924 1.00 85.50 172 SER A CA 1
ATOM 1372 C C . SER A 1 172 ? -5.339 -11.226 11.682 1.00 85.50 172 SER A C 1
ATOM 1374 O O . SER A 1 172 ? -4.757 -11.952 12.482 1.00 85.50 172 SER A O 1
ATOM 1376 N N . THR A 1 173 ? -5.835 -11.702 10.534 1.00 90.69 173 THR A N 1
ATOM 1377 C CA . THR A 1 173 ? -5.644 -13.106 10.116 1.00 90.69 173 THR A CA 1
ATOM 1378 C C . THR A 1 173 ? -4.166 -13.476 9.991 1.00 90.69 173 THR A C 1
ATOM 1380 O O . THR A 1 173 ? -3.803 -14.634 10.169 1.00 90.69 173 THR A O 1
ATOM 1383 N N . THR A 1 174 ? -3.309 -12.497 9.683 1.00 90.56 174 THR A N 1
ATOM 1384 C CA . THR A 1 174 ? -1.856 -12.685 9.623 1.00 90.56 174 THR A CA 1
ATOM 1385 C C . THR A 1 174 ? -1.293 -13.056 10.990 1.00 90.56 174 THR A C 1
ATOM 1387 O O . THR A 1 174 ? -0.403 -13.894 11.051 1.00 90.56 174 THR A O 1
ATOM 1390 N N . ASP A 1 175 ? -1.843 -12.508 12.076 1.00 88.25 175 ASP A N 1
ATOM 1391 C CA . ASP A 1 175 ? -1.399 -12.816 13.438 1.00 88.25 175 ASP A CA 1
ATOM 1392 C C . ASP A 1 175 ? -1.654 -14.294 13.747 1.00 88.25 175 ASP A C 1
ATOM 1394 O O . ASP A 1 175 ? -0.749 -15.011 14.163 1.00 88.25 175 ASP A O 1
ATOM 1398 N N . THR A 1 176 ? -2.867 -14.776 13.455 1.00 90.56 176 THR A N 1
ATOM 1399 C CA . THR A 1 176 ? -3.242 -16.185 13.635 1.00 90.56 176 THR A CA 1
ATOM 1400 C C . THR A 1 176 ? -2.356 -17.118 12.816 1.00 90.56 176 THR A C 1
ATOM 1402 O O . THR A 1 176 ? -1.900 -18.138 13.324 1.00 90.56 176 THR A O 1
ATOM 1405 N N . LEU A 1 177 ? -2.096 -16.774 11.552 1.00 92.88 177 LEU A N 1
ATOM 1406 C CA . LEU A 1 177 ? -1.268 -17.591 10.668 1.00 92.88 177 LEU A CA 1
ATOM 1407 C C . LEU A 1 177 ? 0.196 -17.637 11.123 1.00 92.88 177 LEU A C 1
ATOM 1409 O O . LEU A 1 177 ? 0.790 -18.709 11.112 1.00 92.88 177 LEU A O 1
ATOM 1413 N N . ILE A 1 178 ? 0.763 -16.500 11.542 1.00 91.12 178 ILE A N 1
ATOM 1414 C CA . ILE A 1 178 ? 2.131 -16.432 12.072 1.00 91.12 178 ILE A CA 1
ATOM 1415 C C . ILE A 1 178 ? 2.246 -17.257 13.359 1.00 91.12 178 ILE A C 1
ATOM 1417 O O . ILE A 1 178 ? 3.201 -18.013 13.497 1.00 91.12 178 ILE A O 1
ATOM 1421 N N . ARG A 1 179 ? 1.271 -17.166 14.275 1.00 89.56 179 ARG A N 1
ATOM 1422 C CA . ARG A 1 179 ? 1.256 -17.984 15.501 1.00 89.56 179 ARG A CA 1
ATOM 1423 C C . ARG A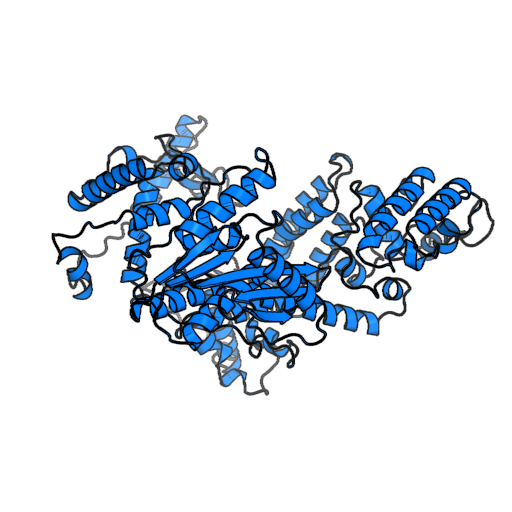 1 179 ? 1.193 -19.470 15.190 1.00 89.56 179 ARG A C 1
ATOM 1425 O O . ARG A 1 179 ? 1.993 -20.236 15.713 1.00 89.56 179 ARG A O 1
ATOM 1432 N N . LEU A 1 180 ? 0.271 -19.875 14.317 1.00 90.38 180 LEU A N 1
ATOM 1433 C CA . LEU A 1 180 ? 0.127 -21.273 13.920 1.00 90.38 180 LEU A CA 1
ATOM 1434 C C . LEU A 1 180 ? 1.428 -21.812 13.308 1.00 90.38 180 LEU A C 1
ATOM 1436 O O . LEU A 1 180 ? 1.916 -22.858 13.728 1.00 90.38 180 LEU A O 1
ATOM 1440 N N . GLU A 1 181 ? 2.014 -21.077 12.359 1.00 90.81 181 GLU A N 1
ATOM 1441 C CA . GLU A 1 181 ? 3.291 -21.430 11.726 1.00 90.81 181 GLU A CA 1
ATOM 1442 C C . GLU A 1 181 ? 4.418 -21.557 12.751 1.00 90.81 181 GLU A C 1
ATOM 1444 O O . GLU A 1 181 ? 5.145 -22.551 12.750 1.00 90.81 181 GLU A O 1
ATOM 1449 N N . HIS A 1 182 ? 4.510 -20.592 13.667 1.00 87.44 182 HIS A N 1
ATOM 1450 C CA . HIS A 1 182 ? 5.491 -20.578 14.744 1.00 87.44 182 HIS A CA 1
ATOM 1451 C C . HIS A 1 182 ? 5.350 -21.781 15.674 1.00 87.44 182 HIS A C 1
ATOM 1453 O O . HIS A 1 182 ? 6.338 -22.464 15.931 1.00 87.44 182 HIS A O 1
ATOM 1459 N N . HIS A 1 183 ? 4.139 -22.091 16.147 1.00 87.06 183 HIS A N 1
ATOM 1460 C CA . HIS A 1 183 ? 3.903 -23.232 17.036 1.00 87.06 183 HIS A CA 1
ATOM 1461 C C . HIS A 1 183 ? 4.246 -24.565 16.370 1.00 87.06 183 HIS A C 1
ATOM 1463 O O . HIS A 1 183 ? 4.913 -25.396 16.991 1.00 87.06 183 HIS A O 1
ATOM 1469 N N . VAL A 1 184 ? 3.853 -24.756 15.106 1.00 87.19 184 VAL A N 1
ATOM 1470 C CA . VAL A 1 184 ? 4.162 -25.982 14.355 1.00 87.19 184 VAL A CA 1
ATOM 1471 C C . VAL A 1 184 ? 5.674 -26.117 14.140 1.00 87.19 184 VAL A C 1
ATOM 1473 O O . VAL A 1 184 ? 6.256 -27.140 14.500 1.00 87.19 184 VAL A O 1
ATOM 1476 N N . LYS A 1 185 ? 6.350 -25.067 13.649 1.00 84.94 185 LYS A N 1
ATOM 1477 C CA . LYS A 1 185 ? 7.810 -25.072 13.438 1.00 84.94 185 LYS A CA 1
ATOM 1478 C C . LYS A 1 185 ? 8.592 -25.235 14.748 1.00 84.94 185 LYS A C 1
ATOM 1480 O O . LYS A 1 185 ? 9.573 -25.974 14.785 1.00 84.94 185 LYS A O 1
ATOM 1485 N N . LYS A 1 186 ? 8.137 -24.636 15.854 1.00 80.81 186 LYS A N 1
ATOM 1486 C CA . LYS A 1 186 ? 8.702 -24.859 17.197 1.00 80.81 186 LYS A CA 1
ATOM 1487 C C . LYS A 1 186 ? 8.524 -26.309 17.653 1.00 80.81 186 LYS A C 1
ATOM 1489 O O . LYS A 1 186 ? 9.434 -26.867 18.262 1.00 80.81 186 LYS A O 1
ATOM 1494 N N . GLY A 1 187 ? 7.385 -26.932 17.349 1.00 82.19 187 GLY A N 1
ATOM 1495 C CA . GLY A 1 187 ? 7.159 -28.364 17.559 1.00 82.19 187 GLY A CA 1
ATOM 1496 C C . GLY A 1 187 ? 8.158 -29.231 16.788 1.00 82.19 187 GLY A C 1
ATOM 1497 O O . GLY A 1 187 ? 8.738 -30.153 17.368 1.00 82.19 187 GLY A O 1
ATOM 1498 N N . PHE A 1 188 ? 8.434 -28.883 15.524 1.00 80.19 188 PHE A N 1
ATOM 1499 C CA . PHE A 1 188 ? 9.472 -29.544 14.728 1.00 80.19 188 PHE A CA 1
ATOM 1500 C C . PHE A 1 188 ? 10.856 -29.403 15.364 1.00 80.19 188 PHE A C 1
ATOM 1502 O O . PHE A 1 188 ? 11.520 -30.407 15.602 1.00 80.19 188 PHE A O 1
ATOM 1509 N N . LEU A 1 189 ? 11.261 -28.190 15.744 1.00 76.50 189 LEU A N 1
ATOM 1510 C CA . LEU A 1 189 ? 12.560 -27.951 16.386 1.00 76.50 189 LEU A CA 1
ATOM 1511 C C . LEU A 1 189 ? 12.732 -28.724 17.701 1.00 76.50 189 LEU A C 1
ATOM 1513 O O . LEU A 1 189 ? 13.801 -29.265 17.966 1.00 76.50 189 LEU A O 1
ATOM 1517 N N . LYS A 1 190 ? 11.664 -28.843 18.496 1.00 76.56 190 LYS A N 1
ATOM 1518 C CA . LYS A 1 190 ? 11.670 -29.605 19.753 1.00 76.56 190 LYS A CA 1
ATOM 1519 C C . LYS A 1 190 ? 11.623 -31.123 19.564 1.00 76.56 190 LYS A C 1
ATOM 1521 O O . LYS A 1 190 ? 11.481 -31.830 20.558 1.00 76.56 190 LYS A O 1
ATOM 1526 N N . LYS A 1 191 ? 11.660 -31.627 18.323 1.00 72.88 191 LYS A N 1
ATOM 1527 C CA . LYS A 1 191 ? 11.438 -33.048 18.002 1.00 72.88 191 LYS A CA 1
ATOM 1528 C C . LYS A 1 191 ? 10.167 -33.609 18.658 1.00 72.88 191 LYS A C 1
ATOM 1530 O O . LYS A 1 191 ? 10.084 -34.788 18.967 1.00 72.88 191 LYS A O 1
ATOM 1535 N N . ARG A 1 192 ? 9.144 -32.760 18.841 1.00 67.25 192 ARG A N 1
ATOM 1536 C CA . ARG A 1 192 ? 7.797 -33.164 19.296 1.00 67.25 192 ARG A CA 1
ATOM 1537 C C . ARG A 1 192 ? 6.972 -33.788 18.165 1.00 67.25 192 ARG A C 1
ATOM 1539 O O . ARG A 1 192 ? 5.762 -33.915 18.279 1.00 67.25 192 ARG A O 1
ATOM 1546 N N . HIS A 1 193 ? 7.640 -34.119 17.067 1.00 58.56 193 HIS A N 1
ATOM 1547 C CA . HIS A 1 193 ? 7.146 -34.953 15.994 1.00 58.56 193 HIS A CA 1
ATOM 1548 C C . HIS A 1 193 ? 7.838 -36.305 16.150 1.00 58.56 193 HIS A C 1
ATOM 1550 O O . HIS A 1 193 ? 9.052 -36.373 16.361 1.00 58.56 193 HIS A O 1
ATOM 1556 N N . THR A 1 194 ? 7.077 -37.385 16.081 1.00 44.56 194 THR A N 1
ATOM 1557 C CA . THR A 1 194 ? 7.640 -38.726 16.070 1.00 44.56 194 THR A CA 1
ATOM 1558 C C . THR A 1 194 ? 8.402 -38.911 14.755 1.00 44.56 194 THR A C 1
ATOM 1560 O O . THR A 1 194 ? 7.828 -38.949 13.676 1.00 44.56 194 THR A O 1
ATOM 1563 N N . LEU A 1 195 ? 9.730 -39.042 14.833 1.00 47.25 195 LEU A N 1
ATOM 1564 C CA . LEU A 1 195 ? 10.545 -39.575 13.728 1.00 47.25 195 LEU A CA 1
ATOM 1565 C C . LEU A 1 195 ? 10.233 -41.066 13.461 1.00 47.25 195 LEU A C 1
ATOM 1567 O O . LEU A 1 195 ? 10.729 -41.644 12.496 1.00 47.25 195 LEU A O 1
ATOM 1571 N N . LYS A 1 196 ? 9.424 -41.702 14.321 1.00 46.03 196 LYS A N 1
ATOM 1572 C CA . LYS A 1 196 ? 8.950 -43.080 14.179 1.00 46.03 196 LYS A CA 1
ATOM 1573 C C . LYS A 1 196 ? 7.624 -43.130 13.419 1.00 46.03 196 LYS A C 1
ATOM 1575 O O . LYS A 1 196 ? 6.717 -42.360 13.715 1.00 46.03 196 LYS A O 1
ATOM 1580 N N . LYS A 1 197 ? 7.524 -44.105 12.506 1.00 53.88 197 LYS A N 1
ATOM 1581 C CA . LYS A 1 197 ? 6.330 -44.549 11.755 1.00 53.88 197 LYS A CA 1
ATOM 1582 C C . LYS A 1 197 ? 5.218 -45.125 12.657 1.00 53.88 197 LYS A C 1
ATOM 1584 O O . LYS A 1 197 ? 4.617 -46.138 12.310 1.00 53.88 197 LYS A O 1
ATOM 1589 N N . GLU A 1 198 ? 4.980 -44.560 13.831 1.00 60.47 198 GLU A N 1
ATOM 1590 C CA . GLU A 1 198 ? 3.775 -44.910 14.578 1.00 60.47 198 GLU A CA 1
ATOM 1591 C C . GLU A 1 198 ? 2.598 -44.143 13.966 1.00 60.47 198 GLU A C 1
ATOM 1593 O O . GLU A 1 198 ? 2.771 -42.979 13.591 1.00 60.47 198 GLU A O 1
ATOM 1598 N N . PRO A 1 199 ? 1.439 -44.793 13.768 1.00 66.56 199 PRO A N 1
ATOM 1599 C CA . PRO A 1 199 ? 0.264 -44.116 13.243 1.00 66.56 199 PRO A CA 1
ATOM 1600 C C . PRO A 1 199 ? -0.110 -42.953 14.166 1.00 66.56 199 PRO A C 1
ATOM 1602 O O . PRO A 1 199 ? -0.058 -43.090 15.390 1.00 66.56 199 PRO A O 1
ATOM 1605 N N . ASP A 1 200 ? -0.472 -41.810 13.575 1.00 70.38 200 ASP A N 1
ATOM 1606 C CA . ASP A 1 200 ? -0.949 -40.657 14.339 1.00 70.38 200 ASP A CA 1
ATOM 1607 C C . ASP A 1 200 ? -2.094 -41.096 15.269 1.00 70.38 200 ASP A C 1
ATOM 1609 O O . ASP A 1 200 ? -2.970 -41.854 14.834 1.00 70.38 200 ASP A O 1
ATOM 1613 N N . PRO A 1 201 ? -2.122 -40.637 16.533 1.00 78.06 201 PRO A N 1
ATOM 1614 C CA . PRO A 1 201 ? -3.188 -41.003 17.448 1.00 78.06 201 PRO A CA 1
ATOM 1615 C C . PRO A 1 201 ? -4.535 -40.505 16.922 1.00 78.06 201 PRO A C 1
ATOM 1617 O O . PRO A 1 201 ? -4.651 -39.396 16.394 1.00 78.06 201 PRO A O 1
ATOM 1620 N N . ASP A 1 202 ? -5.576 -41.307 17.123 1.00 85.06 202 ASP A N 1
ATOM 1621 C CA . ASP A 1 202 ? -6.937 -40.898 16.809 1.00 85.06 202 ASP A CA 1
ATOM 1622 C C . ASP A 1 202 ? -7.383 -39.797 17.778 1.00 85.06 202 ASP A C 1
ATOM 1624 O O . ASP A 1 202 ? -7.655 -40.037 18.954 1.00 85.06 202 ASP A O 1
ATOM 1628 N N . ILE A 1 203 ? -7.464 -38.566 17.276 1.00 87.31 203 ILE A N 1
ATOM 1629 C CA . ILE A 1 203 ? -7.955 -37.422 18.044 1.00 87.31 203 ILE A CA 1
ATOM 1630 C C . ILE A 1 203 ? -9.454 -37.281 17.795 1.00 87.31 203 ILE A C 1
ATOM 1632 O O . ILE A 1 203 ? -9.887 -37.186 16.648 1.00 87.31 203 ILE A O 1
ATOM 1636 N N . PHE A 1 204 ? -10.251 -37.208 18.860 1.00 88.56 204 PHE A N 1
ATOM 1637 C CA . PHE A 1 204 ? -11.692 -36.974 18.781 1.00 88.56 204 PHE A CA 1
ATOM 1638 C C . PHE A 1 204 ? -12.038 -35.587 19.324 1.00 88.56 204 PHE A C 1
ATOM 1640 O O . PHE A 1 204 ? -11.564 -35.188 20.385 1.00 88.56 204 PHE A O 1
ATOM 1647 N N . LEU A 1 205 ? -12.901 -34.860 18.617 1.00 87.38 205 LEU A N 1
ATOM 1648 C CA . LEU A 1 205 ? -13.478 -33.599 19.075 1.00 87.38 205 LEU A CA 1
ATOM 1649 C C . LEU A 1 205 ? -14.998 -33.731 19.092 1.00 87.38 205 LEU A C 1
ATOM 1651 O O . LEU A 1 205 ? -15.616 -33.904 18.043 1.00 87.38 205 LEU A O 1
ATOM 1655 N N . ASN A 1 206 ? -15.602 -33.646 20.280 1.00 90.06 206 ASN A N 1
ATOM 1656 C CA . ASN A 1 206 ? -17.043 -33.850 20.484 1.00 90.06 206 ASN A CA 1
ATOM 1657 C C . ASN A 1 206 ? -17.545 -35.182 19.886 1.00 90.06 206 ASN A C 1
ATOM 1659 O O . ASN A 1 206 ? -18.556 -35.213 19.188 1.00 90.06 206 ASN A O 1
ATOM 1663 N N . GLY A 1 207 ? -16.789 -36.267 20.090 1.00 86.94 207 GLY A N 1
ATOM 1664 C CA . GLY A 1 207 ? -17.101 -37.601 19.559 1.00 86.94 207 GLY A CA 1
ATOM 1665 C C . GLY A 1 207 ? -16.803 -37.799 18.066 1.00 86.94 207 GLY A C 1
ATOM 1666 O O . GLY A 1 207 ? -16.911 -38.915 17.570 1.00 86.94 207 GLY A O 1
ATOM 1667 N N . LEU A 1 208 ? -16.385 -36.755 17.340 1.00 88.44 208 LEU A N 1
ATOM 1668 C CA . LEU A 1 208 ? -16.009 -36.855 15.929 1.00 88.44 208 LEU A CA 1
ATOM 1669 C C . LEU A 1 208 ? -14.499 -37.039 15.786 1.00 88.44 208 LEU A C 1
ATOM 1671 O O . LEU A 1 208 ? -13.724 -36.190 16.230 1.00 88.44 208 LEU A O 1
ATOM 1675 N N . LYS A 1 209 ? -14.082 -38.119 15.119 1.00 88.38 209 LYS A N 1
ATOM 1676 C CA . LYS A 1 209 ? -12.677 -38.352 14.766 1.00 88.38 209 LYS A CA 1
ATOM 1677 C C . LYS A 1 209 ? -12.174 -37.234 13.847 1.00 88.38 209 LYS A C 1
ATOM 1679 O O . LYS A 1 209 ? -12.720 -37.009 12.765 1.00 88.38 209 LYS A O 1
ATOM 1684 N N . ILE A 1 210 ? -11.122 -36.539 14.267 1.00 88.50 210 ILE A N 1
ATOM 1685 C CA . ILE A 1 210 ? -10.423 -35.546 13.459 1.00 88.50 210 ILE A CA 1
ATOM 1686 C C . ILE A 1 210 ? -9.613 -36.294 12.401 1.00 88.50 210 ILE A C 1
ATOM 1688 O O . ILE A 1 210 ? -8.754 -37.115 12.709 1.00 88.50 210 ILE A O 1
ATOM 1692 N N . ARG A 1 211 ? -9.889 -36.010 11.128 1.00 84.56 211 ARG A N 1
ATOM 1693 C CA . ARG A 1 211 ? -9.171 -36.624 10.011 1.00 84.56 211 ARG A CA 1
ATOM 1694 C C . ARG A 1 211 ? -7.787 -35.991 9.847 1.00 84.56 211 ARG A C 1
ATOM 1696 O O . ARG A 1 211 ? -7.700 -34.798 9.559 1.00 84.56 211 ARG A O 1
ATOM 1703 N N . CYS A 1 212 ? -6.731 -36.800 9.910 1.00 81.94 212 CYS A N 1
ATOM 1704 C CA . CYS A 1 212 ? -5.399 -36.391 9.464 1.00 81.94 212 CYS A CA 1
ATOM 1705 C C . CYS A 1 212 ? -5.374 -36.211 7.937 1.00 81.94 212 CYS A C 1
ATOM 1707 O O . CYS A 1 212 ? -5.880 -37.044 7.180 1.00 81.94 212 CYS A O 1
ATOM 1709 N N . THR A 1 213 ? -4.796 -35.104 7.473 1.00 84.94 213 THR A N 1
ATOM 1710 C CA . THR A 1 213 ? -4.683 -34.767 6.046 1.00 84.94 213 THR A CA 1
ATOM 1711 C C . THR A 1 213 ? -3.292 -34.237 5.738 1.00 84.94 213 THR A C 1
ATOM 1713 O O . THR A 1 213 ? -2.771 -33.432 6.504 1.00 84.94 213 THR A O 1
ATOM 1716 N N . GLU A 1 214 ? -2.729 -34.586 4.580 1.00 84.88 214 GLU A N 1
ATOM 1717 C CA . GLU A 1 214 ? -1.417 -34.074 4.149 1.00 84.88 214 GLU A CA 1
ATOM 1718 C C . GLU A 1 214 ? -1.396 -32.567 3.876 1.00 84.88 214 GLU A C 1
ATOM 1720 O O . GLU A 1 214 ? -0.336 -31.938 3.886 1.00 84.88 214 GLU A O 1
ATOM 1725 N N . SER A 1 215 ? -2.556 -31.986 3.566 1.00 88.19 215 SER A N 1
ATOM 1726 C CA . SER A 1 215 ? -2.689 -30.551 3.362 1.00 88.19 215 SER A CA 1
ATOM 1727 C C . SER A 1 215 ? -4.066 -30.048 3.761 1.00 88.19 215 SER A C 1
ATOM 1729 O O . SER A 1 215 ? -5.070 -30.686 3.441 1.00 88.19 215 SER A O 1
ATOM 1731 N N . PHE A 1 216 ? -4.117 -28.870 4.378 1.00 90.25 216 PHE A N 1
ATOM 1732 C CA . PHE A 1 216 ? -5.349 -28.261 4.865 1.00 90.25 216 PHE A CA 1
ATOM 1733 C C . PHE A 1 216 ? -5.400 -26.764 4.542 1.00 90.25 216 PHE A C 1
ATOM 1735 O O . PHE A 1 216 ? -4.411 -26.046 4.706 1.00 90.25 216 PHE A O 1
ATOM 1742 N N . ARG A 1 217 ? -6.552 -26.262 4.074 1.00 92.88 217 ARG A N 1
ATOM 1743 C CA . ARG A 1 217 ? -6.727 -24.828 3.799 1.00 92.88 217 ARG A CA 1
ATOM 1744 C C . ARG A 1 217 ? -7.247 -24.110 5.035 1.00 92.88 217 ARG A C 1
ATOM 1746 O O . ARG A 1 217 ? -8.374 -24.344 5.459 1.00 92.88 217 ARG A O 1
ATOM 1753 N N . TYR A 1 218 ? -6.481 -23.141 5.518 1.00 93.62 218 TYR A N 1
ATOM 1754 C CA . TYR A 1 218 ? -6.847 -22.314 6.658 1.00 93.62 218 TYR A CA 1
ATOM 1755 C C . TYR A 1 218 ? -6.616 -20.836 6.351 1.00 93.62 218 TYR A C 1
ATOM 1757 O O . TYR A 1 218 ? -5.553 -20.453 5.867 1.00 93.62 218 TYR A O 1
ATOM 1765 N N . LEU A 1 219 ? -7.642 -20.005 6.569 1.00 92.56 219 LEU A N 1
ATOM 1766 C CA . LEU A 1 219 ? -7.616 -18.562 6.276 1.00 92.56 219 LEU A CA 1
ATOM 1767 C C . LEU A 1 219 ? -7.074 -18.242 4.865 1.00 92.56 219 LEU A C 1
ATOM 1769 O O . LEU A 1 219 ? -6.338 -17.290 4.656 1.00 92.56 219 LEU A O 1
ATOM 1773 N N . GLY A 1 220 ? -7.413 -19.062 3.866 1.00 90.75 220 GLY A N 1
ATOM 1774 C CA . GLY A 1 220 ? -6.979 -18.858 2.478 1.00 90.75 220 GLY A CA 1
ATOM 1775 C C . GLY A 1 220 ? -5.542 -19.291 2.156 1.00 90.75 220 GLY A C 1
ATOM 1776 O O . GLY A 1 220 ? -5.153 -19.2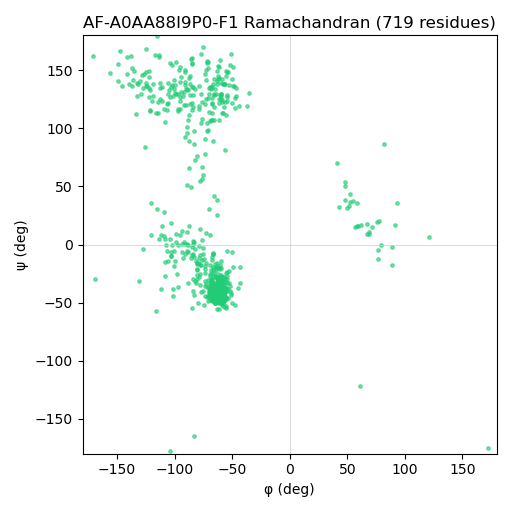10 0.990 1.00 90.75 220 GLY A O 1
ATOM 1777 N N . VAL A 1 221 ? -4.789 -19.803 3.131 1.00 94.38 221 VAL A N 1
ATOM 1778 C CA . VAL A 1 221 ? -3.455 -20.397 2.956 1.00 94.38 221 VAL A CA 1
ATOM 1779 C C . VAL A 1 221 ? -3.573 -21.919 2.952 1.00 94.38 221 VAL A C 1
ATOM 1781 O O . VAL A 1 221 ? -4.388 -22.475 3.685 1.00 94.38 221 VAL A O 1
ATOM 1784 N N . LEU A 1 222 ? -2.800 -22.595 2.101 1.00 94.69 222 LEU A N 1
ATOM 1785 C CA . LEU A 1 222 ? -2.723 -24.055 2.085 1.00 94.69 222 LEU A CA 1
ATOM 1786 C C . LEU A 1 222 ? -1.518 -24.484 2.929 1.00 94.69 222 LEU A C 1
ATOM 1788 O O . LEU A 1 222 ? -0.389 -24.128 2.616 1.00 94.69 222 LEU A O 1
ATOM 1792 N N . LEU A 1 223 ? -1.771 -25.201 4.015 1.00 92.19 223 LEU A N 1
ATOM 1793 C CA . LEU A 1 223 ? -0.754 -25.709 4.929 1.00 92.19 223 LEU A CA 1
ATOM 1794 C C . LEU A 1 223 ? -0.468 -27.156 4.534 1.00 92.19 223 LEU A C 1
ATOM 1796 O O . LEU A 1 223 ? -1.378 -27.975 4.615 1.00 92.19 223 LEU A O 1
ATOM 1800 N N . ASP A 1 224 ? 0.741 -27.470 4.074 1.00 90.62 224 ASP A N 1
ATOM 1801 C CA . ASP A 1 224 ? 1.198 -28.857 3.934 1.00 90.62 224 ASP A CA 1
ATOM 1802 C C . ASP A 1 224 ? 1.779 -29.376 5.259 1.00 90.62 224 ASP A C 1
ATOM 1804 O O . ASP A 1 224 ? 2.219 -28.585 6.093 1.00 90.62 224 ASP A O 1
ATOM 1808 N N . SER A 1 225 ? 1.792 -30.696 5.456 1.00 85.75 225 SER A N 1
ATOM 1809 C CA . SER A 1 225 ? 2.194 -31.346 6.716 1.00 85.75 225 SER A CA 1
ATOM 1810 C C . SER A 1 225 ? 3.586 -30.957 7.229 1.00 85.75 225 SER A C 1
ATOM 1812 O O . SER A 1 225 ? 3.836 -31.036 8.427 1.00 85.75 225 SER A O 1
ATOM 1814 N N . GLN A 1 226 ? 4.480 -30.500 6.348 1.00 84.31 226 GLN A N 1
ATOM 1815 C CA . GLN A 1 226 ? 5.850 -30.092 6.679 1.00 84.31 226 GLN A CA 1
ATOM 1816 C C . GLN A 1 226 ? 6.053 -28.565 6.633 1.00 84.31 226 GLN A C 1
ATOM 1818 O O . GLN A 1 226 ? 7.149 -28.058 6.911 1.00 84.31 226 GLN A O 1
ATOM 1823 N N . LEU A 1 227 ? 5.003 -27.806 6.296 1.00 89.12 227 LEU A N 1
ATOM 1824 C CA . LEU A 1 227 ? 5.057 -26.364 6.050 1.00 89.12 227 LEU A CA 1
ATOM 1825 C C . LEU A 1 227 ? 6.218 -25.998 5.106 1.00 89.12 227 LEU A C 1
ATOM 1827 O O . LEU A 1 227 ? 7.067 -25.155 5.418 1.00 89.12 227 LEU A O 1
ATOM 1831 N N . THR A 1 228 ? 6.298 -26.706 3.978 1.00 90.00 228 THR A N 1
ATOM 1832 C CA . THR A 1 228 ? 7.215 -26.424 2.861 1.00 90.00 228 THR A CA 1
ATOM 1833 C C . THR A 1 228 ? 6.715 -25.268 2.001 1.00 90.00 228 THR A C 1
ATOM 1835 O O . THR A 1 228 ? 7.522 -24.578 1.370 1.00 90.00 228 THR A O 1
ATOM 1838 N N . TRP A 1 229 ? 5.396 -25.044 2.011 1.00 93.88 229 TRP A N 1
ATOM 1839 C CA . TRP A 1 229 ? 4.652 -24.037 1.255 1.00 93.88 229 TRP A CA 1
ATOM 1840 C C . TRP A 1 229 ? 4.646 -24.245 -0.256 1.00 93.88 229 TRP A C 1
ATOM 1842 O O . TRP A 1 229 ? 4.176 -23.370 -0.983 1.00 93.88 229 TRP A O 1
ATOM 1852 N N . GLU A 1 230 ? 5.137 -25.379 -0.752 1.00 93.69 230 GLU A N 1
ATOM 1853 C CA . GLU A 1 230 ? 5.253 -25.632 -2.189 1.00 93.69 230 GLU A CA 1
ATOM 1854 C C . GLU A 1 230 ? 3.880 -25.644 -2.866 1.00 93.69 230 GLU A C 1
ATOM 1856 O O . GLU A 1 230 ? 3.613 -24.790 -3.715 1.00 93.69 230 GLU A O 1
ATOM 1861 N N . LYS A 1 231 ? 2.964 -26.496 -2.384 1.00 94.00 231 LYS A N 1
ATOM 1862 C CA . LYS A 1 231 ? 1.582 -26.571 -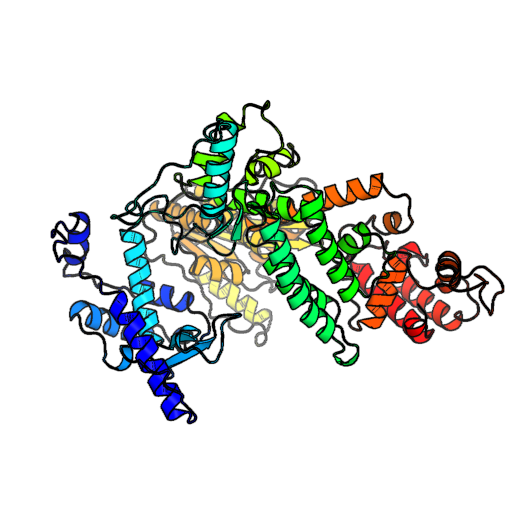2.886 1.00 94.00 231 LYS A CA 1
ATOM 1863 C C . LYS A 1 231 ? 0.871 -25.210 -2.800 1.00 94.00 231 LYS A C 1
ATOM 1865 O O . LYS A 1 231 ? 0.164 -24.805 -3.720 1.00 94.00 231 LYS A O 1
ATOM 1870 N N . HIS A 1 232 ? 1.086 -24.456 -1.715 1.00 96.00 232 HIS A N 1
ATOM 1871 C CA . HIS A 1 232 ? 0.508 -23.115 -1.570 1.00 96.00 232 HIS A CA 1
ATOM 1872 C C . HIS A 1 232 ? 1.036 -22.130 -2.614 1.00 96.00 232 HIS A C 1
ATOM 1874 O O . HIS A 1 232 ? 0.264 -21.368 -3.200 1.00 96.00 232 HIS A O 1
ATOM 1880 N N . ILE A 1 233 ? 2.349 -22.126 -2.839 1.00 96.81 233 ILE A N 1
ATOM 1881 C CA . ILE A 1 233 ? 2.994 -21.217 -3.781 1.00 96.81 233 ILE A CA 1
ATOM 1882 C C . ILE A 1 233 ? 2.593 -21.559 -5.221 1.00 96.81 233 ILE A C 1
ATOM 1884 O O . ILE A 1 233 ? 2.395 -20.644 -6.017 1.00 96.81 233 ILE A O 1
ATOM 1888 N N . GLU A 1 234 ? 2.383 -22.829 -5.559 1.00 95.62 234 GLU A N 1
ATOM 1889 C CA . GLU A 1 234 ? 1.864 -23.248 -6.869 1.00 95.62 234 GLU A CA 1
ATOM 1890 C C . GLU A 1 234 ? 0.429 -22.760 -7.123 1.00 95.62 234 GLU A C 1
ATOM 1892 O O . GLU A 1 234 ? 0.136 -22.175 -8.175 1.00 95.62 234 GLU A O 1
ATOM 1897 N N . GLU A 1 235 ? -0.461 -22.890 -6.132 1.00 95.25 235 GLU A N 1
ATOM 1898 C CA . GLU A 1 235 ? -1.799 -22.291 -6.202 1.00 95.25 235 GLU A CA 1
ATOM 1899 C C . GLU A 1 235 ? -1.734 -20.762 -6.321 1.00 95.25 235 GLU A C 1
ATOM 1901 O O . GLU A 1 235 ? -2.504 -20.142 -7.064 1.00 95.25 235 GLU A O 1
ATOM 1906 N N . LEU A 1 236 ? -0.804 -20.134 -5.595 1.00 96.12 236 LEU A N 1
ATOM 1907 C CA . LEU A 1 236 ? -0.601 -18.692 -5.626 1.00 96.12 236 LEU A CA 1
ATOM 1908 C C . LEU A 1 236 ? -0.114 -18.225 -7.003 1.00 96.12 236 LEU A C 1
ATOM 1910 O O . LEU A 1 236 ? -0.648 -17.245 -7.522 1.00 96.12 236 LEU A O 1
ATOM 1914 N N . ILE A 1 237 ? 0.832 -18.938 -7.619 1.00 97.12 237 ILE A N 1
ATOM 1915 C CA . ILE A 1 237 ? 1.301 -18.686 -8.988 1.00 97.12 237 ILE A CA 1
ATOM 1916 C C . ILE A 1 237 ? 0.132 -18.776 -9.965 1.00 97.12 237 ILE A C 1
ATOM 1918 O O . ILE A 1 237 ? -0.075 -17.847 -10.743 1.00 97.12 237 ILE A O 1
ATOM 1922 N N . THR A 1 238 ? -0.694 -19.818 -9.865 1.00 95.44 238 THR A N 1
ATOM 1923 C CA . THR A 1 238 ? -1.888 -19.977 -10.710 1.00 95.44 238 THR A CA 1
ATOM 1924 C C . THR A 1 238 ? -2.847 -18.790 -10.551 1.00 95.44 238 THR A C 1
ATOM 1926 O O . THR A 1 238 ? -3.358 -18.236 -11.528 1.00 95.44 238 THR A O 1
ATOM 1929 N N . ALA A 1 239 ? -3.068 -18.334 -9.315 1.00 93.12 239 ALA A N 1
ATOM 1930 C CA . ALA A 1 239 ? -3.915 -17.179 -9.031 1.00 93.12 239 ALA A CA 1
ATOM 1931 C C . ALA A 1 239 ? -3.321 -15.843 -9.524 1.00 93.12 239 ALA A C 1
ATOM 1933 O O . ALA A 1 239 ? -4.083 -14.922 -9.847 1.00 93.12 239 ALA A O 1
ATOM 1934 N N . VAL A 1 240 ? -1.991 -15.726 -9.556 1.00 95.75 240 VAL A N 1
ATOM 1935 C CA . VAL A 1 240 ? -1.248 -14.583 -10.105 1.00 95.75 240 VAL A CA 1
ATOM 1936 C C . VAL A 1 240 ? -1.302 -14.591 -11.631 1.00 95.75 240 VAL A C 1
ATOM 1938 O O . VAL A 1 240 ? -1.608 -13.558 -12.221 1.00 95.75 240 VAL A O 1
ATOM 1941 N N . ASP A 1 241 ? -1.101 -15.737 -12.281 1.00 94.81 241 ASP A N 1
ATOM 1942 C CA . ASP A 1 241 ? -1.148 -15.854 -13.741 1.00 94.81 241 ASP A CA 1
ATOM 1943 C C . ASP A 1 241 ? -2.541 -15.517 -14.294 1.00 94.81 241 ASP A C 1
ATOM 1945 O O . ASP A 1 241 ? -2.645 -14.736 -15.242 1.00 94.81 241 ASP A O 1
ATOM 1949 N N . ARG A 1 242 ? -3.622 -15.966 -13.636 1.00 92.12 242 ARG A N 1
ATOM 1950 C CA . ARG A 1 242 ? -4.997 -15.551 -13.986 1.00 92.12 242 ARG A CA 1
ATOM 1951 C C . ARG A 1 242 ? -5.181 -14.032 -13.923 1.00 92.12 242 ARG A C 1
ATOM 1953 O O . ARG A 1 242 ? -5.777 -13.436 -14.813 1.00 92.12 242 ARG A O 1
ATOM 1960 N N . ARG A 1 243 ? -4.638 -13.376 -12.893 1.00 93.06 243 ARG A N 1
ATOM 1961 C CA . ARG A 1 243 ? -4.680 -11.907 -12.752 1.00 93.06 243 ARG A CA 1
ATOM 1962 C C . ARG A 1 243 ? -3.816 -11.194 -13.791 1.00 93.06 243 ARG A C 1
ATOM 1964 O O . ARG A 1 243 ? -4.189 -10.129 -14.275 1.00 93.06 243 ARG A O 1
ATOM 1971 N N . LYS A 1 244 ? -2.685 -11.788 -14.170 1.00 92.12 244 LYS A N 1
ATOM 1972 C CA . LYS A 1 244 ? -1.797 -11.273 -15.217 1.00 92.12 244 LYS A CA 1
ATOM 1973 C C . LYS A 1 244 ? -2.497 -11.219 -16.578 1.00 92.12 244 LYS A C 1
ATOM 1975 O O . LYS A 1 244 ? -2.198 -10.322 -17.359 1.00 92.12 244 LYS A O 1
ATOM 1980 N N . MET A 1 245 ? -3.471 -12.095 -16.849 1.00 90.69 245 MET A N 1
ATOM 1981 C CA . MET A 1 245 ? -4.288 -12.018 -18.073 1.00 90.69 245 MET A CA 1
ATOM 1982 C C . MET A 1 245 ? -5.030 -10.679 -18.196 1.00 90.69 245 MET A C 1
ATOM 1984 O O . MET A 1 245 ? -5.077 -10.105 -19.282 1.00 90.69 245 MET A O 1
ATOM 1988 N N . LEU A 1 246 ? -5.518 -10.125 -17.082 1.00 88.44 246 LEU A N 1
ATOM 1989 C CA . LEU A 1 246 ? -6.148 -8.803 -17.068 1.00 88.44 246 LEU A CA 1
ATOM 1990 C C . LEU A 1 246 ? -5.138 -7.697 -17.405 1.00 88.44 246 LEU A C 1
ATOM 1992 O O . LEU A 1 246 ? -5.417 -6.822 -18.219 1.00 88.44 246 LEU A O 1
ATOM 1996 N N . ILE A 1 247 ? -3.927 -7.776 -16.846 1.00 88.50 247 ILE A N 1
ATOM 1997 C CA . ILE A 1 247 ? -2.834 -6.847 -17.178 1.00 88.50 247 ILE A CA 1
ATOM 1998 C C . ILE A 1 247 ? -2.475 -6.963 -18.662 1.00 88.50 247 ILE A C 1
ATOM 2000 O O . ILE A 1 247 ? -2.282 -5.947 -19.328 1.00 88.50 247 ILE A O 1
ATOM 2004 N N . ASN A 1 248 ? -2.434 -8.179 -19.210 1.00 87.75 248 ASN A N 1
ATOM 2005 C CA . ASN A 1 248 ? -2.159 -8.406 -20.626 1.00 87.75 248 ASN A CA 1
ATOM 2006 C C . ASN A 1 248 ? -3.198 -7.748 -21.534 1.00 87.75 248 ASN A C 1
ATOM 2008 O O . ASN A 1 248 ? -2.794 -7.152 -22.537 1.00 87.75 248 ASN A O 1
ATOM 2012 N N . ALA A 1 249 ? -4.479 -7.836 -21.167 1.00 86.62 249 ALA A N 1
ATOM 2013 C CA . ALA A 1 249 ? -5.584 -7.220 -21.890 1.00 86.62 249 ALA A CA 1
ATOM 2014 C C . ALA A 1 249 ? -5.493 -5.687 -21.860 1.00 86.62 249 ALA A C 1
ATOM 2016 O O . ALA A 1 249 ? -5.530 -5.049 -22.908 1.00 86.62 249 ALA A O 1
ATOM 2017 N N . ILE A 1 250 ? -5.269 -5.088 -20.687 1.00 85.06 250 ILE A N 1
ATOM 2018 C CA . ILE A 1 250 ? -5.186 -3.624 -20.537 1.00 85.06 250 ILE A CA 1
ATOM 2019 C C . ILE A 1 250 ? -3.899 -3.065 -21.166 1.00 85.06 250 ILE A C 1
ATOM 2021 O O . ILE A 1 250 ? -3.890 -1.962 -21.707 1.00 85.06 250 ILE A O 1
ATOM 2025 N N . CYS A 1 251 ? -2.805 -3.835 -21.177 1.00 83.25 251 CYS A N 1
ATOM 2026 C CA . CYS A 1 251 ? -1.574 -3.440 -21.865 1.00 83.25 251 CYS A CA 1
ATOM 2027 C C . CYS A 1 251 ? -1.711 -3.374 -23.395 1.00 83.25 251 CYS A C 1
ATOM 2029 O O . CYS A 1 251 ? -0.761 -2.926 -24.046 1.00 83.25 251 CYS A O 1
ATOM 2031 N N . ASN A 1 252 ? -2.837 -3.818 -23.968 1.00 77.81 252 ASN A N 1
ATOM 2032 C CA . ASN A 1 252 ? -3.102 -3.737 -25.398 1.00 77.81 252 ASN A CA 1
ATOM 2033 C C . ASN A 1 252 ? -3.017 -2.278 -25.889 1.00 77.81 252 ASN A C 1
ATOM 2035 O O . ASN A 1 252 ? -3.508 -1.348 -25.248 1.00 77.81 252 ASN A O 1
ATOM 2039 N N . LYS A 1 253 ? -2.394 -2.093 -27.061 1.00 68.81 253 LYS A N 1
ATOM 2040 C CA . LYS A 1 253 ? -2.184 -0.791 -27.708 1.00 68.81 253 LYS A CA 1
ATOM 2041 C C . LYS A 1 253 ? -3.493 -0.003 -27.904 1.00 68.81 253 LYS A C 1
ATOM 2043 O O . LYS A 1 253 ? -3.435 1.223 -27.892 1.00 68.81 253 LYS A O 1
ATOM 2048 N N . LYS A 1 254 ? -4.647 -0.678 -28.018 1.00 72.75 254 LYS A N 1
ATOM 2049 C CA . LYS A 1 254 ? -5.977 -0.056 -28.169 1.00 72.75 254 LYS A CA 1
ATOM 2050 C C . LYS A 1 254 ? -6.343 0.877 -27.011 1.00 72.75 254 LYS A C 1
ATOM 2052 O O . LYS A 1 254 ? -6.896 1.942 -27.250 1.00 72.75 254 LYS A O 1
ATOM 2057 N N . TYR A 1 255 ? -6.023 0.505 -25.771 1.00 71.31 255 TYR A N 1
ATOM 2058 C CA . TYR A 1 255 ? -6.522 1.216 -24.587 1.00 71.31 255 TYR A CA 1
ATOM 2059 C C . TYR A 1 255 ? -5.701 2.455 -24.204 1.00 71.31 255 TYR A C 1
ATOM 2061 O O . TYR A 1 255 ? -6.113 3.182 -23.307 1.00 71.31 255 TYR A O 1
ATOM 2069 N N . LYS A 1 256 ? -4.542 2.691 -24.848 1.00 76.56 256 LYS A N 1
ATOM 2070 C CA . LYS A 1 256 ? -3.649 3.854 -24.633 1.00 76.56 256 LYS A CA 1
ATOM 2071 C C . LYS A 1 256 ? -3.429 4.233 -23.151 1.00 76.56 256 LYS A C 1
ATOM 2073 O O . LYS A 1 256 ? -3.234 5.400 -22.830 1.00 76.56 256 LYS A O 1
ATOM 2078 N N . VAL A 1 257 ? -3.431 3.251 -22.245 1.00 82.56 257 VAL A N 1
ATOM 2079 C CA . VAL A 1 257 ? -3.352 3.512 -20.799 1.00 82.56 257 VAL A CA 1
ATOM 2080 C C . VAL A 1 257 ? -1.956 4.027 -20.429 1.00 82.56 257 VAL A C 1
ATOM 2082 O O . VAL A 1 257 ? -0.968 3.374 -20.792 1.00 82.56 257 VAL A O 1
ATOM 2085 N N . PRO A 1 258 ? -1.846 5.145 -19.686 1.00 82.00 258 PRO A N 1
ATOM 2086 C CA . PRO A 1 258 ? -0.569 5.638 -19.188 1.00 82.00 258 PRO A CA 1
ATOM 2087 C C . PRO A 1 258 ? 0.180 4.589 -18.361 1.00 82.00 258 PRO A C 1
ATOM 2089 O O . PRO A 1 258 ? -0.405 3.784 -17.629 1.00 82.00 258 PRO A O 1
ATOM 2092 N N . ARG A 1 259 ? 1.511 4.593 -18.475 1.00 82.19 259 ARG A N 1
ATOM 2093 C CA . ARG A 1 259 ? 2.385 3.612 -17.814 1.00 82.19 259 ARG A CA 1
ATOM 2094 C C . ARG A 1 259 ? 2.229 3.618 -16.293 1.00 82.19 259 ARG A C 1
ATOM 2096 O O . ARG A 1 259 ? 2.272 2.559 -15.675 1.00 82.19 259 ARG A O 1
ATOM 2103 N N . ASP A 1 260 ? 2.082 4.784 -15.679 1.00 79.81 260 ASP A N 1
ATOM 2104 C CA . ASP A 1 260 ? 1.994 4.917 -14.226 1.00 79.81 260 ASP A CA 1
ATOM 2105 C C . ASP A 1 260 ? 0.679 4.358 -13.672 1.00 79.81 260 ASP A C 1
ATOM 2107 O O . ASP A 1 260 ? 0.705 3.626 -12.681 1.00 79.81 260 ASP A O 1
ATOM 2111 N N . VAL A 1 261 ? -0.437 4.592 -14.365 1.00 85.19 261 VAL A N 1
ATOM 2112 C CA . VAL A 1 261 ? -1.730 3.958 -14.068 1.00 85.19 261 VAL A CA 1
ATOM 2113 C C . VAL A 1 261 ? -1.615 2.435 -14.177 1.00 85.19 261 VAL A C 1
ATOM 2115 O O . VAL A 1 261 ? -2.000 1.715 -13.254 1.00 85.19 261 VAL A O 1
ATOM 2118 N N . LEU A 1 262 ? -1.003 1.923 -15.253 1.00 86.38 262 LEU A N 1
ATOM 2119 C CA . LEU A 1 262 ? -0.760 0.482 -15.407 1.00 86.38 262 LEU A CA 1
ATOM 2120 C C . LEU A 1 262 ? 0.116 -0.085 -14.285 1.00 86.38 262 LEU A C 1
ATOM 2122 O O . LEU A 1 262 ? -0.133 -1.192 -13.805 1.00 86.38 262 LEU A O 1
ATOM 2126 N N . MET A 1 263 ? 1.138 0.654 -13.851 1.00 87.88 263 MET A N 1
ATOM 2127 C CA . MET A 1 263 ? 2.004 0.252 -12.745 1.00 87.88 263 MET A CA 1
ATOM 2128 C C . MET A 1 263 ? 1.250 0.213 -11.415 1.00 87.88 263 MET A C 1
ATOM 2130 O O . MET A 1 263 ? 1.411 -0.753 -10.669 1.00 87.88 263 MET A O 1
ATOM 2134 N N . GLN A 1 264 ? 0.416 1.212 -11.116 1.00 88.19 264 GLN A N 1
ATOM 2135 C CA . GLN A 1 264 ? -0.431 1.212 -9.918 1.00 88.19 264 GLN A CA 1
ATOM 2136 C C . GLN A 1 264 ? -1.391 0.020 -9.924 1.00 88.19 264 GLN A C 1
ATOM 2138 O O . GLN A 1 264 ? -1.453 -0.727 -8.947 1.00 88.19 264 GLN A O 1
ATOM 2143 N N . PHE A 1 265 ? -2.055 -0.216 -11.055 1.00 89.94 265 PHE A N 1
ATOM 2144 C CA . PHE A 1 265 ? -2.961 -1.344 -11.245 1.00 89.94 265 PHE A CA 1
ATOM 2145 C C . PHE A 1 265 ? -2.248 -2.696 -11.073 1.00 89.94 265 PHE A C 1
ATOM 2147 O O . PHE A 1 265 ? -2.719 -3.571 -10.345 1.00 89.94 265 PHE A O 1
ATOM 2154 N N . SER A 1 266 ? -1.059 -2.843 -11.669 1.00 91.75 266 SER A N 1
ATOM 2155 C CA . SER A 1 266 ? -0.228 -4.050 -11.557 1.00 91.75 266 SER A CA 1
ATOM 2156 C C . SER A 1 266 ? 0.189 -4.320 -10.110 1.00 91.75 266 SER A C 1
ATOM 2158 O O . SER A 1 266 ? 0.062 -5.450 -9.635 1.00 91.75 266 SER A O 1
ATOM 2160 N N . LYS A 1 267 ? 0.647 -3.287 -9.384 1.00 91.75 267 LYS A N 1
ATOM 2161 C CA . LYS A 1 267 ? 1.004 -3.391 -7.959 1.00 91.75 267 LYS A CA 1
ATOM 2162 C C . LYS A 1 267 ? -0.219 -3.807 -7.133 1.00 91.75 267 LYS A C 1
ATOM 2164 O O . LYS A 1 267 ? -0.127 -4.762 -6.370 1.00 91.75 267 LYS A O 1
ATOM 2169 N N . ALA A 1 268 ? -1.366 -3.153 -7.319 1.00 91.69 268 ALA A N 1
ATOM 2170 C CA . ALA A 1 268 ? -2.580 -3.433 -6.551 1.00 91.69 268 ALA A CA 1
ATOM 2171 C C . ALA A 1 268 ? -3.071 -4.882 -6.718 1.00 91.69 268 ALA A C 1
ATOM 2173 O O . ALA A 1 268 ? -3.394 -5.548 -5.737 1.00 91.69 268 ALA A O 1
ATOM 2174 N N . ILE A 1 269 ? -3.087 -5.394 -7.949 1.00 91.88 269 ILE A N 1
ATOM 2175 C CA . ILE A 1 269 ? -3.663 -6.709 -8.248 1.00 91.88 269 ILE A CA 1
ATOM 2176 C C . ILE A 1 269 ? -2.693 -7.853 -7.967 1.00 91.88 269 ILE A C 1
ATOM 2178 O O . ILE A 1 269 ? -3.099 -8.882 -7.420 1.00 91.88 269 ILE A O 1
ATOM 2182 N N . ILE A 1 270 ? -1.426 -7.701 -8.357 1.00 94.88 270 ILE A N 1
ATOM 2183 C CA . ILE A 1 270 ? -0.441 -8.780 -8.252 1.00 94.88 270 ILE A CA 1
ATOM 2184 C C . ILE A 1 270 ? 0.178 -8.796 -6.862 1.00 94.88 270 ILE A C 1
ATOM 2186 O O . ILE A 1 270 ? 0.089 -9.816 -6.178 1.00 94.88 270 ILE A O 1
ATOM 2190 N N . LEU A 1 271 ? 0.734 -7.669 -6.401 1.00 94.50 271 LEU A N 1
ATOM 2191 C CA . LEU A 1 271 ? 1.332 -7.614 -5.065 1.00 94.50 271 LEU A CA 1
ATOM 2192 C C . LEU A 1 271 ? 0.266 -7.768 -3.982 1.00 94.50 271 LEU A C 1
ATOM 2194 O O . LEU A 1 271 ? 0.512 -8.479 -3.023 1.00 94.50 271 LEU A O 1
ATOM 2198 N N . GLY A 1 272 ? -0.953 -7.250 -4.171 1.00 92.25 272 GLY A N 1
ATOM 2199 C CA . GLY A 1 272 ? -2.054 -7.499 -3.230 1.00 92.25 272 GLY A CA 1
ATOM 2200 C C . GLY A 1 272 ? -2.366 -8.990 -3.025 1.00 92.25 272 GLY A C 1
ATOM 2201 O O . GLY A 1 272 ? -2.758 -9.395 -1.932 1.00 92.25 272 GLY A O 1
ATOM 2202 N N . LYS A 1 273 ? -2.150 -9.829 -4.050 1.00 94.44 273 LYS A N 1
ATOM 2203 C CA . LYS A 1 273 ? -2.319 -11.285 -3.945 1.00 94.44 273 LYS A CA 1
ATOM 2204 C C . LYS A 1 273 ? -1.084 -11.982 -3.365 1.00 94.44 273 LYS A C 1
ATOM 2206 O O . LYS A 1 273 ? -1.258 -12.909 -2.582 1.00 94.44 273 LYS A O 1
ATOM 2211 N N . ILE A 1 274 ? 0.123 -11.553 -3.745 1.00 95.88 274 ILE A N 1
ATOM 2212 C CA . ILE A 1 274 ? 1.395 -12.125 -3.270 1.00 95.88 274 ILE A CA 1
ATOM 2213 C C . ILE A 1 274 ? 1.656 -11.771 -1.801 1.00 95.88 274 ILE A C 1
ATOM 2215 O O . ILE A 1 274 ? 2.051 -12.637 -1.030 1.00 95.88 274 ILE A O 1
ATOM 2219 N N . ASP A 1 275 ? 1.428 -10.523 -1.403 1.00 95.38 275 ASP A N 1
ATOM 2220 C CA . ASP A 1 275 ? 1.745 -10.012 -0.066 1.00 95.38 275 ASP A CA 1
ATOM 2221 C C . ASP A 1 275 ? 0.873 -10.658 1.026 1.00 95.38 275 ASP A C 1
ATOM 2223 O O . ASP A 1 275 ? 1.276 -10.728 2.189 1.00 95.38 275 ASP A O 1
ATOM 2227 N N . TYR A 1 276 ? -0.315 -11.165 0.673 1.00 94.38 276 TYR A N 1
ATOM 2228 C CA . TYR A 1 276 ? -1.144 -11.902 1.622 1.00 94.38 276 TYR A CA 1
ATOM 2229 C C . TYR A 1 276 ? -0.413 -13.156 2.115 1.00 94.38 276 TYR A C 1
ATOM 2231 O O . TYR A 1 276 ? 0.017 -13.984 1.316 1.00 94.38 276 TYR A O 1
ATOM 2239 N N . ALA A 1 277 ? -0.283 -13.290 3.438 1.00 93.38 277 ALA A N 1
ATOM 2240 C CA . ALA A 1 277 ? 0.466 -14.356 4.104 1.00 93.38 277 ALA A CA 1
ATOM 2241 C C . ALA A 1 277 ? 1.961 -14.449 3.720 1.00 93.38 277 ALA A C 1
ATOM 2243 O O . ALA A 1 277 ? 2.620 -15.427 4.067 1.00 93.38 277 ALA A O 1
ATOM 2244 N N . SER A 1 278 ? 2.553 -13.421 3.093 1.00 95.56 278 SER A N 1
ATOM 2245 C CA . SER A 1 278 ? 3.969 -13.459 2.689 1.00 95.56 278 SER A CA 1
ATOM 2246 C C . SER A 1 278 ? 4.960 -13.541 3.842 1.00 95.56 278 SER A C 1
ATOM 2248 O O . SER A 1 278 ? 6.107 -13.921 3.62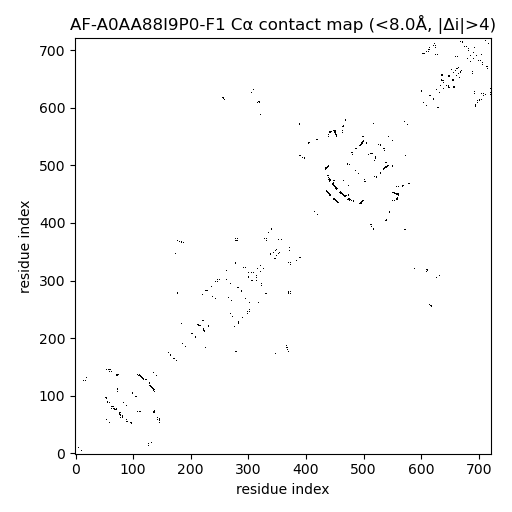8 1.00 95.56 278 SER A O 1
ATOM 2250 N N . LEU A 1 279 ? 4.528 -13.167 5.047 1.00 94.31 279 LEU A N 1
ATOM 2251 C CA . LEU A 1 279 ? 5.290 -13.319 6.288 1.00 94.31 279 LEU A CA 1
ATOM 2252 C C . LEU A 1 279 ? 5.195 -14.730 6.880 1.00 94.31 279 LEU A C 1
ATOM 2254 O O . LEU A 1 279 ? 5.975 -15.051 7.763 1.00 94.31 279 LEU A O 1
ATOM 2258 N N . VAL A 1 280 ? 4.250 -15.545 6.408 1.00 94.44 280 VAL A N 1
ATOM 2259 C CA . VAL A 1 280 ? 3.947 -16.893 6.915 1.00 94.44 280 VAL A CA 1
ATOM 2260 C C . VAL A 1 280 ? 4.639 -17.955 6.068 1.00 94.44 280 VAL A C 1
ATOM 2262 O O . VAL A 1 280 ? 5.118 -18.940 6.602 1.00 94.44 280 VAL A O 1
ATOM 2265 N N . TYR A 1 281 ? 4.732 -17.746 4.751 1.00 94.62 281 TYR A N 1
ATOM 2266 C CA . TYR A 1 281 ? 5.426 -18.672 3.850 1.00 94.62 281 TYR A CA 1
ATOM 2267 C C . TYR A 1 281 ? 6.892 -18.279 3.574 1.00 94.62 281 TYR A C 1
ATOM 2269 O O . TYR A 1 281 ? 7.548 -18.865 2.711 1.00 94.62 281 TYR A O 1
ATOM 2277 N N . ALA A 1 282 ? 7.449 -17.278 4.270 1.00 93.06 282 ALA A N 1
ATOM 2278 C CA . ALA A 1 282 ? 8.821 -16.808 4.023 1.00 93.06 282 ALA A CA 1
ATOM 2279 C C . ALA A 1 282 ? 9.902 -17.854 4.375 1.00 93.06 282 ALA A C 1
ATOM 2281 O O . ALA A 1 282 ? 11.034 -17.780 3.882 1.00 93.06 282 ALA A O 1
ATOM 2282 N N . SER A 1 283 ? 9.558 -18.852 5.192 1.00 89.38 283 SER A N 1
ATOM 2283 C CA . SER A 1 283 ? 10.409 -19.996 5.513 1.00 89.38 283 SER A CA 1
ATOM 2284 C C . SER A 1 283 ? 10.618 -20.942 4.326 1.00 89.38 283 SER A C 1
ATOM 2286 O O . SER A 1 283 ? 11.628 -21.648 4.322 1.00 89.38 283 SER A O 1
ATOM 2288 N N . ALA A 1 284 ? 9.784 -20.874 3.276 1.00 92.25 284 ALA A N 1
ATOM 2289 C CA . ALA A 1 284 ? 9.909 -21.687 2.065 1.00 92.25 284 ALA A CA 1
ATOM 2290 C C . ALA A 1 284 ? 11.313 -21.633 1.426 1.00 92.25 284 ALA A C 1
ATOM 2292 O O . ALA A 1 284 ? 12.071 -20.660 1.565 1.00 92.25 284 ALA A O 1
ATOM 2293 N N . LYS A 1 285 ? 11.662 -22.692 0.680 1.00 91.00 285 LYS A N 1
ATOM 2294 C CA . LYS A 1 285 ? 12.949 -22.796 -0.027 1.00 91.00 285 LYS A CA 1
ATOM 2295 C C . LYS A 1 285 ? 13.126 -21.632 -1.010 1.00 91.00 285 LYS A C 1
ATOM 2297 O O . LYS A 1 285 ? 12.188 -21.233 -1.703 1.00 91.00 285 LYS A O 1
ATOM 2302 N N . LYS A 1 286 ? 14.360 -21.119 -1.125 1.00 91.19 286 LYS A N 1
ATOM 2303 C CA . LYS A 1 286 ? 14.694 -19.990 -2.019 1.00 91.19 286 LYS A CA 1
ATOM 2304 C C . LYS A 1 286 ? 14.303 -20.269 -3.477 1.00 91.19 286 LYS A C 1
ATOM 2306 O O . LYS A 1 286 ? 13.800 -19.369 -4.140 1.00 91.19 286 LYS A O 1
ATOM 2311 N N . THR A 1 287 ? 14.467 -21.508 -3.946 1.00 94.69 287 THR A N 1
ATOM 2312 C CA . THR A 1 287 ? 14.078 -21.955 -5.296 1.00 94.69 287 THR A CA 1
ATOM 2313 C C . THR A 1 287 ? 12.571 -21.858 -5.538 1.00 94.69 287 THR A C 1
ATOM 2315 O O . THR A 1 287 ? 12.147 -21.385 -6.589 1.00 94.69 287 THR A O 1
ATOM 2318 N N . ILE A 1 288 ? 11.749 -22.217 -4.549 1.00 94.25 288 ILE A N 1
ATOM 2319 C CA . ILE A 1 288 ? 10.287 -22.103 -4.627 1.00 94.25 288 ILE A CA 1
ATOM 2320 C C . ILE A 1 288 ? 9.860 -20.630 -4.602 1.00 94.25 288 ILE A C 1
ATOM 2322 O O . ILE A 1 288 ? 9.078 -20.195 -5.446 1.00 94.25 288 ILE A O 1
ATOM 2326 N N . LEU A 1 289 ? 10.434 -19.819 -3.705 1.00 95.25 289 LEU A N 1
ATOM 2327 C CA . LEU A 1 289 ? 10.165 -18.376 -3.657 1.00 95.25 289 LEU A CA 1
ATOM 2328 C C . LEU A 1 289 ? 10.601 -17.654 -4.944 1.00 95.25 289 LEU A C 1
ATOM 2330 O O . LEU A 1 289 ? 9.953 -16.687 -5.350 1.00 95.25 289 LEU A O 1
ATOM 2334 N N . ALA A 1 290 ? 11.664 -18.122 -5.607 1.00 95.50 290 ALA A N 1
ATOM 2335 C CA . ALA A 1 290 ? 12.139 -17.566 -6.871 1.00 95.50 290 ALA A CA 1
ATOM 2336 C C . ALA A 1 290 ? 11.107 -17.703 -8.004 1.00 95.50 290 ALA A C 1
ATOM 2338 O O . ALA A 1 290 ? 11.032 -16.810 -8.850 1.00 95.50 290 ALA A O 1
ATOM 2339 N N . LYS A 1 291 ? 10.249 -18.736 -7.979 1.00 96.69 291 LYS A N 1
ATOM 2340 C CA . LYS A 1 291 ? 9.135 -18.878 -8.934 1.00 96.69 291 LYS A CA 1
ATOM 2341 C C . LYS A 1 291 ? 8.179 -17.671 -8.859 1.00 96.69 291 LYS A C 1
ATOM 2343 O O . LYS A 1 291 ? 7.796 -17.127 -9.891 1.00 96.69 291 LYS A O 1
ATOM 2348 N N . LEU A 1 292 ? 7.854 -17.177 -7.656 1.00 96.06 292 LEU A N 1
ATOM 2349 C CA . LEU A 1 292 ? 7.038 -15.959 -7.482 1.00 96.06 292 LEU A CA 1
ATOM 2350 C C . LEU A 1 292 ? 7.775 -14.696 -7.941 1.00 96.06 292 LEU A C 1
ATOM 2352 O O . LEU A 1 292 ? 7.169 -13.821 -8.562 1.00 96.06 292 LEU A O 1
ATOM 2356 N N . ASN A 1 293 ? 9.081 -14.608 -7.667 1.00 94.88 293 ASN A N 1
ATOM 2357 C CA . ASN A 1 293 ? 9.903 -13.480 -8.115 1.00 94.88 293 ASN A CA 1
ATOM 2358 C C . ASN A 1 293 ? 9.879 -13.371 -9.645 1.00 94.88 293 ASN A C 1
ATOM 2360 O O . ASN A 1 293 ? 9.698 -12.278 -10.179 1.00 94.88 293 ASN A O 1
ATOM 2364 N N . ALA A 1 294 ? 9.992 -14.503 -10.347 1.00 95.50 294 ALA A N 1
ATOM 2365 C CA . ALA A 1 294 ? 9.903 -14.553 -11.802 1.00 95.50 294 ALA A CA 1
ATOM 2366 C C . ALA A 1 294 ? 8.561 -14.002 -12.310 1.00 95.50 294 ALA A C 1
ATOM 2368 O O . ALA A 1 294 ? 8.553 -13.152 -13.197 1.00 95.50 294 ALA A O 1
ATOM 2369 N N . LYS A 1 295 ? 7.435 -14.379 -11.688 1.00 96.12 295 LYS A N 1
ATOM 2370 C CA . LYS A 1 295 ? 6.099 -13.875 -12.066 1.00 96.12 295 LYS A CA 1
ATOM 2371 C C . LYS A 1 295 ? 5.937 -12.374 -11.851 1.00 96.12 295 LYS A C 1
ATOM 2373 O O . LYS A 1 295 ? 5.311 -11.693 -12.671 1.00 96.12 295 LYS A O 1
ATOM 2378 N N . TRP A 1 296 ? 6.522 -11.834 -10.783 1.00 95.81 296 TRP A N 1
ATOM 2379 C CA . TRP A 1 296 ? 6.542 -10.389 -10.582 1.00 95.81 296 TRP A CA 1
ATOM 2380 C C . TRP A 1 296 ? 7.394 -9.682 -11.644 1.00 95.81 296 TRP A C 1
ATOM 2382 O O . TRP A 1 296 ? 6.930 -8.726 -12.261 1.00 95.81 296 TRP A O 1
ATOM 2392 N N . ASN A 1 297 ? 8.578 -10.210 -11.954 1.00 94.81 297 ASN A N 1
ATOM 2393 C CA . ASN A 1 297 ? 9.454 -9.660 -12.990 1.00 94.81 297 ASN A CA 1
ATOM 2394 C C . ASN A 1 297 ? 8.823 -9.722 -14.389 1.00 94.81 297 ASN A C 1
ATOM 2396 O O . ASN A 1 297 ? 8.903 -8.753 -15.140 1.00 94.81 297 ASN A O 1
ATOM 2400 N N . GLU A 1 298 ? 8.148 -10.820 -14.739 1.00 94.56 298 GLU A N 1
ATOM 2401 C CA . GLU A 1 298 ? 7.353 -10.934 -15.970 1.00 94.56 298 GLU A CA 1
ATOM 2402 C C . GLU A 1 298 ? 6.276 -9.847 -16.050 1.00 94.56 298 GLU A C 1
ATOM 2404 O O . GLU A 1 298 ? 6.095 -9.227 -17.098 1.00 94.56 298 GLU A O 1
ATOM 2409 N N . THR A 1 299 ? 5.584 -9.592 -14.935 1.00 94.31 299 THR A N 1
ATOM 2410 C CA . THR A 1 299 ? 4.565 -8.540 -14.849 1.00 94.31 299 THR A CA 1
ATOM 2411 C C . THR A 1 299 ? 5.185 -7.166 -15.089 1.00 94.31 299 THR A C 1
ATOM 2413 O O . THR A 1 299 ? 4.677 -6.408 -15.912 1.00 94.31 299 THR A O 1
ATOM 2416 N N . LEU A 1 300 ? 6.310 -6.859 -14.432 1.00 92.12 300 LEU A N 1
ATOM 2417 C CA . LEU A 1 300 ? 7.026 -5.599 -14.636 1.00 92.12 300 LEU A CA 1
ATOM 2418 C C . LEU A 1 300 ? 7.426 -5.420 -16.099 1.00 92.12 300 LEU A C 1
ATOM 2420 O O . LEU A 1 300 ? 7.115 -4.383 -16.677 1.00 92.12 300 LEU A O 1
ATOM 2424 N N . ARG A 1 301 ? 8.030 -6.445 -16.719 1.00 92.50 301 ARG A N 1
ATOM 2425 C CA . ARG A 1 301 ? 8.411 -6.407 -18.141 1.00 92.50 301 ARG A CA 1
ATOM 2426 C C . ARG A 1 301 ? 7.217 -6.146 -19.044 1.00 92.50 301 ARG A C 1
ATOM 2428 O O . ARG A 1 301 ? 7.323 -5.356 -19.977 1.00 92.50 301 ARG A O 1
ATOM 2435 N N . ARG A 1 302 ? 6.076 -6.786 -18.775 1.00 90.69 302 ARG A N 1
ATOM 2436 C CA . ARG A 1 302 ? 4.858 -6.577 -19.561 1.00 90.69 302 ARG A CA 1
ATOM 2437 C C . ARG A 1 302 ? 4.348 -5.144 -19.444 1.00 90.69 302 ARG A C 1
ATOM 2439 O O . ARG A 1 302 ? 3.987 -4.548 -20.457 1.00 90.69 302 ARG A O 1
ATOM 2446 N N . THR A 1 303 ? 4.339 -4.597 -18.234 1.00 88.50 303 THR A N 1
ATOM 2447 C CA . THR A 1 303 ? 3.835 -3.247 -17.968 1.00 88.50 303 THR A CA 1
ATOM 2448 C C . THR A 1 303 ? 4.745 -2.164 -18.544 1.00 88.50 303 THR A C 1
ATOM 2450 O O . THR A 1 303 ? 4.247 -1.170 -19.073 1.00 88.50 303 THR A O 1
ATOM 2453 N N . THR A 1 304 ? 6.065 -2.367 -18.499 1.00 85.75 304 THR A N 1
ATOM 2454 C CA . THR A 1 304 ? 7.065 -1.423 -19.024 1.00 85.75 304 THR A CA 1
ATOM 2455 C C . THR A 1 304 ? 7.505 -1.709 -20.456 1.00 85.75 304 THR A C 1
ATOM 2457 O O . THR A 1 304 ? 8.372 -1.004 -20.974 1.00 85.75 304 THR A O 1
ATOM 2460 N N . ASN A 1 305 ? 6.964 -2.750 -21.094 1.00 87.38 305 ASN A N 1
ATOM 2461 C CA . ASN A 1 305 ? 7.394 -3.198 -22.419 1.00 87.38 305 ASN A CA 1
ATOM 2462 C C . ASN A 1 305 ? 8.925 -3.399 -22.512 1.00 87.38 305 ASN A C 1
ATOM 2464 O O . ASN A 1 305 ? 9.552 -3.137 -23.547 1.00 87.38 305 ASN A O 1
ATOM 2468 N N . ALA A 1 306 ? 9.529 -3.815 -21.395 1.00 88.75 306 ALA A N 1
ATOM 2469 C CA . ALA A 1 306 ? 10.953 -4.080 -21.294 1.00 88.75 306 ALA A CA 1
ATOM 2470 C C . ALA A 1 306 ? 11.303 -5.382 -22.009 1.00 88.75 306 ALA A C 1
ATOM 2472 O O . ALA A 1 306 ? 10.538 -6.352 -22.003 1.00 88.75 306 ALA A O 1
ATOM 2473 N N . LEU A 1 307 ? 12.496 -5.423 -22.589 1.00 88.75 307 LEU A N 1
ATOM 2474 C CA . LEU A 1 307 ? 12.990 -6.613 -23.267 1.00 88.75 307 LEU A CA 1
ATOM 2475 C C . LEU A 1 307 ? 13.349 -7.692 -22.244 1.00 88.75 307 LEU A C 1
ATOM 2477 O O . LEU A 1 307 ? 13.633 -7.388 -21.087 1.00 88.75 307 LEU A O 1
ATOM 2481 N N . LYS A 1 308 ? 13.353 -8.968 -22.648 1.00 89.12 308 LYS A N 1
ATOM 2482 C CA . LYS A 1 308 ? 13.735 -10.079 -21.752 1.00 89.12 308 LYS A CA 1
ATOM 2483 C C . LYS A 1 308 ? 15.165 -9.927 -21.216 1.00 89.12 308 LYS A C 1
ATOM 2485 O O . LYS A 1 308 ? 15.415 -10.296 -20.075 1.00 89.12 308 LYS A O 1
ATOM 2490 N N . SER A 1 309 ? 16.053 -9.329 -22.012 1.00 86.31 309 SER A N 1
ATOM 2491 C CA . SER A 1 309 ? 17.453 -9.066 -21.670 1.00 86.31 309 SER A CA 1
ATOM 2492 C C . SER A 1 309 ? 17.648 -7.947 -20.643 1.00 86.31 309 SER A C 1
ATOM 2494 O O . SER A 1 309 ? 18.716 -7.880 -20.047 1.00 86.31 309 SER A O 1
ATOM 2496 N N . THR A 1 310 ? 16.642 -7.098 -20.384 1.00 86.69 310 THR A N 1
ATOM 2497 C CA . THR A 1 310 ? 16.767 -6.014 -19.396 1.00 86.69 310 THR A CA 1
ATOM 2498 C C . THR A 1 310 ? 17.060 -6.587 -17.995 1.00 86.69 310 THR A C 1
ATOM 2500 O O . THR A 1 310 ? 16.304 -7.460 -17.544 1.00 86.69 310 THR A O 1
ATOM 2503 N N . PRO A 1 311 ? 18.095 -6.111 -17.277 1.00 84.69 311 PRO A N 1
ATOM 2504 C CA . PRO A 1 311 ? 18.429 -6.563 -15.934 1.00 84.69 311 PRO A CA 1
ATOM 2505 C C . PRO A 1 311 ? 17.264 -6.409 -14.955 1.00 84.69 311 PRO A C 1
ATOM 2507 O O . PRO A 1 311 ? 16.574 -5.389 -14.938 1.00 84.69 311 PRO A O 1
ATOM 2510 N N . ILE A 1 312 ? 17.061 -7.417 -14.102 1.00 85.69 312 ILE A N 1
ATOM 2511 C CA . ILE A 1 312 ? 16.017 -7.399 -13.063 1.00 85.69 312 ILE A CA 1
ATOM 2512 C C . ILE A 1 312 ? 16.149 -6.179 -12.134 1.00 85.69 312 ILE A C 1
ATOM 2514 O O . ILE A 1 312 ? 15.139 -5.521 -11.890 1.00 85.69 312 ILE A O 1
ATOM 2518 N N . PRO A 1 313 ? 17.351 -5.803 -11.660 1.00 80.88 313 PRO A N 1
ATOM 2519 C CA . PRO A 1 313 ? 17.488 -4.627 -10.803 1.00 80.88 313 PRO A CA 1
ATOM 2520 C C . PRO A 1 313 ? 17.075 -3.329 -11.508 1.00 80.88 313 PRO A C 1
ATOM 2522 O O . PRO A 1 313 ? 16.366 -2.517 -10.920 1.00 80.88 313 PRO A O 1
ATOM 2525 N N . ALA A 1 314 ? 17.400 -3.179 -12.797 1.00 80.00 314 ALA A N 1
ATOM 2526 C CA . ALA A 1 314 ? 16.976 -2.030 -13.595 1.00 80.00 314 ALA A CA 1
ATOM 2527 C C . ALA A 1 314 ? 15.444 -1.944 -13.723 1.00 80.00 314 ALA A C 1
ATOM 2529 O O . ALA A 1 314 ? 14.875 -0.861 -13.610 1.00 80.00 314 ALA A O 1
ATOM 2530 N N . LEU A 1 315 ? 14.749 -3.084 -13.868 1.00 84.81 315 LEU A N 1
ATOM 2531 C CA . LEU A 1 315 ? 13.279 -3.113 -13.828 1.00 84.81 315 LEU A CA 1
ATOM 2532 C C . LEU A 1 315 ? 12.736 -2.559 -12.511 1.00 84.81 315 LEU A C 1
ATOM 2534 O O . LEU A 1 315 ? 11.786 -1.776 -12.524 1.00 84.81 315 LEU A O 1
ATOM 2538 N N . HIS A 1 316 ? 13.307 -2.973 -11.381 1.00 84.50 316 HIS A N 1
ATOM 2539 C CA . HIS A 1 316 ? 12.848 -2.548 -10.062 1.00 84.50 316 HIS A CA 1
ATOM 2540 C C . HIS A 1 316 ? 13.086 -1.055 -9.820 1.00 84.50 316 HIS A C 1
ATOM 2542 O O . HIS A 1 316 ? 12.154 -0.351 -9.423 1.00 84.50 316 HIS A O 1
ATOM 2548 N N . ILE A 1 317 ? 14.276 -0.558 -10.161 1.00 77.94 317 ILE A N 1
ATOM 2549 C CA . ILE A 1 317 ? 14.661 0.852 -10.015 1.00 77.94 317 ILE A CA 1
ATOM 2550 C C . ILE A 1 317 ? 13.754 1.752 -10.865 1.00 77.94 317 ILE A C 1
ATOM 2552 O O . ILE A 1 317 ? 13.068 2.623 -10.327 1.00 77.94 317 ILE A O 1
ATOM 2556 N N . GLU A 1 318 ? 13.653 1.489 -12.172 1.00 77.75 318 GLU A N 1
ATOM 2557 C CA . GLU A 1 318 ? 12.829 2.288 -13.092 1.00 77.75 318 GLU A CA 1
ATOM 2558 C C . GLU A 1 318 ? 11.338 2.289 -12.731 1.00 77.75 318 GLU A C 1
ATOM 2560 O O . GLU A 1 318 ? 10.620 3.239 -13.034 1.00 77.75 318 GLU A O 1
ATOM 2565 N N . THR A 1 319 ? 10.837 1.236 -12.080 1.00 80.25 319 THR A N 1
ATOM 2566 C CA . THR A 1 319 ? 9.413 1.124 -11.709 1.00 80.25 319 THR A CA 1
ATOM 2567 C C . THR A 1 319 ? 9.111 1.554 -10.274 1.00 80.25 319 THR A C 1
ATOM 2569 O O . THR A 1 319 ? 7.948 1.489 -9.838 1.00 80.25 319 THR A O 1
ATOM 2572 N N . SER A 1 320 ? 10.136 1.969 -9.520 1.00 77.56 320 SER A N 1
ATOM 2573 C CA . SER A 1 320 ? 10.050 2.217 -8.079 1.00 77.56 320 SER A CA 1
ATOM 2574 C C . SER A 1 320 ? 9.370 1.060 -7.361 1.00 77.56 320 SER A C 1
ATOM 2576 O O . SER A 1 320 ? 8.343 1.193 -6.679 1.00 77.56 320 SER A O 1
ATOM 2578 N N . THR A 1 321 ? 9.910 -0.125 -7.608 1.00 82.62 321 THR A N 1
ATOM 2579 C CA . THR A 1 321 ? 9.549 -1.359 -6.925 1.00 82.62 321 THR A CA 1
ATOM 2580 C C . THR A 1 321 ? 10.798 -1.988 -6.335 1.00 82.62 321 THR A C 1
ATOM 2582 O O . THR A 1 321 ? 11.913 -1.566 -6.611 1.00 82.62 321 THR A O 1
ATOM 2585 N N . THR A 1 322 ? 10.593 -2.982 -5.487 1.00 85.88 322 THR A N 1
ATOM 2586 C CA . THR A 1 322 ? 11.655 -3.819 -4.940 1.00 85.88 322 THR A CA 1
ATOM 2587 C C . THR A 1 322 ? 11.449 -5.250 -5.392 1.00 85.88 322 THR A C 1
ATOM 2589 O O . THR A 1 322 ? 10.339 -5.631 -5.802 1.00 85.88 322 THR A O 1
ATOM 2592 N N . SER A 1 323 ? 12.499 -6.060 -5.284 1.00 90.25 323 SER A N 1
ATOM 2593 C CA . SER A 1 323 ? 12.332 -7.503 -5.385 1.00 90.25 323 SER A CA 1
ATOM 2594 C C . SER A 1 323 ? 11.419 -8.014 -4.262 1.00 90.25 323 SER A C 1
ATOM 2596 O O . SER A 1 323 ? 11.314 -7.419 -3.184 1.00 90.25 323 SER A O 1
ATOM 2598 N N . LEU A 1 324 ? 10.725 -9.136 -4.488 1.00 94.56 324 LEU A N 1
ATOM 2599 C CA . LEU A 1 324 ? 9.852 -9.702 -3.452 1.00 94.56 324 LEU A CA 1
ATOM 2600 C C . LEU A 1 324 ? 10.603 -10.093 -2.161 1.00 94.56 324 LEU A C 1
ATOM 2602 O O . LEU A 1 324 ? 10.009 -9.937 -1.095 1.00 94.56 324 LEU A O 1
ATOM 2606 N N . PRO A 1 325 ? 11.870 -10.564 -2.184 1.00 92.00 325 PRO A N 1
ATOM 2607 C CA . PRO A 1 325 ? 12.659 -10.746 -0.966 1.00 92.00 325 PRO A CA 1
ATOM 2608 C C . PRO A 1 325 ? 12.773 -9.467 -0.128 1.00 92.00 325 PRO A C 1
ATOM 2610 O O . PRO A 1 325 ? 12.385 -9.480 1.042 1.00 92.00 325 PRO A O 1
ATOM 2613 N N . THR A 1 326 ? 13.206 -8.350 -0.721 1.00 89.50 326 THR A N 1
ATOM 2614 C CA . THR A 1 326 ? 13.274 -7.051 -0.032 1.00 89.50 326 THR A CA 1
ATOM 2615 C C . THR A 1 326 ? 11.889 -6.596 0.418 1.00 89.50 326 THR A C 1
ATOM 2617 O O . THR A 1 326 ? 11.708 -6.144 1.548 1.00 89.50 326 THR A O 1
ATOM 2620 N N . ARG A 1 327 ? 10.865 -6.791 -0.423 1.00 92.69 327 ARG A N 1
ATOM 2621 C CA . ARG A 1 327 ? 9.476 -6.465 -0.085 1.00 92.69 327 ARG A CA 1
ATOM 2622 C C . ARG A 1 327 ? 8.982 -7.210 1.156 1.00 92.69 327 ARG A C 1
ATOM 2624 O O . ARG A 1 327 ? 8.329 -6.591 1.990 1.00 92.69 327 ARG A O 1
ATOM 2631 N N . ARG A 1 328 ? 9.306 -8.497 1.328 1.00 93.25 328 ARG A N 1
ATOM 2632 C CA . ARG A 1 328 ? 8.947 -9.251 2.544 1.00 93.25 328 ARG A CA 1
ATOM 2633 C C . ARG A 1 328 ? 9.624 -8.678 3.788 1.00 93.25 328 ARG A C 1
ATOM 2635 O O . ARG A 1 328 ? 8.954 -8.567 4.809 1.00 93.25 328 ARG A O 1
ATOM 2642 N N . LYS A 1 329 ? 10.888 -8.241 3.699 1.00 89.81 329 LYS A N 1
ATOM 2643 C CA . LYS A 1 329 ? 11.585 -7.543 4.800 1.00 89.81 329 LYS A CA 1
ATOM 2644 C C . LYS A 1 329 ? 10.901 -6.217 5.150 1.00 89.81 329 LYS A C 1
ATOM 2646 O O . LYS A 1 329 ? 10.657 -5.948 6.322 1.00 89.81 329 LYS A O 1
ATOM 2651 N N . ILE A 1 330 ? 10.503 -5.435 4.143 1.00 87.44 330 ILE A N 1
ATOM 2652 C CA . ILE A 1 330 ? 9.729 -4.199 4.334 1.00 87.44 330 ILE A CA 1
ATOM 2653 C C . ILE A 1 330 ? 8.389 -4.498 5.028 1.00 87.44 330 ILE A C 1
ATOM 2655 O O . ILE A 1 330 ? 8.038 -3.842 6.006 1.00 87.44 330 ILE A O 1
ATOM 2659 N N . LEU A 1 331 ? 7.633 -5.492 4.548 1.00 91.19 331 LEU A N 1
ATOM 2660 C CA . LEU A 1 331 ? 6.342 -5.878 5.134 1.00 91.19 331 LEU A CA 1
ATOM 2661 C C . LEU A 1 331 ? 6.494 -6.393 6.568 1.00 91.19 331 LEU A C 1
ATOM 2663 O O . LEU A 1 331 ? 5.684 -6.047 7.424 1.00 91.19 331 LEU A O 1
ATOM 2667 N N . MET A 1 332 ? 7.546 -7.167 6.838 1.00 90.38 332 MET A N 1
ATOM 2668 C CA . MET A 1 332 ? 7.896 -7.643 8.173 1.00 90.38 332 MET A CA 1
ATOM 2669 C C . MET A 1 332 ? 8.182 -6.469 9.106 1.00 90.38 332 MET A C 1
ATOM 2671 O O . MET A 1 332 ? 7.622 -6.404 10.194 1.00 90.38 332 MET A O 1
ATOM 2675 N N . ALA A 1 333 ? 8.997 -5.508 8.675 1.00 83.62 333 ALA A N 1
ATOM 2676 C CA . ALA A 1 333 ? 9.340 -4.352 9.488 1.00 83.62 333 ALA A CA 1
ATOM 2677 C C . ALA A 1 333 ? 8.101 -3.500 9.806 1.00 83.62 333 ALA A C 1
ATOM 2679 O O . ALA A 1 333 ? 7.866 -3.175 10.967 1.00 83.62 333 ALA A O 1
ATOM 2680 N N . LYS A 1 334 ? 7.239 -3.238 8.812 1.00 83.75 334 LYS A N 1
ATOM 2681 C CA . LYS A 1 334 ? 5.942 -2.564 9.023 1.00 83.75 334 LYS A CA 1
ATOM 2682 C C . LYS A 1 334 ? 5.039 -3.330 9.991 1.00 83.75 334 LYS A C 1
ATOM 2684 O O . LYS A 1 334 ? 4.379 -2.724 10.831 1.00 83.75 334 LYS A O 1
ATOM 2689 N N . TYR A 1 335 ? 5.002 -4.655 9.870 1.00 85.62 335 TYR A N 1
ATOM 2690 C CA . TYR A 1 335 ? 4.235 -5.515 10.762 1.00 85.62 335 TYR A CA 1
ATOM 2691 C C . TYR A 1 335 ? 4.748 -5.421 12.205 1.00 85.62 335 TYR A C 1
ATOM 2693 O O . TYR A 1 335 ? 3.961 -5.148 13.106 1.00 85.62 335 TYR A O 1
ATOM 2701 N N . LEU A 1 336 ? 6.059 -5.547 12.427 1.00 79.50 336 LEU A N 1
ATOM 2702 C CA . LEU A 1 336 ? 6.666 -5.457 13.758 1.00 79.50 336 LEU A CA 1
ATOM 2703 C C . LEU A 1 336 ? 6.494 -4.070 14.392 1.00 79.50 336 LEU A C 1
ATOM 2705 O O . LEU A 1 336 ? 6.190 -3.985 15.579 1.00 79.50 336 LEU A O 1
ATOM 2709 N N . LEU A 1 337 ? 6.610 -2.987 13.616 1.00 74.56 337 LEU A N 1
ATOM 2710 C CA . LEU A 1 337 ? 6.314 -1.634 14.102 1.00 74.56 337 LEU A CA 1
ATOM 2711 C C . LEU A 1 337 ? 4.861 -1.497 14.564 1.00 74.56 337 LEU A C 1
ATOM 2713 O O . LEU A 1 337 ? 4.603 -0.962 15.642 1.00 74.56 337 LEU A O 1
ATOM 2717 N N . LYS A 1 338 ? 3.908 -2.040 13.797 1.00 75.38 338 LYS A N 1
ATOM 2718 C CA . LYS A 1 338 ? 2.493 -2.039 14.188 1.00 75.38 338 LYS A CA 1
ATOM 2719 C C . LYS A 1 338 ? 2.275 -2.780 15.512 1.00 75.38 338 LYS A C 1
ATOM 2721 O O . LYS A 1 338 ? 1.497 -2.305 16.332 1.00 75.38 338 LYS A O 1
ATOM 2726 N N . LYS A 1 339 ? 2.972 -3.904 15.716 1.00 74.94 339 LYS A N 1
ATOM 2727 C CA . LYS A 1 339 ? 2.892 -4.755 16.920 1.00 74.94 339 LYS A CA 1
ATOM 2728 C C . LYS A 1 339 ? 3.618 -4.195 18.146 1.00 74.94 339 LYS A C 1
ATOM 2730 O O . LYS A 1 339 ? 3.422 -4.674 19.254 1.00 74.94 339 LYS A O 1
ATOM 2735 N N . ARG A 1 340 ? 4.459 -3.175 17.973 1.00 63.41 340 ARG A N 1
ATOM 2736 C CA . ARG A 1 340 ? 5.078 -2.430 19.083 1.00 63.41 340 ARG A CA 1
ATOM 2737 C C . ARG A 1 340 ? 4.170 -1.373 19.676 1.00 63.41 340 ARG A C 1
ATOM 2739 O O . ARG A 1 340 ? 4.270 -1.088 20.862 1.00 63.41 340 ARG A O 1
ATOM 2746 N N . GLY A 1 341 ? 3.336 -0.770 18.832 1.00 54.25 341 GLY A N 1
ATOM 2747 C CA . GLY A 1 341 ? 2.399 0.281 19.214 1.00 54.25 341 GLY A CA 1
ATOM 2748 C C . GLY A 1 341 ? 1.032 -0.239 19.668 1.00 54.25 341 GLY A C 1
ATOM 2749 O O . GLY A 1 341 ? 0.091 0.549 19.726 1.00 54.25 341 GLY A O 1
ATOM 2750 N N . THR A 1 342 ? 0.869 -1.540 19.895 1.00 55.88 342 THR A N 1
ATOM 2751 C CA . THR A 1 342 ? -0.318 -2.157 20.510 1.00 55.88 342 THR A CA 1
ATOM 2752 C C . THR A 1 342 ? -0.058 -2.352 22.013 1.00 55.88 342 THR A C 1
ATOM 2754 O O . THR A 1 342 ? 1.098 -2.443 22.419 1.00 55.88 342 THR A O 1
ATOM 2757 N N . GLU A 1 343 ? -1.108 -2.304 22.850 1.00 50.84 343 GLU A N 1
ATOM 2758 C CA . GLU A 1 343 ? -1.006 -2.413 24.323 1.00 50.84 343 GLU A CA 1
ATOM 2759 C C . GLU A 1 343 ? -0.183 -3.644 24.771 1.00 50.84 343 GLU A C 1
ATOM 2761 O O . GLU A 1 343 ? 0.049 -4.568 23.993 1.00 50.84 343 GLU A O 1
ATOM 2766 N N . GLN A 1 344 ? 0.240 -3.654 26.042 1.00 45.84 344 GLN A N 1
ATOM 2767 C CA . GLN A 1 344 ? 1.146 -4.609 26.717 1.00 45.84 344 GLN A CA 1
ATOM 2768 C C . GLN A 1 344 ? 0.820 -6.118 26.546 1.00 45.84 344 GLN A C 1
ATOM 2770 O O . GLN A 1 344 ? 1.635 -6.965 26.905 1.00 45.84 344 GLN A O 1
ATOM 2775 N N . GLU A 1 345 ? -0.308 -6.458 25.923 1.00 54.09 345 GLU A N 1
ATOM 2776 C CA . GLU A 1 345 ? -0.827 -7.806 25.666 1.00 54.09 345 GLU A CA 1
ATOM 2777 C C . GLU A 1 345 ? -0.754 -8.219 24.178 1.00 54.09 345 GLU A C 1
ATOM 2779 O O . GLU A 1 345 ? -1.581 -8.997 23.692 1.00 54.09 345 GLU A O 1
ATOM 2784 N N . ASP A 1 346 ? 0.198 -7.697 23.394 1.00 66.50 346 ASP A N 1
ATOM 2785 C CA . ASP A 1 346 ? 0.381 -8.205 22.030 1.00 66.50 346 ASP A CA 1
ATOM 2786 C C . ASP A 1 346 ? 1.012 -9.604 22.051 1.00 66.50 346 ASP A C 1
ATOM 2788 O O . ASP A 1 346 ? 2.213 -9.789 22.268 1.00 66.50 346 ASP A O 1
ATOM 2792 N N . ILE A 1 347 ? 0.168 -10.598 21.789 1.00 69.81 347 ILE A N 1
ATOM 2793 C CA . ILE A 1 347 ? 0.515 -12.017 21.778 1.00 69.81 347 ILE A CA 1
ATOM 2794 C C . ILE A 1 347 ? 1.715 -12.347 20.884 1.00 69.81 347 ILE A C 1
ATOM 2796 O O . ILE A 1 347 ? 2.525 -13.199 21.227 1.00 69.81 347 ILE A O 1
ATOM 2800 N N . ILE A 1 348 ? 1.899 -11.627 19.773 1.00 76.19 348 ILE A N 1
ATOM 2801 C CA . ILE A 1 348 ? 3.020 -11.856 18.855 1.00 76.19 348 ILE A CA 1
ATOM 2802 C C . ILE A 1 348 ? 4.334 -11.444 19.512 1.00 76.19 348 ILE A C 1
ATOM 2804 O O . ILE A 1 348 ? 5.355 -12.113 19.354 1.00 76.19 348 ILE A O 1
ATOM 2808 N N . LYS A 1 349 ? 4.327 -10.341 20.264 1.00 71.00 349 LYS A N 1
ATOM 2809 C CA . LYS A 1 349 ? 5.520 -9.878 20.969 1.00 71.00 349 LYS A CA 1
ATOM 2810 C C . LYS A 1 349 ? 5.935 -10.884 22.039 1.00 71.00 349 LYS A C 1
ATOM 2812 O O . LYS A 1 349 ? 7.101 -11.267 22.078 1.00 71.00 349 LYS A O 1
ATOM 2817 N N . ASN A 1 350 ? 4.982 -11.323 22.852 1.00 68.62 350 ASN A N 1
ATOM 2818 C CA . ASN A 1 350 ? 5.264 -12.160 24.013 1.00 68.62 350 ASN A CA 1
ATOM 2819 C C . ASN A 1 350 ? 5.550 -13.621 23.625 1.00 68.62 350 ASN A C 1
ATOM 2821 O O . ASN A 1 350 ? 6.485 -14.210 24.156 1.00 68.62 350 ASN A O 1
ATOM 2825 N N . GLU A 1 351 ? 4.809 -14.199 22.673 1.00 73.94 351 GLU A N 1
ATOM 2826 C CA . GLU A 1 351 ? 4.980 -15.609 22.284 1.00 73.94 351 GLU A CA 1
ATOM 2827 C C . GLU A 1 351 ? 6.095 -15.845 21.259 1.00 73.94 351 GLU A C 1
ATOM 2829 O O . GLU A 1 351 ? 6.652 -16.943 21.218 1.00 73.94 351 GLU A O 1
ATOM 2834 N N . ILE A 1 352 ? 6.383 -14.862 20.394 1.00 76.62 352 ILE A N 1
ATOM 2835 C CA . ILE A 1 352 ? 7.244 -15.061 19.215 1.00 76.62 352 ILE A CA 1
ATOM 2836 C C . ILE A 1 352 ? 8.514 -14.225 19.294 1.00 76.62 352 ILE A C 1
ATOM 2838 O O . ILE A 1 352 ? 9.608 -14.777 19.214 1.00 76.62 352 ILE A O 1
ATOM 2842 N N . ILE A 1 353 ? 8.394 -12.899 19.433 1.00 71.06 353 ILE A N 1
ATOM 2843 C CA . ILE A 1 353 ? 9.566 -12.001 19.413 1.00 71.06 353 ILE A CA 1
ATOM 2844 C C . ILE A 1 353 ? 10.479 -12.274 20.611 1.00 71.06 353 ILE A C 1
ATOM 2846 O O . ILE A 1 353 ? 11.698 -12.243 20.468 1.00 71.06 353 ILE A O 1
ATOM 2850 N N . MET A 1 354 ? 9.883 -12.545 21.772 1.00 68.62 354 MET A N 1
ATOM 2851 C CA . MET A 1 354 ? 10.598 -12.825 23.017 1.00 68.62 354 MET A CA 1
ATOM 2852 C C . MET A 1 354 ? 10.818 -14.322 23.263 1.00 68.62 354 MET A C 1
ATOM 2854 O O . MET A 1 354 ? 11.197 -14.685 24.369 1.00 68.62 354 MET A O 1
ATOM 2858 N N . ASP A 1 355 ? 10.583 -15.196 22.274 1.00 71.50 355 ASP A N 1
ATOM 2859 C CA . ASP A 1 355 ? 10.731 -16.646 22.444 1.00 71.50 355 ASP A CA 1
ATOM 2860 C C . ASP A 1 355 ? 12.210 -17.032 22.657 1.00 71.50 355 ASP A C 1
ATOM 2862 O O . ASP A 1 355 ? 12.985 -17.034 21.690 1.00 71.50 355 ASP A O 1
ATOM 2866 N N . PRO A 1 356 ? 12.627 -17.419 23.881 1.00 63.19 356 PRO A N 1
ATOM 2867 C CA . PRO A 1 356 ? 14.037 -17.678 24.180 1.00 63.19 356 PRO A CA 1
ATOM 2868 C C . PRO A 1 356 ? 14.584 -18.868 23.386 1.00 63.19 356 PRO A C 1
ATOM 2870 O O . PRO A 1 356 ? 15.764 -18.917 23.052 1.00 63.19 356 PRO A O 1
ATOM 2873 N N . TYR A 1 357 ? 13.709 -19.811 23.019 1.00 62.25 357 TYR A N 1
ATOM 2874 C CA . TYR A 1 357 ? 14.079 -21.036 22.309 1.00 62.25 357 TYR A CA 1
ATOM 2875 C C . TYR A 1 357 ? 14.589 -20.777 20.882 1.00 62.25 357 TYR A C 1
ATOM 2877 O O . TYR A 1 357 ? 15.272 -21.616 20.306 1.00 62.25 357 TYR A O 1
ATOM 2885 N N . LEU A 1 358 ? 14.254 -19.623 20.297 1.00 60.56 358 LEU A N 1
ATOM 2886 C CA . LEU A 1 358 ? 14.690 -19.236 18.951 1.00 60.56 358 LEU A CA 1
ATOM 2887 C C . LEU A 1 358 ? 15.832 -18.212 18.956 1.00 60.56 358 LEU A C 1
ATOM 2889 O O . LEU A 1 358 ? 16.408 -17.952 17.892 1.00 60.56 358 LEU A O 1
ATOM 2893 N N . MET A 1 359 ? 16.153 -17.656 20.131 1.00 57.41 359 MET A N 1
ATOM 2894 C CA . MET A 1 359 ? 17.340 -16.831 20.361 1.00 57.41 359 MET A CA 1
ATOM 2895 C C . MET A 1 359 ? 18.606 -17.669 20.571 1.00 57.41 359 MET A C 1
ATOM 2897 O O . MET A 1 359 ? 19.695 -17.131 20.425 1.00 57.41 359 MET A O 1
ATOM 2901 N N . ASP A 1 360 ? 18.497 -18.970 20.861 1.00 58.84 360 ASP A N 1
ATOM 2902 C CA . ASP A 1 360 ? 19.658 -19.864 20.877 1.00 58.84 360 ASP A CA 1
ATOM 2903 C C . ASP A 1 360 ? 20.064 -20.194 19.426 1.00 58.84 360 ASP A C 1
ATOM 2905 O O . ASP A 1 360 ? 19.355 -20.855 18.662 1.00 58.84 360 ASP A O 1
ATOM 2909 N N . TYR A 1 361 ? 21.194 -19.627 19.009 1.00 51.25 361 TYR A N 1
ATOM 2910 C CA . TYR A 1 361 ? 21.638 -19.433 17.623 1.00 51.25 361 TYR A CA 1
ATOM 2911 C C . TYR A 1 361 ? 22.015 -20.719 16.855 1.00 51.25 361 TYR A C 1
ATOM 2913 O O . TYR A 1 361 ? 22.536 -20.631 15.744 1.00 51.25 361 TYR A O 1
ATOM 2921 N N . ARG A 1 362 ? 21.760 -21.912 17.406 1.00 53.75 362 ARG A N 1
ATOM 2922 C CA . ARG A 1 362 ? 22.369 -23.178 16.951 1.00 53.75 362 ARG A CA 1
ATOM 2923 C C . ARG A 1 362 ? 21.442 -24.154 16.215 1.00 53.75 362 ARG A C 1
ATOM 2925 O O . ARG A 1 362 ? 21.875 -25.248 15.871 1.00 53.75 362 ARG A O 1
ATOM 2932 N N . PHE A 1 363 ? 20.192 -23.786 15.939 1.00 51.59 363 PHE A N 1
ATOM 2933 C CA . PHE A 1 363 ? 19.231 -24.702 15.308 1.00 51.59 363 PHE A CA 1
ATOM 2934 C C . PHE A 1 363 ? 19.206 -24.644 13.771 1.00 51.59 363 PHE A C 1
ATOM 2936 O O . PHE A 1 363 ? 19.411 -23.595 13.160 1.00 51.59 363 PHE A O 1
ATOM 2943 N N . GLU A 1 364 ? 18.902 -25.793 13.156 1.00 56.09 364 GLU A N 1
ATOM 2944 C CA . GLU A 1 364 ? 18.814 -26.008 11.708 1.00 56.09 364 GLU A CA 1
ATOM 2945 C C . GLU A 1 364 ? 18.015 -24.915 10.972 1.00 56.09 364 GLU A C 1
ATOM 2947 O O . GLU A 1 364 ? 16.845 -24.636 11.261 1.00 56.09 364 GLU A O 1
ATOM 2952 N N . ILE A 1 365 ? 18.633 -24.345 9.931 1.00 59.56 365 ILE A N 1
ATOM 2953 C CA . ILE A 1 365 ? 18.084 -23.250 9.111 1.00 59.56 365 ILE A CA 1
ATOM 2954 C C . ILE A 1 365 ? 16.710 -23.609 8.510 1.00 59.56 365 ILE A C 1
ATOM 2956 O O . ILE A 1 365 ? 15.870 -22.733 8.295 1.00 59.56 365 ILE A O 1
ATOM 2960 N N . HIS A 1 366 ? 16.454 -24.893 8.246 1.00 63.03 366 HIS A N 1
ATOM 2961 C CA . HIS A 1 366 ? 15.274 -25.359 7.511 1.00 63.03 366 HIS A CA 1
ATOM 2962 C C . HIS A 1 366 ? 13.957 -25.295 8.302 1.00 63.03 366 HIS A C 1
ATOM 2964 O O . HIS A 1 366 ? 12.897 -25.152 7.690 1.00 63.03 366 HIS A O 1
ATOM 2970 N N . ASN A 1 367 ? 14.013 -25.330 9.637 1.00 74.75 367 ASN A N 1
ATOM 2971 C CA . ASN A 1 367 ? 12.829 -25.333 10.506 1.00 74.75 367 ASN A CA 1
ATOM 2972 C C . ASN A 1 367 ? 12.622 -24.021 11.271 1.00 74.75 367 ASN A C 1
ATOM 2974 O O . ASN A 1 367 ? 11.724 -23.925 12.104 1.00 74.75 367 ASN A O 1
ATOM 2978 N N . THR A 1 368 ? 13.411 -22.987 10.969 1.00 80.06 368 THR A N 1
ATOM 2979 C CA . THR A 1 368 ? 13.217 -21.661 11.566 1.00 80.06 368 THR A CA 1
ATOM 2980 C C . THR A 1 368 ? 11.875 -21.062 11.105 1.00 80.06 368 THR A C 1
ATOM 2982 O O . THR A 1 368 ? 11.642 -20.992 9.891 1.00 80.06 368 THR A O 1
ATOM 2985 N N . PRO A 1 369 ? 11.009 -20.593 12.030 1.00 86.25 369 PRO A N 1
ATOM 2986 C CA . PRO A 1 369 ? 9.769 -19.898 11.684 1.00 86.25 369 PRO A CA 1
ATOM 2987 C C . PRO A 1 369 ? 10.001 -18.699 10.762 1.00 86.25 369 PRO A C 1
ATOM 2989 O O . PRO A 1 369 ? 11.023 -18.013 10.846 1.00 86.25 369 PRO A O 1
ATOM 2992 N N . SER A 1 370 ? 9.036 -18.411 9.897 1.00 89.19 370 SER A N 1
ATOM 2993 C CA . SER A 1 370 ? 9.159 -17.411 8.833 1.00 89.19 370 SER A CA 1
ATOM 2994 C C . SER A 1 370 ? 9.465 -16.013 9.346 1.00 89.19 370 SER A C 1
ATOM 2996 O O . SER A 1 370 ? 10.352 -15.344 8.810 1.00 89.19 370 SER A O 1
ATOM 2998 N N . LEU A 1 371 ? 8.758 -15.573 10.391 1.00 87.38 371 LEU A N 1
ATOM 2999 C CA . LEU A 1 371 ? 8.966 -14.248 10.971 1.00 87.38 371 LEU A CA 1
ATOM 3000 C C . LEU A 1 371 ? 10.377 -14.123 11.563 1.00 87.38 371 LEU A C 1
ATOM 3002 O O . LEU A 1 371 ? 11.064 -13.138 11.305 1.00 87.38 371 LEU A O 1
ATOM 3006 N N . VAL A 1 372 ? 10.840 -15.153 12.275 1.00 82.62 372 VAL A N 1
ATOM 3007 C CA . VAL A 1 372 ? 12.183 -15.190 12.872 1.00 82.62 372 VAL A CA 1
ATOM 3008 C C . VAL A 1 372 ? 13.267 -15.233 11.798 1.00 82.62 372 VAL A C 1
ATOM 3010 O O . VAL A 1 372 ? 14.253 -14.507 11.892 1.00 82.62 372 VAL A O 1
ATOM 3013 N N . LYS A 1 373 ? 13.076 -16.018 10.734 1.00 83.69 373 LYS A N 1
ATOM 3014 C CA . LYS A 1 373 ? 13.990 -16.061 9.586 1.00 83.69 373 LYS A CA 1
ATOM 3015 C C . LYS A 1 373 ? 14.131 -14.686 8.928 1.00 83.69 373 LYS A C 1
ATOM 3017 O O . LYS A 1 373 ? 15.245 -14.243 8.677 1.00 83.69 373 LYS A O 1
ATOM 3022 N N . LEU A 1 374 ? 13.016 -13.984 8.704 1.00 86.44 374 LEU A N 1
ATOM 3023 C CA . LEU A 1 374 ? 13.036 -12.628 8.147 1.00 86.44 374 LEU A CA 1
ATOM 3024 C C . LEU A 1 374 ? 13.748 -11.630 9.064 1.00 86.44 374 LEU A C 1
ATOM 3026 O O . LEU A 1 374 ? 14.456 -10.767 8.553 1.00 86.44 374 LEU A O 1
ATOM 3030 N N . MET A 1 375 ? 13.584 -11.757 10.385 1.00 82.06 375 MET A N 1
ATOM 3031 C CA . MET A 1 375 ? 14.289 -10.930 11.368 1.00 82.06 375 MET A CA 1
ATOM 3032 C C . MET A 1 375 ? 15.799 -11.198 11.370 1.00 82.06 375 MET A C 1
ATOM 3034 O O . MET A 1 375 ? 16.569 -10.248 11.451 1.00 82.06 375 MET A O 1
ATOM 3038 N N . LYS A 1 376 ? 16.224 -12.462 11.230 1.00 78.88 376 LYS A N 1
ATOM 3039 C CA . LYS A 1 376 ? 17.645 -12.844 11.123 1.00 78.88 376 LYS A CA 1
ATOM 3040 C C . LYS A 1 376 ? 18.289 -12.325 9.836 1.00 78.88 376 LYS A C 1
ATOM 3042 O O . LYS A 1 376 ? 19.408 -11.831 9.866 1.00 78.88 376 LYS A O 1
ATOM 3047 N N . ASP A 1 377 ? 17.563 -12.384 8.722 1.00 78.19 377 ASP A N 1
ATOM 3048 C CA . ASP A 1 377 ? 18.015 -11.863 7.425 1.00 78.19 377 ASP A CA 1
ATOM 3049 C C . ASP A 1 377 ? 17.958 -10.320 7.345 1.00 78.19 377 ASP A C 1
ATOM 3051 O O . ASP A 1 377 ? 18.282 -9.730 6.303 1.00 78.19 377 ASP A O 1
ATOM 3055 N N . TYR A 1 378 ? 17.468 -9.653 8.393 1.00 78.81 378 TYR A N 1
ATOM 3056 C CA . TYR A 1 378 ? 17.325 -8.206 8.444 1.00 78.81 378 TYR A CA 1
ATOM 3057 C C . TYR A 1 378 ? 18.640 -7.549 8.902 1.00 78.81 378 TYR A C 1
ATOM 3059 O O . TYR A 1 378 ? 19.230 -8.015 9.876 1.00 78.81 378 TYR A O 1
ATOM 3067 N N . PRO A 1 379 ? 19.109 -6.460 8.259 1.00 73.44 379 PRO A N 1
ATOM 3068 C CA . PRO A 1 379 ? 20.333 -5.777 8.683 1.00 73.44 379 PRO A CA 1
ATOM 3069 C C . PRO A 1 379 ? 20.258 -5.338 10.154 1.00 73.44 379 PRO A C 1
ATOM 3071 O O . PRO A 1 379 ? 19.346 -4.603 10.540 1.00 73.44 379 PRO A O 1
ATOM 3074 N N . THR A 1 380 ? 21.203 -5.792 10.983 1.00 67.81 380 THR A N 1
ATOM 3075 C CA . THR A 1 380 ? 21.188 -5.604 12.449 1.00 67.81 380 THR A CA 1
ATOM 3076 C C . THR A 1 380 ? 21.171 -4.129 12.852 1.00 67.81 380 THR A C 1
ATOM 3078 O O . THR A 1 380 ? 20.404 -3.735 13.730 1.00 67.81 380 THR A O 1
ATOM 3081 N N . ASN A 1 381 ? 21.923 -3.291 12.137 1.00 63.00 381 ASN A N 1
ATOM 3082 C CA . ASN A 1 381 ? 21.960 -1.833 12.290 1.00 63.00 381 ASN A CA 1
ATOM 3083 C C . ASN A 1 381 ? 20.655 -1.111 11.897 1.00 63.00 381 ASN A C 1
ATOM 3085 O O . ASN A 1 381 ? 20.535 0.091 12.116 1.00 63.00 381 ASN A O 1
ATOM 3089 N N . MET A 1 382 ? 19.680 -1.812 11.314 1.00 62.00 382 MET A N 1
ATOM 3090 C CA . MET A 1 382 ? 18.401 -1.245 10.871 1.00 62.00 382 MET A CA 1
ATOM 3091 C C . MET A 1 382 ? 17.196 -1.891 11.556 1.00 62.00 382 MET A C 1
ATOM 3093 O O . MET A 1 382 ? 16.065 -1.650 11.126 1.00 62.00 382 MET A O 1
ATOM 3097 N N . SER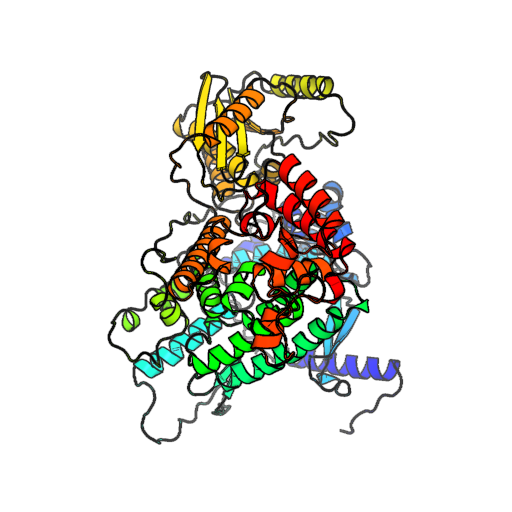 A 1 383 ? 17.417 -2.739 12.567 1.00 64.88 383 SER A N 1
ATOM 3098 C CA . SER A 1 383 ? 16.364 -3.563 13.160 1.00 64.88 383 SER A CA 1
ATOM 3099 C C . SER A 1 383 ? 15.109 -2.734 13.461 1.00 64.88 383 SER A C 1
ATOM 3101 O O . SER A 1 383 ? 15.186 -1.749 14.194 1.00 64.88 383 SER A O 1
ATOM 3103 N N . PRO A 1 384 ? 13.913 -3.132 12.980 1.00 61.47 384 PRO A N 1
ATOM 3104 C CA . PRO A 1 384 ? 12.673 -2.453 13.354 1.00 61.47 384 PRO A CA 1
ATOM 3105 C C . PRO A 1 384 ? 12.442 -2.513 14.865 1.00 61.47 384 PRO A C 1
ATOM 3107 O O . PRO A 1 384 ? 11.609 -1.769 15.384 1.00 61.47 384 PRO A O 1
ATOM 3110 N N . LEU A 1 385 ? 13.189 -3.387 15.567 1.00 61.06 385 LEU A N 1
ATOM 3111 C CA . LEU A 1 385 ? 13.175 -3.466 17.008 1.00 61.06 385 LEU A CA 1
ATOM 3112 C C . LEU A 1 385 ? 13.988 -2.362 17.734 1.00 61.06 385 LEU A C 1
ATOM 3114 O O . LEU A 1 385 ? 13.775 -2.098 18.917 1.00 61.06 385 LEU A O 1
ATOM 3118 N N . THR A 1 386 ? 14.893 -1.673 17.058 1.00 56.62 386 THR A N 1
ATOM 3119 C CA . THR A 1 386 ? 15.709 -0.613 17.672 1.00 56.62 386 THR A CA 1
ATOM 3120 C C . THR A 1 386 ? 15.269 0.779 17.244 1.00 56.62 386 THR A C 1
ATOM 3122 O O . THR A 1 386 ? 15.622 1.753 17.898 1.00 56.62 386 THR A O 1
ATOM 3125 N N . ILE A 1 387 ? 14.448 0.883 16.194 1.00 56.50 387 ILE A N 1
ATOM 3126 C CA . ILE A 1 387 ? 13.912 2.163 15.732 1.00 56.50 387 ILE A CA 1
ATOM 3127 C C . ILE A 1 387 ? 12.948 2.727 16.794 1.00 56.50 387 ILE A C 1
ATOM 3129 O O . ILE A 1 387 ? 11.951 2.058 17.104 1.00 56.50 387 ILE A O 1
ATOM 3133 N N . PRO A 1 388 ? 13.213 3.931 17.343 1.00 49.75 388 PRO A N 1
ATOM 3134 C CA . PRO A 1 388 ? 12.320 4.580 18.292 1.00 49.75 388 PRO A CA 1
ATOM 3135 C C . PRO A 1 388 ? 10.946 4.805 17.656 1.00 49.75 388 PRO A C 1
ATOM 3137 O O . PRO A 1 388 ? 10.828 5.367 16.566 1.00 49.75 388 PRO A O 1
ATOM 3140 N N . THR A 1 389 ? 9.900 4.352 18.335 1.00 51.59 389 THR A N 1
ATOM 3141 C CA . THR A 1 389 ? 8.513 4.701 18.023 1.00 51.59 389 THR A CA 1
ATOM 3142 C C . THR A 1 389 ? 7.887 5.265 19.279 1.00 51.59 389 THR A C 1
ATOM 3144 O O . THR A 1 389 ? 8.061 4.663 20.342 1.00 51.59 389 THR A O 1
ATOM 3147 N N . ASP A 1 390 ? 7.130 6.352 19.155 1.00 50.84 390 ASP A N 1
ATOM 3148 C CA . ASP A 1 390 ? 6.341 6.891 20.262 1.00 50.84 390 ASP A CA 1
ATOM 3149 C C . ASP A 1 390 ? 5.502 5.781 20.901 1.00 50.84 390 ASP A C 1
ATOM 3151 O O . ASP A 1 390 ? 4.705 5.104 20.234 1.00 50.84 390 ASP A O 1
ATOM 3155 N N . LYS A 1 391 ? 5.704 5.569 22.206 1.00 45.94 391 LYS A N 1
ATOM 3156 C CA . LYS A 1 391 ? 4.863 4.671 22.995 1.00 45.94 391 LYS A CA 1
ATOM 3157 C C . LYS A 1 391 ? 3.434 5.202 22.913 1.00 45.94 391 LYS A C 1
ATOM 3159 O O . LYS A 1 391 ? 3.174 6.359 23.224 1.00 45.94 391 LYS A O 1
ATOM 3164 N N . LYS A 1 392 ? 2.483 4.360 22.500 1.00 45.41 392 LYS A N 1
ATOM 3165 C CA . LYS A 1 392 ? 1.069 4.703 22.660 1.00 45.41 392 LYS A CA 1
ATOM 3166 C C . LYS A 1 392 ? 0.734 4.607 24.145 1.00 45.41 392 LYS A C 1
ATOM 3168 O O . LYS A 1 392 ? 0.471 3.512 24.631 1.00 45.41 392 LYS A O 1
ATOM 3173 N N . ASN A 1 393 ? 0.735 5.731 24.850 1.00 38.50 393 ASN A N 1
ATOM 3174 C CA . ASN A 1 393 ? 0.150 5.767 26.184 1.00 38.50 393 ASN A CA 1
ATOM 3175 C C . ASN A 1 393 ? -1.374 5.614 26.061 1.00 38.50 393 ASN A C 1
ATOM 3177 O O . ASN A 1 393 ? -1.998 6.167 25.147 1.00 38.50 393 ASN A O 1
ATOM 3181 N N . LYS A 1 394 ? -1.935 4.773 26.931 1.00 37.09 394 LYS A N 1
ATOM 3182 C CA . LYS A 1 394 ? -3.370 4.515 27.082 1.00 37.09 394 LYS A CA 1
ATOM 3183 C C . LYS A 1 394 ? -3.951 5.699 27.858 1.00 37.09 394 LYS A C 1
ATOM 3185 O O . LYS A 1 394 ? -3.379 6.072 28.875 1.00 37.09 394 LYS A O 1
ATOM 3190 N N . ILE A 1 395 ? -5.028 6.307 27.364 1.00 41.06 395 ILE A N 1
ATOM 3191 C CA . ILE A 1 395 ? -5.690 7.432 28.037 1.00 41.06 395 ILE A CA 1
ATOM 3192 C C . ILE A 1 395 ? -7.136 7.019 28.289 1.00 41.06 395 ILE A C 1
ATOM 3194 O O . ILE A 1 395 ? -7.887 6.784 27.343 1.00 41.06 395 ILE A O 1
ATOM 3198 N N . GLU A 1 396 ? -7.508 6.900 29.559 1.00 35.81 396 GLU A N 1
ATOM 3199 C CA . GLU A 1 396 ? -8.902 6.818 29.992 1.00 35.81 396 GLU A CA 1
ATOM 3200 C C . GLU A 1 396 ? -9.445 8.240 30.196 1.00 35.81 396 GLU A C 1
ATOM 3202 O O . GLU A 1 396 ? -8.720 9.131 30.629 1.00 35.81 396 GLU A O 1
ATOM 3207 N N . GLY A 1 397 ? -10.720 8.476 29.866 1.00 42.69 397 GLY A N 1
ATOM 3208 C CA . GLY A 1 397 ? -11.392 9.738 30.202 1.00 42.69 397 GLY A CA 1
ATOM 3209 C C . GLY A 1 397 ? -11.364 10.835 29.131 1.00 42.69 397 GLY A C 1
ATOM 3210 O O . GLY A 1 397 ? -11.358 12.023 29.462 1.00 42.69 397 GLY A O 1
ATOM 3211 N N . LEU A 1 398 ? -11.436 10.505 27.834 1.00 45.34 398 LEU A N 1
ATOM 3212 C CA . LEU A 1 398 ? -11.612 11.499 26.758 1.00 45.34 398 LEU A CA 1
ATOM 3213 C C . LEU A 1 398 ? -13.025 12.152 26.735 1.00 45.34 398 LEU A C 1
ATOM 3215 O O . LEU A 1 398 ? -13.521 12.521 25.678 1.00 45.34 398 LEU A O 1
ATOM 3219 N N . GLU A 1 399 ? -13.695 12.290 27.885 1.00 38.75 399 GLU A N 1
ATOM 3220 C CA . GLU A 1 399 ? -15.153 12.475 27.972 1.00 38.75 399 GLU A CA 1
ATOM 3221 C C . GLU A 1 399 ? -15.651 13.910 28.201 1.00 38.75 399 GLU A C 1
ATOM 3223 O O . GLU A 1 399 ? -16.861 14.124 28.139 1.00 38.75 399 GLU A O 1
ATOM 3228 N N . ARG A 1 400 ? -14.775 14.897 28.422 1.00 38.91 400 ARG A N 1
ATOM 3229 C CA . ARG A 1 400 ? -15.192 16.290 28.652 1.00 38.91 400 ARG A CA 1
ATOM 3230 C C . ARG A 1 400 ? -15.167 17.107 27.359 1.00 38.91 400 ARG A C 1
ATOM 3232 O O . ARG A 1 400 ? -14.197 17.043 26.607 1.00 38.91 400 ARG A O 1
ATOM 3239 N N . ASN A 1 401 ? -16.264 17.829 27.116 1.00 39.22 401 ASN A N 1
ATOM 3240 C CA . ASN A 1 401 ? -16.427 18.798 26.034 1.00 39.22 401 ASN A CA 1
ATOM 3241 C C . ASN A 1 401 ? -15.308 19.826 26.132 1.00 39.22 401 ASN A C 1
ATOM 3243 O O . ASN A 1 401 ? -15.263 20.595 27.086 1.00 39.22 401 ASN A O 1
ATOM 3247 N N . ILE A 1 402 ? -14.403 19.808 25.167 1.00 44.03 402 ILE A N 1
ATOM 3248 C CA . ILE A 1 402 ? -13.325 20.778 25.135 1.00 44.03 402 ILE A CA 1
ATOM 3249 C C . ILE A 1 402 ? -13.869 22.037 24.463 1.00 44.03 402 ILE A C 1
ATOM 3251 O O . ILE A 1 402 ? -14.464 21.957 23.383 1.00 44.03 402 ILE A O 1
ATOM 3255 N N . SER A 1 403 ? -13.690 23.188 25.104 1.00 40.44 403 SER A N 1
ATOM 3256 C CA . SER A 1 403 ? -14.112 24.496 24.604 1.00 40.44 403 SER A CA 1
ATOM 3257 C C . SER A 1 403 ? -13.175 25.003 23.503 1.00 40.44 403 SER A C 1
ATOM 3259 O O . SER A 1 403 ? -12.600 26.082 23.606 1.00 40.44 403 SER A O 1
ATOM 3261 N N . TRP A 1 404 ? -12.992 24.232 22.429 1.00 54.59 404 TRP A N 1
ATOM 3262 C CA . TRP A 1 404 ? -12.287 24.724 21.249 1.00 54.59 404 TRP A CA 1
ATOM 3263 C C . TRP A 1 404 ? -13.228 25.604 20.425 1.00 54.59 404 TRP A C 1
ATOM 3265 O O . TRP A 1 404 ? -14.226 25.117 19.888 1.00 54.59 404 TRP A O 1
ATOM 3275 N N . LYS A 1 405 ? -12.887 26.879 20.237 1.00 47.44 405 LYS A N 1
ATOM 3276 C CA . LYS A 1 405 ? -13.467 27.688 19.160 1.00 47.44 405 LYS A CA 1
ATOM 3277 C C . LYS A 1 405 ? -12.634 27.505 17.894 1.00 47.44 405 LYS A C 1
ATOM 3279 O O . LYS A 1 405 ? -11.687 28.240 17.654 1.00 47.44 405 LYS A O 1
ATOM 3284 N N . ILE A 1 406 ? -12.977 26.502 17.085 1.00 49.47 406 ILE A N 1
ATOM 3285 C CA . ILE A 1 406 ? -12.446 26.400 15.720 1.00 49.47 406 ILE A CA 1
ATOM 3286 C C . ILE A 1 406 ? -13.396 27.179 14.816 1.00 49.47 406 ILE A C 1
ATOM 3288 O O . ILE A 1 406 ? -14.469 26.688 14.462 1.00 49.47 406 ILE A O 1
ATOM 3292 N N . HIS A 1 407 ? -12.999 28.395 14.455 1.00 52.22 407 HIS A N 1
ATOM 3293 C CA . HIS A 1 407 ? -13.695 29.206 13.463 1.00 52.22 407 HIS A CA 1
ATOM 3294 C C . HIS A 1 407 ? -13.422 28.619 12.064 1.00 52.22 407 HIS A C 1
ATOM 3296 O O . HIS A 1 407 ? -12.415 28.919 11.430 1.00 52.22 407 HIS A O 1
ATOM 3302 N N . GLU A 1 408 ? -14.288 27.704 11.605 1.00 48.94 408 GLU A N 1
ATOM 3303 C CA . GLU A 1 408 ? -14.190 27.061 10.278 1.00 48.94 408 GLU A CA 1
ATOM 3304 C C . GLU A 1 408 ? -14.910 27.838 9.161 1.00 48.94 408 GLU A C 1
ATOM 3306 O O . GLU A 1 408 ? -14.788 27.465 7.994 1.00 48.94 408 GLU A O 1
ATOM 3311 N N . GLU A 1 409 ? -15.649 28.903 9.488 1.00 48.91 409 GLU A N 1
ATOM 3312 C CA . GLU A 1 409 ? -16.533 29.618 8.550 1.00 48.91 409 GLU A CA 1
ATOM 3313 C C . GLU A 1 409 ? -15.816 30.470 7.494 1.00 48.91 409 GLU A C 1
ATOM 3315 O O . GLU A 1 409 ? -16.461 31.179 6.725 1.00 48.91 409 GLU A O 1
ATOM 3320 N N . ILE A 1 410 ? -14.495 30.366 7.358 1.00 48.62 410 ILE A N 1
ATOM 3321 C CA . ILE A 1 410 ? -13.765 31.110 6.326 1.00 48.62 410 ILE A CA 1
ATOM 3322 C C . ILE A 1 410 ? -13.770 30.276 5.042 1.00 48.62 410 ILE A C 1
ATOM 3324 O O . ILE A 1 410 ? -12.779 29.715 4.565 1.00 48.62 410 ILE A O 1
ATOM 3328 N N . GLY A 1 411 ? -14.983 30.131 4.516 1.00 41.81 411 GLY A N 1
ATOM 3329 C CA . GLY A 1 411 ? -15.277 29.519 3.240 1.00 41.81 411 GLY A CA 1
ATOM 3330 C C . GLY A 1 411 ? -14.800 30.409 2.098 1.00 41.81 411 GLY A C 1
ATOM 3331 O O . GLY A 1 411 ? -15.381 31.450 1.827 1.00 41.81 411 GLY A O 1
ATOM 3332 N N . GLN A 1 412 ? -13.809 29.894 1.367 1.00 46.38 412 GLN A N 1
ATOM 3333 C CA . GLN A 1 412 ? -13.362 30.314 0.033 1.00 46.38 412 GLN A CA 1
ATOM 3334 C C . GLN A 1 412 ? -12.407 31.523 -0.018 1.00 46.38 412 GLN A C 1
ATOM 3336 O O . GLN A 1 412 ? -12.790 32.633 -0.378 1.00 46.38 412 GLN A O 1
ATOM 3341 N N . LYS A 1 413 ? -11.098 31.233 0.127 1.00 48.75 413 LYS A N 1
ATOM 3342 C CA . LYS A 1 413 ? -9.967 32.082 -0.327 1.00 48.75 413 LYS A CA 1
ATOM 3343 C C . LYS A 1 413 ? -10.157 32.683 -1.738 1.00 48.75 413 LYS A C 1
ATOM 3345 O O . LYS A 1 413 ? -9.481 33.638 -2.082 1.00 48.75 413 LYS A O 1
ATOM 3350 N N . SER A 1 414 ? -11.049 32.133 -2.566 1.00 51.06 414 SER A N 1
ATOM 3351 C CA . SER A 1 414 ? -11.278 32.550 -3.952 1.00 51.06 414 SER A CA 1
ATOM 3352 C C . SER A 1 414 ? -12.233 33.740 -4.139 1.00 51.06 414 SER A C 1
ATOM 3354 O O . SER A 1 414 ? -12.542 34.052 -5.286 1.00 51.06 414 SER A O 1
ATOM 3356 N N . ARG A 1 415 ? -12.757 34.370 -3.073 1.00 53.88 415 ARG A N 1
ATOM 3357 C CA . ARG A 1 415 ? -13.733 35.481 -3.188 1.00 53.88 415 ARG A CA 1
ATOM 3358 C C . ARG A 1 415 ? -13.386 36.761 -2.417 1.00 53.88 415 ARG A C 1
ATOM 3360 O O . ARG A 1 415 ? -14.119 37.735 -2.544 1.00 53.88 415 ARG A O 1
ATOM 3367 N N . MET A 1 416 ? -12.306 36.783 -1.638 1.00 66.94 416 MET A N 1
ATOM 3368 C CA . MET A 1 416 ? -11.931 37.928 -0.794 1.00 66.94 416 MET A CA 1
ATOM 3369 C C . MET A 1 416 ? -10.532 38.426 -1.160 1.00 66.94 416 MET A C 1
ATOM 3371 O O . MET A 1 416 ? -9.666 37.618 -1.493 1.00 66.94 416 MET A O 1
ATOM 3375 N N . SER A 1 417 ? -10.308 39.741 -1.100 1.00 78.50 417 SER A N 1
ATOM 3376 C CA . SER A 1 417 ? -8.974 40.323 -1.295 1.00 78.50 417 SER A CA 1
ATOM 3377 C C . SER A 1 417 ? -8.061 40.019 -0.100 1.00 78.50 417 SER A C 1
ATOM 3379 O O . SER A 1 417 ? -8.538 39.780 1.014 1.00 78.50 417 SER A O 1
ATOM 3381 N N . GLU A 1 418 ? -6.741 40.062 -0.307 1.00 78.31 418 GLU A N 1
ATOM 3382 C CA . GLU A 1 418 ? -5.746 39.889 0.767 1.00 78.31 418 GLU A CA 1
ATOM 3383 C C . GLU A 1 418 ? -5.961 40.892 1.908 1.00 78.31 418 GLU A C 1
ATOM 3385 O O . GLU A 1 418 ? -5.885 40.527 3.078 1.00 78.31 418 GLU A O 1
ATOM 3390 N N . GLN A 1 419 ? -6.339 42.129 1.577 1.00 81.62 419 GLN A N 1
ATOM 3391 C CA . GLN A 1 419 ? -6.618 43.178 2.556 1.00 81.62 419 GLN A CA 1
ATOM 3392 C C . GLN A 1 419 ? -7.859 42.866 3.409 1.00 81.62 419 GLN A C 1
ATOM 3394 O O . GLN A 1 419 ? -7.844 43.086 4.619 1.00 81.62 419 GLN A O 1
ATOM 3399 N N . SER A 1 420 ? -8.914 42.292 2.817 1.00 79.50 420 SER A N 1
ATOM 3400 C CA . SER A 1 420 ? -10.090 41.835 3.570 1.00 79.50 420 SER A CA 1
ATOM 3401 C C . SER A 1 420 ? -9.767 40.648 4.482 1.00 79.50 420 SER A C 1
ATOM 3403 O O . SER A 1 420 ? -10.282 40.577 5.595 1.00 79.50 420 SER A O 1
ATOM 3405 N N . LEU A 1 421 ? -8.904 39.730 4.037 1.00 79.31 421 LEU A N 1
ATOM 3406 C CA . LEU A 1 421 ? -8.450 38.595 4.847 1.00 79.31 421 LEU A CA 1
ATOM 3407 C C . LEU A 1 421 ? -7.547 39.035 6.005 1.00 79.31 421 LEU A C 1
ATOM 3409 O O . LEU A 1 421 ? -7.671 38.495 7.103 1.00 79.31 421 LEU A O 1
ATOM 3413 N N . LEU A 1 422 ? -6.678 40.024 5.782 1.00 83.56 422 LEU A N 1
ATOM 3414 C CA . LEU A 1 422 ? -5.866 40.629 6.834 1.00 83.56 422 LEU A CA 1
ATOM 3415 C C . LEU A 1 422 ? -6.748 41.322 7.874 1.00 83.56 422 LEU A C 1
ATOM 3417 O O . LEU A 1 422 ? -6.603 41.049 9.062 1.00 83.56 422 LEU A O 1
ATOM 3421 N N . GLN A 1 423 ? -7.692 42.164 7.440 1.00 82.44 423 GLN A N 1
ATOM 3422 C CA . GLN A 1 423 ? -8.604 42.860 8.351 1.00 82.44 423 GLN A CA 1
ATOM 3423 C C . GLN A 1 423 ? -9.415 41.871 9.192 1.00 82.44 423 GLN A C 1
ATOM 3425 O O . GLN A 1 423 ? -9.547 42.046 10.401 1.00 82.44 423 GLN A O 1
ATOM 3430 N N . PHE A 1 424 ? -9.902 40.800 8.562 1.00 80.50 424 PHE A N 1
ATOM 3431 C CA . PHE A 1 424 ? -10.576 39.712 9.255 1.00 80.50 424 PHE A CA 1
ATOM 3432 C C . PHE A 1 424 ? -9.664 39.064 10.308 1.00 80.50 424 PHE A C 1
ATOM 3434 O O . PHE A 1 424 ? -10.040 38.968 11.474 1.00 80.50 424 PHE A O 1
ATOM 3441 N N . ALA A 1 425 ? -8.446 38.666 9.928 1.00 82.81 425 ALA A N 1
ATOM 3442 C CA . ALA A 1 425 ? -7.514 38.013 10.844 1.00 82.81 425 ALA A CA 1
ATOM 3443 C C . ALA A 1 425 ? -7.151 38.909 12.038 1.00 82.81 425 ALA A C 1
ATOM 3445 O O . ALA A 1 425 ? -7.090 38.429 13.166 1.00 82.81 425 ALA A O 1
ATOM 3446 N N . LEU A 1 426 ? -6.949 40.209 11.804 1.00 86.62 426 LEU A N 1
ATOM 3447 C CA . LEU A 1 426 ? -6.694 41.185 12.863 1.00 86.62 426 LEU A CA 1
ATOM 3448 C C . LEU A 1 426 ? -7.904 41.341 13.793 1.00 86.62 426 LEU A C 1
ATOM 3450 O O . LEU A 1 426 ? -7.723 41.286 15.007 1.00 86.62 426 LEU A O 1
ATOM 3454 N N . SER A 1 427 ? -9.121 41.436 13.245 1.00 84.19 427 SER A N 1
ATOM 3455 C CA . SER A 1 427 ? -10.350 41.511 14.050 1.00 84.19 427 SER A CA 1
ATOM 3456 C C . SER A 1 427 ? -10.573 40.259 14.905 1.00 84.19 427 SER A C 1
ATOM 3458 O O . SER A 1 427 ? -10.984 40.350 16.058 1.00 84.19 427 SER A O 1
ATOM 3460 N N . GLU A 1 428 ? -10.226 39.078 14.388 1.00 82.50 428 GLU A N 1
ATOM 3461 C CA . GLU A 1 428 ? -10.321 37.844 15.164 1.00 82.50 428 GLU A CA 1
ATOM 3462 C C . GLU A 1 428 ? -9.263 37.817 16.274 1.00 82.50 428 GLU A C 1
ATOM 3464 O O . GLU A 1 428 ? -9.560 37.463 17.410 1.00 82.50 428 GLU A O 1
ATOM 3469 N N . LEU A 1 429 ? -8.032 38.257 15.995 1.00 86.19 429 LEU A N 1
ATOM 3470 C CA . LEU A 1 429 ? -6.974 38.352 17.006 1.00 86.19 429 LEU A CA 1
ATOM 3471 C C . LEU A 1 429 ? -7.294 39.369 18.120 1.00 86.19 429 LEU A C 1
ATOM 3473 O O . LEU A 1 429 ? -6.837 39.172 19.252 1.00 86.19 429 LEU A O 1
ATOM 3477 N N . GLU A 1 430 ? -8.087 40.410 17.839 1.00 87.50 430 GLU A N 1
ATOM 3478 C CA . GLU A 1 430 ? -8.588 41.366 18.840 1.00 87.50 430 GLU A CA 1
ATOM 3479 C C . GLU A 1 430 ? -9.521 40.711 19.868 1.00 87.50 430 GLU A C 1
ATOM 3481 O O . GLU A 1 430 ? -9.417 41.021 21.060 1.00 87.50 430 GLU A O 1
ATOM 3486 N N . ASN A 1 431 ? -10.337 39.725 19.465 1.00 85.12 431 ASN A N 1
ATOM 3487 C CA . ASN A 1 431 ? -11.166 38.934 20.392 1.00 85.12 431 ASN A CA 1
ATOM 3488 C C . ASN A 1 431 ? -10.325 38.194 21.448 1.00 85.12 431 ASN A C 1
ATOM 3490 O O . ASN A 1 431 ? -10.818 37.825 22.515 1.00 85.12 431 ASN A O 1
ATOM 3494 N N . TYR A 1 432 ? -9.036 38.002 21.161 1.00 87.81 432 TYR A N 1
ATOM 3495 C CA . TYR A 1 432 ? -8.061 37.337 22.015 1.00 87.81 432 TYR A CA 1
ATOM 3496 C C . TYR A 1 432 ? -6.960 38.300 22.484 1.00 87.81 432 TYR A C 1
ATOM 3498 O O . TYR A 1 432 ? -5.818 37.885 22.707 1.00 87.81 432 TYR A O 1
ATOM 3506 N N . ARG A 1 433 ? -7.258 39.599 22.649 1.00 88.06 433 ARG A N 1
ATOM 3507 C CA . ARG A 1 433 ? -6.275 40.606 23.100 1.00 88.06 433 ARG A CA 1
ATOM 3508 C C . ARG A 1 433 ? -5.547 40.210 24.392 1.00 88.06 433 ARG A C 1
ATOM 3510 O O . ARG A 1 433 ? -4.327 40.317 24.436 1.00 88.06 433 ARG A O 1
ATOM 3517 N N . ASP A 1 434 ? -6.265 39.623 25.352 1.00 90.38 434 ASP A N 1
ATOM 3518 C CA . ASP A 1 434 ? -5.742 39.222 26.671 1.00 90.38 434 ASP A CA 1
ATOM 3519 C C . ASP A 1 434 ? -5.038 37.851 26.665 1.00 90.38 434 ASP A C 1
ATOM 3521 O O . ASP A 1 434 ? -4.628 37.349 27.710 1.00 90.38 434 ASP A O 1
ATOM 3525 N N . TYR A 1 435 ? -4.928 37.207 25.499 1.00 92.50 435 TYR A N 1
ATOM 3526 C CA . TYR A 1 435 ? -4.249 35.925 25.344 1.00 92.50 435 TYR A CA 1
ATOM 3527 C C . TYR A 1 435 ? -2.807 36.142 24.890 1.00 92.50 435 TYR A C 1
ATOM 3529 O O . TYR A 1 435 ? -2.538 36.939 23.981 1.00 92.50 435 TYR A O 1
ATOM 3537 N N . ARG A 1 436 ? -1.883 35.355 25.447 1.00 93.81 436 ARG A N 1
ATOM 3538 C CA . ARG A 1 436 ? -0.528 35.208 24.911 1.00 93.81 436 ARG A CA 1
ATOM 3539 C C . ARG A 1 436 ? -0.567 34.376 23.637 1.00 93.81 436 ARG A C 1
ATOM 3541 O O . ARG A 1 436 ? -1.088 33.263 23.640 1.00 93.81 436 ARG A O 1
ATOM 3548 N N . LYS A 1 437 ? -0.012 34.925 22.559 1.00 94.75 437 LYS A N 1
ATOM 3549 C CA . LYS A 1 437 ? -0.167 34.397 21.201 1.00 94.75 437 LYS A CA 1
ATOM 3550 C C . LYS A 1 437 ? 1.097 33.669 20.758 1.00 94.75 437 LYS A C 1
ATOM 3552 O O . LYS A 1 437 ? 2.182 34.245 20.782 1.00 94.75 437 LYS A O 1
ATOM 3557 N N . PHE A 1 438 ? 0.926 32.432 20.319 1.00 96.56 438 PHE A N 1
ATOM 3558 C CA . PHE A 1 438 ? 1.932 31.616 19.658 1.00 96.56 438 PHE A CA 1
ATOM 3559 C C . PHE A 1 438 ? 1.518 31.436 18.206 1.00 96.56 438 PHE A C 1
ATOM 3561 O O . PHE A 1 438 ? 0.429 30.944 17.935 1.00 96.56 438 PHE A O 1
ATOM 3568 N N . PHE A 1 439 ? 2.375 31.812 17.270 1.00 97.12 439 PHE A N 1
ATOM 3569 C CA . PHE A 1 439 ? 2.157 31.578 15.846 1.00 97.12 439 PHE A CA 1
ATOM 3570 C C . PHE A 1 439 ? 3.012 30.399 15.409 1.00 97.12 439 PHE A C 1
ATOM 3572 O O . PHE A 1 439 ? 4.161 30.285 15.832 1.00 97.12 439 PHE A O 1
ATOM 3579 N N . THR A 1 440 ? 2.450 29.508 14.601 1.00 96.94 440 THR A N 1
ATOM 3580 C CA . THR A 1 440 ? 3.079 28.231 14.248 1.00 96.94 440 THR A CA 1
ATOM 3581 C C . THR A 1 440 ? 3.020 28.001 12.751 1.00 96.94 440 THR A C 1
ATOM 3583 O O . THR A 1 440 ? 1.979 28.241 12.142 1.00 96.94 440 THR A O 1
ATOM 3586 N N . ASP A 1 441 ? 4.117 27.502 12.183 1.00 96.56 441 ASP A N 1
ATOM 3587 C CA . ASP A 1 441 ? 4.165 27.096 10.781 1.00 96.56 441 ASP A CA 1
ATOM 3588 C C . ASP A 1 441 ? 5.138 25.926 10.535 1.00 96.56 441 ASP A C 1
ATOM 3590 O O . ASP A 1 441 ? 6.088 25.686 11.292 1.00 96.56 441 ASP A O 1
ATOM 3594 N N . GLY A 1 442 ? 4.890 25.176 9.461 1.00 93.56 442 GLY A N 1
ATOM 3595 C CA . GLY A 1 442 ? 5.765 24.139 8.935 1.00 93.56 442 GLY A CA 1
ATOM 3596 C C . GLY A 1 442 ? 6.114 24.408 7.475 1.00 93.56 442 GLY A C 1
ATOM 3597 O O . GLY A 1 442 ? 5.241 24.664 6.662 1.00 93.56 442 GLY A O 1
ATOM 3598 N N . SER A 1 443 ? 7.383 24.238 7.095 1.00 93.06 443 SER A N 1
ATOM 3599 C CA . SER A 1 443 ? 7.847 24.495 5.729 1.00 93.06 443 SER A CA 1
ATOM 3600 C C . SER A 1 443 ? 8.615 23.317 5.140 1.00 93.06 443 SER A C 1
ATOM 3602 O O . SER A 1 443 ? 9.345 22.593 5.828 1.00 93.06 443 SER A O 1
ATOM 3604 N N . LYS A 1 444 ? 8.473 23.123 3.825 1.00 89.19 444 LYS A N 1
ATOM 3605 C CA . LYS A 1 444 ? 9.209 22.113 3.060 1.00 89.19 444 LYS A CA 1
ATOM 3606 C C . LYS A 1 444 ? 9.778 22.706 1.774 1.00 89.19 444 LYS A C 1
ATOM 3608 O O . LYS A 1 444 ? 9.035 22.992 0.841 1.00 89.19 444 LYS A O 1
ATOM 3613 N N . ILE A 1 445 ? 11.105 22.809 1.705 1.00 84.00 445 ILE A N 1
ATOM 3614 C CA . ILE A 1 445 ? 11.847 23.311 0.540 1.00 84.00 445 ILE A CA 1
ATOM 3615 C C . ILE A 1 445 ? 12.683 22.163 -0.034 1.00 84.00 445 ILE A C 1
ATOM 3617 O O . ILE A 1 445 ? 13.607 21.648 0.602 1.00 84.00 445 ILE A O 1
ATOM 3621 N N . GLY A 1 446 ? 12.338 21.714 -1.243 1.00 77.69 446 GLY A N 1
ATOM 3622 C CA . GLY A 1 446 ? 12.940 20.520 -1.839 1.00 77.69 446 GLY A CA 1
ATOM 3623 C C . GLY A 1 446 ? 12.669 19.267 -0.992 1.00 77.69 446 GLY A C 1
ATOM 3624 O O . GLY A 1 446 ? 11.516 18.900 -0.759 1.00 77.69 446 GLY A O 1
ATOM 3625 N N . SER A 1 447 ? 13.725 18.585 -0.534 1.00 71.31 447 SER A N 1
ATOM 3626 C CA . SER A 1 447 ? 13.609 17.467 0.417 1.00 71.31 447 SER A CA 1
ATOM 3627 C C . SER A 1 447 ? 13.707 17.895 1.878 1.00 71.31 447 SER A C 1
ATOM 3629 O O . SER A 1 447 ? 13.486 17.064 2.746 1.00 71.31 447 SER A O 1
ATOM 3631 N N . ARG A 1 448 ? 14.046 19.153 2.172 1.00 80.50 448 ARG A N 1
ATOM 3632 C CA . ARG A 1 448 ? 14.335 19.622 3.531 1.00 80.50 448 ARG A CA 1
ATOM 3633 C C . ARG A 1 448 ? 13.054 20.136 4.178 1.00 80.50 448 ARG A C 1
ATOM 3635 O O . ARG A 1 448 ? 12.237 20.774 3.519 1.00 80.50 448 ARG A O 1
ATOM 3642 N N . THR A 1 449 ? 12.855 19.837 5.455 1.00 86.06 449 THR A N 1
ATOM 3643 C CA . THR A 1 449 ? 11.631 20.179 6.193 1.00 86.06 449 THR A CA 1
ATOM 3644 C C . THR A 1 449 ? 11.991 20.801 7.532 1.00 86.06 449 THR A C 1
ATOM 3646 O O . THR A 1 449 ? 12.919 20.336 8.190 1.00 86.06 449 THR A O 1
ATOM 3649 N N . GLY A 1 450 ? 11.271 21.845 7.922 1.00 91.12 450 GLY A N 1
ATOM 3650 C CA . GLY A 1 450 ? 11.473 22.577 9.166 1.00 91.12 450 GLY A CA 1
ATOM 3651 C C . GLY A 1 450 ? 10.152 23.110 9.708 1.00 91.12 450 GLY A C 1
ATOM 3652 O O . GLY A 1 450 ? 9.145 23.096 9.003 1.00 91.12 450 GLY A O 1
ATOM 3653 N N . CYS A 1 451 ? 10.150 23.543 10.961 1.00 93.75 451 CYS A N 1
ATOM 3654 C CA . CYS A 1 451 ? 9.012 24.218 11.577 1.00 93.75 451 CYS A CA 1
ATOM 3655 C C . CYS A 1 451 ? 9.471 25.420 12.400 1.00 93.75 451 CYS A C 1
ATOM 3657 O O . CYS A 1 451 ? 10.590 25.427 12.925 1.00 93.75 451 CYS A O 1
ATOM 3659 N N . GLY A 1 452 ? 8.590 26.409 12.516 1.00 94.56 452 GLY A N 1
ATOM 3660 C CA . GLY A 1 452 ? 8.812 27.658 13.229 1.00 94.56 452 GLY A CA 1
ATOM 3661 C C . GLY A 1 452 ? 7.671 27.955 14.195 1.00 94.56 452 GLY A C 1
ATOM 3662 O O . GLY A 1 452 ? 6.504 27.696 13.903 1.00 94.56 452 GLY A O 1
ATOM 3663 N N . ILE A 1 453 ? 8.031 28.481 15.361 1.00 96.31 453 ILE A N 1
ATOM 3664 C CA . ILE A 1 453 ? 7.123 28.964 16.392 1.00 96.31 453 ILE A CA 1
ATOM 3665 C C . ILE A 1 453 ? 7.579 30.369 16.780 1.00 96.31 453 ILE A C 1
ATOM 3667 O O . ILE A 1 453 ? 8.757 30.601 17.068 1.00 96.31 453 ILE A O 1
ATOM 3671 N N . TRP A 1 454 ? 6.633 31.301 16.787 1.00 97.12 454 TRP A N 1
ATOM 3672 C CA . TRP A 1 454 ? 6.825 32.670 17.239 1.00 97.12 454 TRP A CA 1
ATOM 3673 C C . TRP A 1 454 ? 5.957 32.937 18.467 1.00 97.12 454 TRP A C 1
ATOM 3675 O O . TRP A 1 454 ? 4.729 32.965 18.371 1.00 97.12 454 TRP A O 1
ATOM 3685 N N . ASP A 1 455 ? 6.595 33.151 19.615 1.00 94.69 455 ASP A N 1
ATOM 3686 C CA . ASP A 1 455 ? 5.933 33.608 20.835 1.00 94.69 455 ASP A CA 1
ATOM 3687 C C . ASP A 1 455 ? 5.899 35.133 20.847 1.00 94.69 455 ASP A C 1
ATOM 3689 O O . ASP A 1 455 ? 6.914 35.802 21.071 1.00 94.69 455 ASP A O 1
ATOM 3693 N N . ASP A 1 456 ? 4.717 35.696 20.615 1.00 91.56 456 ASP A N 1
ATOM 3694 C CA . ASP A 1 456 ? 4.580 37.136 20.467 1.00 91.56 456 ASP A CA 1
ATOM 3695 C C . ASP A 1 456 ? 4.709 37.895 21.794 1.00 91.56 456 ASP A C 1
ATOM 3697 O O . ASP A 1 456 ? 5.015 39.085 21.785 1.00 91.56 456 ASP A O 1
ATOM 3701 N N . TYR A 1 457 ? 4.546 37.233 22.940 1.00 89.94 457 TYR A N 1
ATOM 3702 C CA . TYR A 1 457 ? 4.743 37.877 24.238 1.00 89.94 457 TYR A CA 1
ATOM 3703 C C . TYR A 1 457 ? 6.229 37.967 24.588 1.00 89.94 457 TYR A C 1
ATOM 3705 O O . TYR A 1 457 ? 6.730 39.046 24.896 1.00 89.94 457 TYR A O 1
ATOM 3713 N N . LYS A 1 458 ? 6.958 36.848 24.487 1.00 89.69 458 LYS A N 1
ATOM 3714 C CA . LYS A 1 458 ? 8.402 36.819 24.785 1.00 89.69 458 LYS A CA 1
ATOM 3715 C C . LYS A 1 458 ? 9.268 37.368 23.659 1.00 89.69 458 LYS A C 1
ATOM 3717 O O . LYS A 1 458 ? 10.467 37.540 23.859 1.00 89.69 458 LYS A O 1
ATOM 3722 N N . LYS A 1 459 ? 8.681 37.584 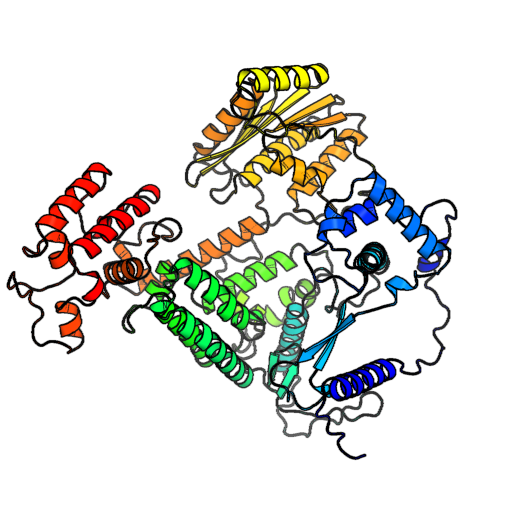22.477 1.00 90.50 459 LYS A N 1
ATOM 3723 C CA . LYS A 1 459 ? 9.407 37.849 21.228 1.00 90.50 459 LYS A CA 1
ATOM 3724 C C . LYS A 1 459 ? 10.477 36.776 20.977 1.00 90.50 459 LYS A C 1
ATOM 3726 O O . LYS A 1 459 ? 11.572 37.069 20.502 1.00 90.50 459 LYS A O 1
ATOM 3731 N N . LEU A 1 460 ? 10.151 35.532 21.345 1.00 90.44 460 LEU A N 1
ATOM 3732 C CA . LEU A 1 460 ? 11.054 34.388 21.288 1.00 90.44 460 LEU A CA 1
ATOM 3733 C C . LEU A 1 460 ? 10.773 33.563 20.034 1.00 90.44 460 LEU A C 1
ATOM 3735 O O . LEU A 1 460 ? 9.621 33.293 19.688 1.00 90.44 460 LEU A O 1
ATOM 3739 N N . VAL A 1 461 ? 11.856 33.144 19.387 1.00 88.81 461 VAL A N 1
ATOM 3740 C CA . VAL A 1 461 ? 11.825 32.231 18.248 1.00 88.81 461 VAL A CA 1
ATOM 3741 C C . VAL A 1 461 ? 12.197 30.834 18.712 1.00 88.81 461 VAL A C 1
ATOM 3743 O O . VAL A 1 461 ? 13.292 30.625 19.239 1.00 88.81 461 VAL A O 1
ATOM 3746 N N . THR A 1 462 ? 11.349 29.870 18.373 1.00 90.19 462 THR A N 1
ATOM 3747 C CA . THR A 1 462 ? 11.687 28.450 18.439 1.00 90.19 462 THR A CA 1
ATOM 3748 C C . THR A 1 462 ? 11.584 27.857 17.039 1.00 90.19 462 THR A C 1
ATOM 3750 O O . THR A 1 462 ? 10.584 28.023 16.349 1.00 90.19 462 THR A O 1
ATOM 3753 N N . GLN A 1 463 ? 12.634 27.176 16.580 1.00 92.31 463 GLN A N 1
ATOM 3754 C CA . GLN A 1 463 ? 12.672 26.598 15.235 1.00 92.31 463 GLN A CA 1
ATOM 3755 C C . GLN A 1 463 ? 13.452 25.287 15.194 1.00 92.31 463 GLN A C 1
ATOM 3757 O O . GLN A 1 463 ? 14.567 25.209 15.719 1.00 92.31 463 GLN A O 1
ATOM 3762 N N . TYR A 1 464 ? 12.910 24.295 14.488 1.00 87.12 464 TYR A N 1
ATOM 3763 C CA . TYR A 1 464 ? 13.488 22.954 14.387 1.00 87.12 464 TYR A CA 1
ATOM 3764 C C . TYR A 1 464 ? 13.648 22.512 12.938 1.00 87.12 464 TYR A C 1
ATOM 3766 O O . TYR A 1 464 ? 12.735 22.620 12.114 1.00 87.12 464 TYR A O 1
ATOM 3774 N N . ARG A 1 465 ? 14.814 21.952 12.639 1.00 88.94 465 ARG A N 1
ATOM 3775 C CA . ARG A 1 465 ? 15.102 21.210 11.424 1.00 88.94 465 ARG A CA 1
ATOM 3776 C C . ARG A 1 465 ? 14.628 19.765 11.568 1.00 88.94 465 ARG A C 1
ATOM 3778 O O . ARG A 1 465 ? 15.303 18.872 12.077 1.00 88.94 465 ARG A O 1
ATOM 3785 N N . LEU A 1 466 ? 13.445 19.519 11.024 1.00 83.25 466 LEU A N 1
ATOM 3786 C CA . LEU A 1 466 ? 12.819 18.201 11.026 1.00 83.25 466 LEU A CA 1
ATOM 3787 C C . LEU A 1 466 ? 13.482 17.263 10.010 1.00 83.25 466 LEU A C 1
ATOM 3789 O O . LEU A 1 466 ? 14.268 17.678 9.165 1.00 83.25 466 LEU A O 1
ATOM 3793 N N . SER A 1 467 ? 13.148 15.973 10.051 1.00 77.94 467 SER A N 1
ATOM 3794 C CA . SER A 1 467 ? 13.648 15.010 9.063 1.00 77.94 467 SER A CA 1
ATOM 3795 C C . SER A 1 467 ? 13.183 15.345 7.635 1.00 77.94 467 SER A C 1
ATOM 3797 O O . SER A 1 467 ? 12.037 15.724 7.424 1.00 77.94 467 SER A O 1
ATOM 3799 N N . ASP A 1 468 ? 14.020 15.090 6.623 1.00 73.38 468 ASP A N 1
ATOM 3800 C CA . ASP A 1 468 ? 13.689 15.301 5.192 1.00 73.38 468 ASP A CA 1
ATOM 3801 C C . ASP A 1 468 ? 12.423 14.569 4.712 1.00 73.38 468 ASP A C 1
ATOM 3803 O O . ASP A 1 468 ? 11.730 14.952 3.761 1.00 73.38 468 ASP A O 1
ATOM 3807 N N . HIS A 1 469 ? 12.086 13.491 5.409 1.00 66.12 469 HIS A N 1
ATOM 3808 C CA . HIS A 1 469 ? 10.921 12.671 5.109 1.00 66.12 469 HIS A CA 1
ATOM 3809 C C . HIS A 1 469 ? 9.636 13.218 5.749 1.00 66.12 469 HIS A C 1
ATOM 3811 O O . HIS A 1 469 ? 8.573 12.631 5.552 1.00 66.12 469 HIS A O 1
ATOM 3817 N N . THR A 1 470 ? 9.712 14.312 6.517 1.00 73.31 470 THR A N 1
ATOM 3818 C CA . THR A 1 470 ? 8.558 14.887 7.217 1.00 73.31 470 THR A CA 1
ATOM 3819 C C . THR A 1 470 ? 7.642 15.522 6.182 1.00 73.31 470 THR A C 1
ATOM 3821 O O . THR A 1 470 ? 8.084 16.279 5.314 1.00 73.31 470 THR A O 1
ATOM 3824 N N . SER A 1 471 ? 6.364 15.140 6.184 1.00 78.31 471 SER A N 1
ATOM 3825 C CA . SER A 1 471 ? 5.365 15.782 5.326 1.00 78.31 471 SER A CA 1
ATOM 3826 C C . SER A 1 471 ? 5.069 17.185 5.838 1.00 78.31 471 SER A C 1
ATOM 3828 O O . SER A 1 471 ? 5.122 17.398 7.044 1.00 78.31 471 SER A O 1
ATOM 3830 N N . ILE A 1 472 ? 4.674 18.098 4.948 1.00 86.69 472 ILE A N 1
ATOM 3831 C CA . ILE A 1 472 ? 4.287 19.471 5.315 1.00 86.69 472 ILE A CA 1
ATOM 3832 C C . ILE A 1 472 ? 3.263 19.488 6.460 1.00 86.69 472 ILE A C 1
ATOM 3834 O O . ILE A 1 472 ? 3.536 20.012 7.529 1.00 86.69 472 ILE A O 1
ATOM 3838 N N . TYR A 1 473 ? 2.201 18.695 6.310 1.00 83.38 473 TYR A N 1
ATOM 3839 C CA . TYR A 1 473 ? 1.176 18.462 7.326 1.00 83.38 473 TYR A CA 1
ATOM 3840 C C . TYR A 1 473 ? 1.729 18.047 8.703 1.00 83.38 473 TYR A C 1
ATOM 3842 O O . TYR A 1 473 ? 1.195 18.402 9.744 1.00 83.38 473 TYR A O 1
ATOM 3850 N N . MET A 1 474 ? 2.811 17.265 8.722 1.00 79.75 474 MET A N 1
ATOM 3851 C CA . MET A 1 474 ? 3.402 16.787 9.972 1.00 79.75 474 MET A CA 1
ATOM 3852 C C . MET A 1 474 ? 4.322 17.838 10.595 1.00 79.75 474 MET A C 1
ATOM 3854 O O . MET A 1 474 ? 4.436 17.891 11.813 1.00 79.75 474 MET A O 1
ATOM 3858 N N . ALA A 1 475 ? 4.967 18.665 9.770 1.00 87.19 475 ALA A N 1
ATOM 3859 C CA . ALA A 1 475 ? 5.748 19.801 10.240 1.00 87.19 475 ALA A CA 1
ATOM 3860 C C . ALA A 1 475 ? 4.847 20.852 10.902 1.00 87.19 475 ALA A C 1
ATOM 3862 O O . ALA A 1 475 ? 5.162 21.307 11.995 1.00 87.19 475 ALA A O 1
ATOM 3863 N N . GLU A 1 476 ? 3.699 21.150 10.291 1.00 92.06 476 GLU A N 1
ATOM 3864 C CA . GLU A 1 476 ? 2.673 22.032 10.860 1.00 92.06 476 GLU A CA 1
ATOM 3865 C C . GLU A 1 476 ? 2.137 21.478 12.192 1.00 92.06 476 GLU A C 1
ATOM 3867 O O . GLU A 1 476 ? 2.096 22.186 13.195 1.00 92.06 476 GLU A O 1
ATOM 3872 N N . LEU A 1 477 ? 1.798 20.182 12.248 1.00 86.94 477 LEU A N 1
ATOM 3873 C CA . LEU A 1 477 ? 1.333 19.552 13.488 1.00 86.94 477 LEU A CA 1
ATOM 3874 C C . LEU A 1 477 ? 2.413 19.550 14.586 1.00 86.94 477 LEU A C 1
ATOM 3876 O O . LEU A 1 477 ? 2.097 19.749 15.756 1.00 86.94 477 LEU A O 1
ATOM 3880 N N . PHE A 1 478 ? 3.682 19.355 14.214 1.00 86.44 478 PHE A N 1
ATOM 3881 C CA . PHE A 1 478 ? 4.819 19.429 15.136 1.00 86.44 478 PHE A CA 1
ATOM 3882 C C . PHE A 1 478 ? 5.029 20.849 15.678 1.00 86.44 478 PHE A C 1
ATOM 3884 O O . PHE A 1 478 ? 5.368 21.010 16.850 1.00 86.44 478 PHE A O 1
ATOM 3891 N N . ALA A 1 479 ? 4.803 21.880 14.859 1.00 92.00 479 ALA A N 1
ATOM 3892 C CA . ALA A 1 479 ? 4.870 23.273 15.294 1.00 92.00 479 ALA A CA 1
ATOM 3893 C C . ALA A 1 479 ? 3.826 23.562 16.389 1.00 92.00 479 ALA A C 1
ATOM 3895 O O . ALA A 1 479 ? 4.159 24.141 17.424 1.00 92.00 479 ALA A O 1
ATOM 3896 N N . ILE A 1 480 ? 2.595 23.068 16.202 1.00 92.00 480 ILE A N 1
ATOM 3897 C CA . ILE A 1 480 ? 1.517 23.158 17.200 1.00 92.00 480 ILE A CA 1
ATOM 3898 C C . ILE A 1 480 ? 1.897 22.406 18.483 1.00 92.00 480 ILE A C 1
ATOM 3900 O O . ILE A 1 480 ? 1.825 22.977 19.568 1.00 92.00 480 ILE A O 1
ATOM 3904 N N . ASP A 1 481 ? 2.340 21.149 18.377 1.00 88.12 481 ASP A N 1
ATOM 3905 C CA . ASP A 1 481 ? 2.787 20.347 19.530 1.00 88.12 481 ASP A CA 1
ATOM 3906 C C . ASP A 1 481 ? 3.902 21.033 20.321 1.00 88.12 481 ASP A C 1
ATOM 3908 O O . ASP A 1 481 ? 3.876 21.061 21.551 1.00 88.12 481 ASP A O 1
ATOM 3912 N N . THR A 1 482 ? 4.851 21.647 19.620 1.00 89.06 482 THR A N 1
ATOM 3913 C CA . THR A 1 482 ? 5.944 22.392 20.242 1.00 89.06 482 THR A CA 1
ATOM 3914 C C . THR A 1 482 ? 5.426 23.597 21.020 1.00 89.06 482 THR A C 1
ATOM 3916 O O . THR A 1 482 ? 5.791 23.751 22.183 1.00 89.06 482 THR A O 1
ATOM 3919 N N . ALA A 1 483 ? 4.558 24.420 20.423 1.00 93.50 483 ALA A N 1
ATOM 3920 C CA . ALA A 1 483 ? 3.976 25.577 21.105 1.00 93.50 483 ALA A CA 1
ATOM 3921 C C . ALA A 1 483 ? 3.227 25.157 22.381 1.00 93.50 483 ALA A C 1
ATOM 3923 O O . ALA A 1 483 ? 3.408 25.746 23.445 1.00 93.50 483 ALA A O 1
ATOM 3924 N N . ILE A 1 484 ? 2.452 24.071 22.309 1.00 91.69 484 ILE A N 1
ATOM 3925 C CA . ILE A 1 484 ? 1.757 23.506 23.470 1.00 91.69 484 ILE A CA 1
ATOM 3926 C C . ILE A 1 484 ? 2.741 23.007 24.536 1.00 91.69 484 ILE A C 1
ATOM 3928 O O . ILE A 1 484 ? 2.568 23.302 25.717 1.00 91.69 484 ILE A O 1
ATOM 3932 N N . LYS A 1 485 ? 3.803 22.293 24.151 1.00 88.75 485 LYS A N 1
ATOM 3933 C CA . LYS A 1 485 ? 4.838 21.827 25.088 1.00 88.75 485 LYS A CA 1
ATOM 3934 C C . LYS A 1 485 ? 5.590 22.975 25.753 1.00 88.75 485 LYS A C 1
ATOM 3936 O O . LYS A 1 485 ? 5.976 22.844 26.912 1.00 88.75 485 LYS A O 1
ATOM 3941 N N . GLU A 1 486 ? 5.794 24.091 25.059 1.00 89.88 486 GLU A N 1
ATOM 3942 C CA . GLU A 1 486 ? 6.380 25.289 25.661 1.00 89.88 486 GLU A CA 1
ATOM 3943 C C . GLU A 1 486 ? 5.481 25.886 26.742 1.00 89.88 486 GLU A C 1
ATOM 3945 O O . GLU A 1 486 ? 5.991 26.247 27.805 1.00 89.88 486 GLU A O 1
ATOM 3950 N N . ILE A 1 487 ? 4.166 25.924 26.507 1.00 91.50 487 ILE A N 1
ATOM 3951 C CA . ILE A 1 487 ? 3.180 26.360 27.504 1.00 91.50 487 ILE A CA 1
ATOM 3952 C C . ILE A 1 487 ? 3.216 25.429 28.723 1.00 91.50 487 ILE A C 1
ATOM 3954 O O . ILE A 1 487 ? 3.364 25.908 29.847 1.00 91.50 487 ILE A O 1
ATOM 3958 N N . VAL A 1 488 ? 3.172 24.106 28.508 1.00 88.19 488 VAL A N 1
ATOM 3959 C CA . VAL A 1 488 ? 3.280 23.109 29.593 1.00 88.19 488 VAL A CA 1
ATOM 3960 C C . VAL A 1 488 ? 4.565 23.304 30.397 1.00 88.19 488 VAL A C 1
ATOM 3962 O O . VAL A 1 488 ? 4.528 23.326 31.623 1.00 88.19 488 VAL A O 1
ATOM 3965 N N . ARG A 1 489 ? 5.709 23.452 29.717 1.00 86.75 489 ARG A N 1
ATOM 3966 C CA . ARG A 1 489 ? 7.022 23.597 30.362 1.00 86.75 489 ARG A CA 1
ATOM 3967 C C . ARG A 1 489 ? 7.110 24.859 31.215 1.00 86.75 489 ARG A C 1
ATOM 3969 O O . ARG A 1 489 ? 7.823 24.864 32.212 1.00 86.75 489 ARG A O 1
ATOM 3976 N N . GLU A 1 490 ? 6.452 25.936 30.801 1.00 86.00 490 GLU A N 1
ATOM 3977 C CA . GLU A 1 490 ? 6.447 27.180 31.564 1.00 86.00 490 GLU A CA 1
ATOM 3978 C C . GLU A 1 490 ? 5.573 27.099 32.817 1.00 86.00 490 GLU A C 1
ATOM 3980 O O . GLU A 1 490 ? 5.904 27.745 33.810 1.00 86.00 490 GLU A O 1
ATOM 3985 N N . GLY A 1 491 ? 4.489 26.317 32.784 1.00 82.12 491 GLY A N 1
ATOM 3986 C CA . GLY A 1 491 ? 3.668 26.016 33.960 1.00 82.12 491 GLY A CA 1
ATOM 3987 C C . GLY A 1 491 ? 2.997 27.231 34.609 1.00 82.12 491 GLY A C 1
ATOM 3988 O O . GLY A 1 491 ? 2.585 27.152 35.762 1.00 82.12 491 GLY A O 1
ATOM 3989 N N . LYS A 1 492 ? 2.913 28.366 33.904 1.00 85.19 492 LYS A N 1
ATOM 3990 C CA . LYS A 1 492 ? 2.243 29.576 34.395 1.00 85.19 492 LYS A CA 1
ATOM 3991 C C . LYS A 1 492 ? 0.757 29.528 34.081 1.00 85.19 492 LYS A C 1
ATOM 3993 O O . LYS A 1 492 ? 0.374 29.197 32.959 1.00 85.19 492 LYS A O 1
ATOM 3998 N N . GLU A 1 493 ? -0.060 29.941 35.040 1.00 88.31 493 GLU A N 1
ATOM 3999 C CA . GLU A 1 493 ? -1.490 30.114 34.814 1.00 88.31 493 GLU A CA 1
ATOM 4000 C C . GLU A 1 493 ? -1.745 31.273 33.836 1.00 88.31 493 GLU A C 1
ATOM 4002 O O . GLU A 1 493 ? -1.102 32.325 33.922 1.00 88.31 493 GLU A O 1
ATOM 4007 N N . GLY A 1 494 ? -2.645 31.088 32.868 1.00 90.00 494 GLY A N 1
ATOM 4008 C CA . GLY A 1 494 ? -2.957 32.146 31.909 1.00 90.00 494 GLY A CA 1
ATOM 4009 C C . GLY A 1 494 ? -3.867 31.748 30.751 1.00 90.00 494 GLY A C 1
ATOM 4010 O O . GLY A 1 494 ? -4.385 30.635 30.668 1.00 90.00 494 GLY A O 1
ATOM 4011 N N . LYS A 1 495 ? -4.062 32.700 29.833 1.00 91.94 495 LYS A N 1
ATOM 4012 C CA . LYS A 1 495 ? -4.832 32.530 28.595 1.00 91.94 495 LYS A CA 1
ATOM 4013 C C . LYS A 1 495 ? -3.875 32.455 27.405 1.00 91.94 495 LYS A C 1
ATOM 4015 O O . LYS A 1 495 ? -3.114 33.391 27.156 1.00 91.94 495 LYS A O 1
ATOM 4020 N N . TYR A 1 496 ? -3.921 31.355 26.664 1.00 92.88 496 TYR A N 1
ATOM 4021 C CA . TYR A 1 496 ? -2.989 31.030 25.586 1.00 92.88 496 TYR A CA 1
ATOM 4022 C C . TYR A 1 496 ? -3.716 30.837 24.258 1.00 92.88 496 TYR A C 1
ATOM 4024 O O . TYR A 1 496 ? -4.727 30.141 24.186 1.00 92.88 496 TYR A O 1
ATOM 4032 N N . LEU A 1 497 ? -3.207 31.458 23.199 1.00 92.62 497 LEU A N 1
ATOM 4033 C CA . LEU A 1 497 ? -3.738 31.360 21.844 1.00 92.62 497 LEU A CA 1
ATOM 4034 C C . LEU A 1 497 ? -2.663 30.779 20.928 1.00 92.62 497 LEU A C 1
ATOM 4036 O O . LEU A 1 497 ? -1.585 31.355 20.817 1.00 92.62 497 LEU A O 1
ATOM 4040 N N . VAL A 1 498 ? -2.960 29.674 20.253 1.00 93.44 498 VAL A N 1
ATOM 4041 C CA . VAL A 1 498 ? -2.103 29.095 19.216 1.00 93.44 498 VAL A CA 1
ATOM 4042 C C . VAL A 1 498 ? -2.737 29.353 17.852 1.00 93.44 498 VAL A C 1
ATOM 4044 O O . VAL A 1 498 ? -3.825 28.864 17.548 1.00 93.44 498 VAL A O 1
ATOM 4047 N N . CYS A 1 499 ? -2.049 30.130 17.027 1.00 92.81 499 CYS A N 1
ATOM 4048 C CA . CYS A 1 499 ? -2.450 30.501 15.681 1.00 92.81 499 CYS A CA 1
ATOM 4049 C C . CYS A 1 499 ? -1.713 29.625 14.658 1.00 92.81 499 CYS A C 1
ATOM 4051 O O . CYS A 1 499 ? -0.486 29.493 14.710 1.00 92.81 499 CYS A O 1
ATOM 4053 N N . THR A 1 500 ? -2.449 29.048 13.711 1.00 91.62 500 THR A N 1
ATOM 4054 C CA . THR A 1 500 ? -1.889 28.261 12.601 1.00 91.62 500 THR A CA 1
ATOM 4055 C C . THR A 1 500 ? -2.664 28.533 11.320 1.00 91.62 500 THR A C 1
ATOM 4057 O O . THR A 1 500 ? -3.878 28.723 11.352 1.00 91.62 500 THR A O 1
ATOM 4060 N N . ASP A 1 501 ? -1.996 28.509 10.175 1.00 89.56 501 ASP A N 1
ATOM 4061 C CA . ASP A 1 501 ? -2.651 28.560 8.867 1.00 89.56 501 ASP A CA 1
ATOM 4062 C C . ASP A 1 501 ? -2.990 27.171 8.294 1.00 89.56 501 ASP A C 1
ATOM 4064 O O . ASP A 1 501 ? -3.649 27.048 7.250 1.00 89.56 501 ASP A O 1
ATOM 4068 N N . SER A 1 502 ? -2.666 26.106 9.035 1.00 89.19 502 SER A N 1
ATOM 4069 C CA . SER A 1 502 ? -3.012 24.736 8.679 1.00 89.19 502 SER A CA 1
ATOM 4070 C C . SER A 1 502 ? -4.431 24.369 9.106 1.00 89.19 502 SER A C 1
ATOM 4072 O O . SER A 1 502 ? -4.681 23.738 10.141 1.00 89.19 502 SER A O 1
ATOM 4074 N N . LEU A 1 503 ? -5.399 24.684 8.240 1.00 81.50 503 LEU A N 1
ATOM 4075 C CA . LEU A 1 503 ? -6.787 24.245 8.427 1.00 81.50 503 LEU A CA 1
ATOM 4076 C C . LEU A 1 503 ? -6.888 22.712 8.503 1.00 81.50 503 LEU A C 1
ATOM 4078 O O . LEU A 1 503 ? -7.751 22.175 9.196 1.00 81.50 503 LEU A O 1
ATOM 4082 N N . SER A 1 504 ? -6.002 21.994 7.806 1.00 78.75 504 SER A N 1
ATOM 4083 C CA . SER A 1 504 ? -5.919 20.534 7.871 1.00 78.75 504 SER A CA 1
ATOM 4084 C C . SER A 1 504 ? -5.556 20.024 9.262 1.00 78.75 504 SER A C 1
ATOM 4086 O O . SER A 1 504 ? -6.204 19.086 9.729 1.00 78.75 504 SER A O 1
ATOM 4088 N N . CYS A 1 505 ? -4.571 20.628 9.934 1.00 83.69 505 CYS A N 1
ATOM 4089 C CA . CYS A 1 505 ? -4.178 20.235 11.288 1.00 83.69 505 CYS A CA 1
ATOM 4090 C C . CYS A 1 505 ? -5.287 20.535 12.301 1.00 83.69 505 CYS A C 1
ATOM 4092 O O . CYS A 1 505 ? -5.592 19.688 13.138 1.00 83.69 505 CYS A O 1
ATOM 4094 N N . LEU A 1 506 ? -5.960 21.682 12.181 1.00 78.62 506 LEU A N 1
ATOM 4095 C CA . LEU A 1 506 ? -7.072 22.037 13.070 1.00 78.62 506 LEU A CA 1
ATOM 4096 C C . LEU A 1 506 ? -8.278 21.112 12.901 1.00 78.62 506 LEU A C 1
ATOM 4098 O O . LEU A 1 506 ? -8.780 20.567 13.885 1.00 78.62 506 LEU A O 1
ATOM 4102 N N . LYS A 1 507 ? -8.702 20.855 11.656 1.00 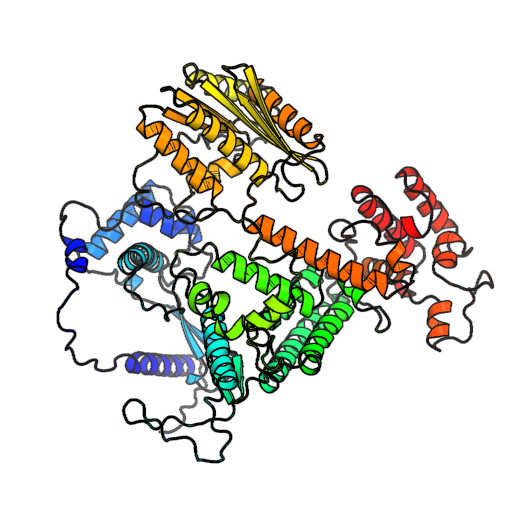73.38 507 LYS A N 1
ATOM 4103 C CA . LYS A 1 507 ? -9.775 19.888 11.366 1.00 73.38 507 LYS A CA 1
ATOM 4104 C C . LYS A 1 507 ? -9.443 18.508 11.909 1.00 73.38 507 LYS A C 1
ATOM 4106 O O . LYS A 1 507 ? -10.330 17.803 12.381 1.00 73.38 507 LYS A O 1
ATOM 4111 N N . TYR A 1 508 ? -8.170 18.133 11.851 1.00 74.56 508 TYR A N 1
ATOM 4112 C CA . TYR A 1 508 ? -7.708 16.867 12.380 1.00 74.56 508 TYR A CA 1
ATOM 4113 C C . TYR A 1 508 ? -7.756 16.794 13.904 1.00 74.56 508 TYR A C 1
ATOM 4115 O O . TYR A 1 508 ? -8.284 15.822 14.437 1.00 74.56 508 TYR A O 1
ATOM 4123 N N . LEU A 1 509 ? -7.251 17.817 14.598 1.00 75.50 509 LEU A N 1
ATOM 4124 C CA . LEU A 1 509 ? -7.288 17.902 16.059 1.00 75.50 509 LEU A CA 1
ATOM 4125 C C . LEU A 1 509 ? -8.729 17.932 16.590 1.00 75.50 509 LEU A C 1
ATOM 4127 O O . LEU A 1 509 ? -9.012 17.294 17.599 1.00 75.50 509 LEU A O 1
ATOM 4131 N N . LYS A 1 510 ? -9.665 18.558 15.861 1.00 69.62 510 LYS A N 1
ATOM 4132 C CA . LYS A 1 510 ? -11.100 18.577 16.200 1.00 69.62 510 LYS A CA 1
ATOM 4133 C C . LYS A 1 510 ? -11.727 17.185 16.288 1.00 69.62 510 LYS A C 1
ATOM 4135 O O . LYS A 1 510 ? -12.584 16.940 17.131 1.00 69.62 510 LYS A O 1
ATOM 4140 N N . VAL A 1 511 ? -11.331 16.285 15.387 1.00 59.84 511 VAL A N 1
ATOM 4141 C CA . VAL A 1 511 ? -11.871 14.916 15.284 1.00 59.84 511 VAL A CA 1
ATOM 4142 C C . VAL A 1 511 ? -10.918 13.860 15.853 1.00 59.84 511 VAL A C 1
ATOM 4144 O O . VAL A 1 511 ? -11.175 12.654 15.732 1.00 59.84 511 VAL A O 1
ATOM 4147 N N . ALA A 1 512 ? -9.803 14.295 16.450 1.00 59.25 512 ALA A N 1
ATOM 4148 C CA . ALA A 1 512 ? -8.814 13.420 17.050 1.00 59.25 512 ALA A CA 1
ATOM 4149 C C . ALA A 1 512 ? -9.440 12.708 18.256 1.00 59.25 512 ALA A C 1
ATOM 4151 O O . ALA A 1 512 ? -9.697 13.290 19.304 1.00 59.25 512 ALA A O 1
ATOM 4152 N N . HIS A 1 513 ? -9.713 11.421 18.074 1.00 54.59 513 HIS A N 1
ATOM 4153 C CA . HIS A 1 513 ? -10.246 10.520 19.089 1.00 54.59 513 HIS A CA 1
ATOM 4154 C C . HIS A 1 513 ? -9.132 9.597 19.603 1.00 54.59 513 HIS A C 1
ATOM 4156 O O . HIS A 1 513 ? -7.988 9.667 19.148 1.00 54.59 513 HIS A O 1
ATOM 4162 N N . GLU A 1 514 ? -9.473 8.679 20.510 1.00 46.06 514 GLU A N 1
ATOM 4163 C CA . GLU A 1 514 ? -8.554 7.716 21.147 1.00 46.06 514 GLU A CA 1
ATOM 4164 C C . GLU A 1 514 ? -7.641 6.937 20.163 1.00 46.06 514 GLU A C 1
ATOM 4166 O O . GLU A 1 514 ? -6.594 6.434 20.569 1.00 46.06 514 GLU A O 1
ATOM 4171 N N . GLN A 1 515 ? -7.977 6.864 18.865 1.00 43.75 515 GLN A N 1
ATOM 4172 C CA . GLN A 1 515 ? -7.195 6.164 17.831 1.00 43.75 515 GLN A CA 1
ATOM 4173 C C . GLN A 1 515 ? -6.288 7.066 16.969 1.00 43.75 515 GLN A C 1
ATOM 4175 O O . GLN A 1 515 ? -5.621 6.564 16.059 1.00 43.75 515 GLN A O 1
ATOM 4180 N N . ALA A 1 516 ? -6.225 8.377 17.226 1.00 52.66 516 ALA A N 1
ATOM 4181 C CA . ALA A 1 516 ? -5.341 9.281 16.491 1.00 52.66 516 ALA A CA 1
ATOM 4182 C C . ALA A 1 516 ? -3.838 8.912 16.683 1.00 52.66 516 ALA A C 1
ATOM 4184 O O . ALA A 1 516 ? -3.454 8.307 17.689 1.00 52.66 516 ALA A O 1
ATOM 4185 N N . PRO A 1 517 ? -2.939 9.245 15.735 1.00 55.38 517 PRO A N 1
ATOM 4186 C CA . PRO A 1 517 ? -1.488 9.201 15.901 1.00 55.38 517 PRO A CA 1
ATOM 4187 C C . PRO A 1 517 ? -1.044 9.906 17.182 1.00 55.38 517 PRO A C 1
ATOM 4189 O O . PRO A 1 517 ? -1.721 10.811 17.664 1.00 55.38 517 PRO A O 1
ATOM 4192 N N . THR A 1 518 ? 0.098 9.474 17.716 1.00 61.38 518 THR A N 1
ATOM 4193 C CA . THR A 1 518 ? 0.661 9.894 19.012 1.00 61.38 518 THR A CA 1
ATOM 4194 C C . THR A 1 518 ? 0.656 11.406 19.194 1.00 61.38 518 THR A C 1
ATOM 4196 O O . THR A 1 518 ? 0.002 11.877 20.109 1.00 61.38 518 THR A O 1
ATOM 4199 N N . MET A 1 519 ? 1.197 12.167 18.244 1.00 72.31 519 MET A N 1
ATOM 4200 C CA . MET A 1 519 ? 1.314 13.622 18.391 1.00 72.31 519 MET A CA 1
ATOM 4201 C C . MET A 1 519 ? -0.013 14.373 18.556 1.00 72.31 519 MET A C 1
ATOM 4203 O O . MET A 1 519 ? -0.113 15.267 19.382 1.00 72.31 519 MET A O 1
ATOM 4207 N N . ALA A 1 520 ? -1.058 14.006 17.808 1.00 73.25 520 ALA A N 1
ATOM 4208 C CA . ALA A 1 520 ? -2.364 14.648 17.971 1.00 73.25 520 ALA A CA 1
ATOM 4209 C C . ALA A 1 520 ? -2.983 14.329 19.340 1.00 73.25 520 ALA A C 1
ATOM 4211 O O . ALA A 1 520 ? -3.668 15.169 19.915 1.00 73.25 520 ALA A O 1
ATOM 4212 N N . ARG A 1 521 ? -2.717 13.129 19.877 1.00 68.56 521 ARG A N 1
ATOM 4213 C CA . ARG A 1 521 ? -3.122 12.767 21.240 1.00 68.56 521 ARG A CA 1
ATOM 4214 C C . ARG A 1 521 ? -2.323 13.543 22.281 1.00 68.56 521 ARG A C 1
ATOM 4216 O O . ARG A 1 521 ? -2.933 14.046 23.216 1.00 68.56 521 ARG A O 1
ATOM 4223 N N . ASP A 1 522 ? -1.015 13.678 22.090 1.00 73.38 522 ASP A N 1
ATOM 4224 C CA . ASP A 1 522 ? -0.133 14.410 23.003 1.00 73.38 522 ASP A CA 1
ATOM 4225 C C . ASP A 1 522 ? -0.519 15.894 23.069 1.00 73.38 522 ASP A C 1
ATOM 4227 O O . ASP A 1 522 ? -0.637 16.438 24.161 1.00 73.38 522 ASP A O 1
ATOM 4231 N N . ILE A 1 523 ? -0.828 16.522 21.926 1.00 82.31 523 ILE A N 1
ATOM 4232 C CA . ILE A 1 523 ? -1.366 17.891 21.865 1.00 82.31 523 ILE A CA 1
ATOM 4233 C C . ILE A 1 523 ? -2.632 18.008 22.719 1.00 82.31 523 ILE A C 1
ATOM 4235 O O . ILE A 1 523 ? -2.707 18.855 23.606 1.00 82.31 523 ILE A O 1
ATOM 4239 N N . VAL A 1 524 ? -3.624 17.144 22.478 1.00 77.50 524 VAL A N 1
ATOM 4240 C CA . VAL A 1 524 ? -4.908 17.187 23.197 1.00 77.50 524 VAL A CA 1
ATOM 4241 C C . VAL A 1 524 ? -4.723 16.919 24.694 1.00 77.50 524 VAL A C 1
ATOM 4243 O O . VAL A 1 524 ? -5.376 17.560 25.513 1.00 77.50 524 VAL A O 1
ATOM 4246 N N . GLN A 1 525 ? -3.834 15.997 25.070 1.00 75.69 525 GLN A N 1
ATOM 4247 C CA . GLN A 1 525 ? -3.534 15.689 26.467 1.00 75.69 525 GLN A CA 1
ATOM 4248 C C . GLN A 1 525 ? -2.841 16.857 27.169 1.00 75.69 525 GLN A C 1
ATOM 4250 O O . GLN A 1 525 ? -3.260 17.248 28.254 1.00 75.69 525 GLN A O 1
ATOM 4255 N N . ASN A 1 526 ? -1.809 17.423 26.551 1.00 83.81 526 ASN A N 1
ATOM 4256 C CA . ASN A 1 526 ? -1.072 18.545 27.116 1.00 83.81 526 ASN A CA 1
ATOM 4257 C C . ASN A 1 526 ? -1.977 19.760 27.313 1.00 83.81 526 ASN A C 1
ATOM 4259 O O . ASN A 1 526 ? -1.877 20.430 28.333 1.00 83.81 526 ASN A O 1
ATOM 4263 N N . ILE A 1 527 ? -2.905 20.010 26.388 1.00 84.94 527 ILE A N 1
ATOM 4264 C CA . ILE A 1 527 ? -3.874 21.094 26.556 1.00 84.94 527 ILE A CA 1
ATOM 4265 C C . ILE A 1 527 ? -4.788 20.841 27.755 1.00 84.94 527 ILE A C 1
ATOM 4267 O O . ILE A 1 527 ? -4.982 21.748 28.554 1.00 84.94 527 ILE A O 1
ATOM 4271 N N . ARG A 1 528 ? -5.277 19.614 27.951 1.00 77.31 528 ARG A N 1
ATOM 4272 C CA . ARG A 1 528 ? -6.067 19.285 29.150 1.00 77.31 528 ARG A CA 1
ATOM 4273 C C . ARG A 1 528 ? -5.281 19.485 30.435 1.00 77.31 528 ARG A C 1
ATOM 4275 O O . ARG A 1 528 ? -5.814 20.049 31.377 1.00 77.31 528 ARG A O 1
ATOM 4282 N N . MET A 1 529 ? -4.021 19.056 30.459 1.00 81.38 529 MET A N 1
ATOM 4283 C CA . MET A 1 529 ? -3.151 19.282 31.614 1.00 81.38 529 MET A CA 1
ATOM 4284 C C . MET A 1 529 ? -2.976 20.776 31.892 1.00 81.38 529 MET A C 1
ATOM 4286 O O . MET A 1 529 ? -2.948 21.176 33.047 1.00 81.38 529 MET A O 1
ATOM 4290 N N . ILE A 1 530 ? -2.893 21.608 30.849 1.00 83.44 530 ILE A N 1
ATOM 4291 C CA . ILE A 1 530 ? -2.870 23.067 31.000 1.00 83.44 530 ILE A CA 1
ATOM 4292 C C . ILE A 1 530 ? -4.206 23.554 31.583 1.00 83.44 530 ILE A C 1
ATOM 4294 O O . ILE A 1 530 ? -4.200 24.304 32.553 1.00 83.44 530 ILE A O 1
ATOM 4298 N N . GLU A 1 531 ? -5.345 23.106 31.057 1.00 82.44 531 GLU A N 1
ATOM 4299 C CA . GLU A 1 531 ? -6.680 23.499 31.539 1.00 82.44 531 GLU A CA 1
ATOM 4300 C C . GLU A 1 531 ? -6.954 23.069 32.990 1.00 82.44 531 GLU A C 1
ATOM 4302 O O . GLU A 1 531 ? -7.590 23.801 33.745 1.00 82.44 531 GLU A O 1
ATOM 4307 N N . GLU A 1 532 ? -6.418 21.925 33.420 1.00 81.69 532 GLU A N 1
ATOM 4308 C CA . GLU A 1 532 ? -6.487 21.451 34.810 1.00 81.69 532 GLU A CA 1
ATOM 4309 C C . GLU A 1 532 ? -5.782 22.393 35.797 1.00 81.69 532 GLU A C 1
ATOM 4311 O O . GLU A 1 532 ? -6.100 22.373 36.984 1.00 81.69 532 GLU A O 1
ATOM 4316 N N . THR A 1 533 ? -4.881 23.261 35.322 1.00 82.06 533 THR A N 1
ATOM 4317 C CA . THR A 1 533 ? -4.252 24.301 36.155 1.00 82.06 533 THR A CA 1
ATOM 4318 C C . THR A 1 533 ? -5.095 25.572 36.298 1.00 82.06 533 THR A C 1
ATOM 4320 O O . THR A 1 533 ? -4.642 26.510 36.939 1.00 82.06 533 THR A O 1
ATOM 4323 N N . GLY A 1 534 ? -6.290 25.637 35.694 1.00 81.38 534 GLY A N 1
ATOM 4324 C CA . GLY A 1 534 ? -7.110 26.858 35.624 1.00 81.38 534 GLY A CA 1
ATOM 4325 C C . GLY A 1 534 ? -6.810 27.742 34.404 1.00 81.38 534 GLY A C 1
ATOM 4326 O O . GLY A 1 534 ? -7.486 28.744 34.170 1.00 81.38 534 GLY A O 1
ATOM 4327 N N . SER A 1 535 ? -5.838 27.348 33.577 1.00 87.88 535 SER A N 1
ATOM 4328 C CA . SER A 1 535 ? -5.482 28.051 32.340 1.00 87.88 535 SER A CA 1
ATOM 4329 C C . SER A 1 535 ? -6.476 27.786 31.202 1.00 87.88 535 SER A C 1
ATOM 4331 O O . SER A 1 535 ? -7.229 26.819 31.214 1.00 87.88 535 SER A O 1
ATOM 4333 N N . CYS A 1 536 ? -6.444 28.617 30.160 1.00 85.12 536 CYS A N 1
ATOM 4334 C CA . CYS A 1 536 ? -7.249 28.435 28.948 1.00 85.12 536 CYS A CA 1
ATOM 4335 C C . CYS A 1 536 ? -6.343 28.354 27.718 1.00 85.12 536 CYS A C 1
ATOM 4337 O O . CYS A 1 536 ? -5.458 29.196 27.558 1.00 85.12 536 CYS A O 1
ATOM 4339 N N . VAL A 1 537 ? -6.586 27.392 26.823 1.00 87.06 537 VAL A N 1
ATOM 4340 C CA . VAL A 1 537 ? -5.884 27.287 25.537 1.00 87.06 537 VAL A CA 1
ATOM 4341 C C . VAL A 1 537 ? -6.889 27.321 24.389 1.00 87.06 537 VAL A C 1
ATOM 4343 O O . VAL A 1 537 ? -7.826 26.532 24.338 1.00 87.06 537 VAL A O 1
ATOM 4346 N N . SER A 1 538 ? -6.683 28.221 23.430 1.00 85.81 538 SER A N 1
ATOM 4347 C CA . SER A 1 538 ? -7.474 28.317 22.199 1.00 85.81 538 SER A CA 1
ATOM 4348 C C . SER A 1 538 ? -6.593 28.097 20.972 1.00 85.81 538 SER A C 1
ATOM 4350 O O . SER A 1 538 ? -5.481 28.614 20.909 1.00 85.81 538 SER A O 1
ATOM 4352 N N . LEU A 1 539 ? -7.085 27.337 19.990 1.00 86.75 539 LEU A N 1
ATOM 4353 C CA . LEU A 1 539 ? -6.431 27.135 18.694 1.00 86.75 539 LEU A CA 1
ATOM 4354 C C . LEU A 1 539 ? -7.282 27.791 17.607 1.00 86.75 539 LEU A C 1
ATOM 4356 O O . LEU A 1 539 ? -8.456 27.443 17.478 1.00 86.75 539 LEU A O 1
ATOM 4360 N N . ILE A 1 540 ? -6.697 28.684 16.809 1.00 85.94 540 ILE A N 1
ATOM 4361 C CA . ILE A 1 540 ? -7.412 29.377 15.730 1.00 85.94 540 ILE A CA 1
ATOM 4362 C C . ILE A 1 540 ? -6.718 29.204 14.383 1.00 85.94 540 ILE A C 1
ATOM 4364 O O . ILE A 1 540 ? -5.491 29.095 14.299 1.00 85.94 540 ILE A O 1
ATOM 4368 N N . TRP A 1 541 ? -7.529 29.194 13.325 1.00 87.56 541 TRP A N 1
ATOM 4369 C CA . TRP A 1 541 ? -7.025 29.278 11.964 1.00 87.56 541 TRP A CA 1
ATOM 4370 C C . TRP A 1 541 ? -6.790 30.737 11.587 1.00 87.56 541 TRP A C 1
ATOM 4372 O O . TRP A 1 541 ? -7.666 31.570 11.813 1.00 87.56 541 TRP A O 1
ATOM 4382 N N . ILE A 1 542 ? -5.656 31.030 10.957 1.00 86.50 542 ILE A N 1
ATOM 4383 C CA . ILE A 1 542 ? -5.394 32.333 10.343 1.00 86.50 542 ILE A CA 1
ATOM 4384 C C . ILE A 1 542 ? -4.987 32.176 8.871 1.00 86.50 542 ILE A C 1
ATOM 4386 O O . ILE A 1 542 ? -4.366 31.184 8.499 1.00 86.50 542 ILE A O 1
ATOM 4390 N N . PRO A 1 543 ? -5.341 33.121 7.990 1.00 82.25 543 PRO A N 1
ATOM 4391 C CA . PRO A 1 543 ? -4.953 33.058 6.586 1.00 82.25 543 PRO A CA 1
ATOM 4392 C C . PRO A 1 543 ? -3.432 33.183 6.389 1.00 82.25 543 PRO A C 1
ATOM 4394 O O . PRO A 1 543 ? -2.802 34.122 6.867 1.00 82.25 543 PRO A O 1
ATOM 4397 N N . ALA A 1 544 ? -2.865 32.251 5.619 1.00 84.50 544 ALA A N 1
ATOM 4398 C CA . ALA A 1 544 ? -1.473 32.298 5.163 1.00 84.50 544 ALA A CA 1
ATOM 4399 C C . ALA A 1 544 ? -1.209 33.473 4.203 1.00 84.50 544 ALA A C 1
ATOM 4401 O O . ALA A 1 544 ? -2.035 33.716 3.318 1.00 84.50 544 ALA A O 1
ATOM 4402 N N . HIS A 1 545 ? -0.027 34.091 4.310 1.00 83.31 545 HIS A N 1
ATOM 4403 C CA . HIS A 1 545 ? 0.528 35.084 3.373 1.00 83.31 545 HIS A CA 1
ATOM 4404 C C . HIS A 1 545 ? -0.328 36.338 3.147 1.00 83.31 545 HIS A C 1
ATOM 4406 O O . HIS A 1 545 ? -0.383 36.856 2.036 1.00 83.31 545 HIS A O 1
ATOM 4412 N N . VAL A 1 546 ? -1.019 36.820 4.183 1.00 84.12 546 VAL A N 1
ATOM 4413 C CA . VAL A 1 546 ? -1.803 38.068 4.106 1.00 84.12 546 VAL A CA 1
ATOM 4414 C C . VAL A 1 546 ? -1.216 39.197 4.954 1.00 84.12 546 VAL A C 1
ATOM 4416 O O . VAL A 1 546 ? -1.855 40.231 5.108 1.00 84.12 546 VAL A O 1
ATOM 4419 N N . GLY A 1 547 ? -0.019 39.024 5.528 1.00 85.56 547 GLY A N 1
ATOM 4420 C CA . GLY A 1 547 ? 0.655 40.078 6.294 1.00 85.56 547 GLY A CA 1
ATOM 4421 C C . GLY A 1 547 ? 0.359 40.087 7.797 1.00 85.56 547 GLY A C 1
ATOM 4422 O O . GLY A 1 547 ? 0.642 41.075 8.475 1.00 85.56 547 GLY A O 1
ATOM 4423 N N . VAL A 1 548 ? -0.175 38.996 8.360 1.00 89.00 548 VAL A N 1
ATOM 4424 C CA . VAL A 1 548 ? -0.283 38.844 9.822 1.00 89.00 548 VAL A CA 1
ATOM 4425 C C . VAL A 1 548 ? 1.123 38.667 10.396 1.00 89.00 548 VAL A C 1
ATOM 4427 O O . VAL A 1 548 ? 1.723 37.604 10.261 1.00 89.00 548 VAL A O 1
ATOM 4430 N N . SER A 1 549 ? 1.647 39.702 11.057 1.00 90.88 549 SER A N 1
ATOM 4431 C CA . SER A 1 549 ? 3.064 39.801 11.448 1.00 90.88 549 SER A CA 1
ATOM 4432 C C . SER A 1 549 ? 3.613 38.580 12.200 1.00 90.88 549 SER A C 1
ATOM 4434 O O . SER A 1 549 ? 4.723 38.135 11.917 1.00 90.88 549 SER A O 1
ATOM 4436 N N . GLY A 1 550 ? 2.844 38.006 13.131 1.00 92.69 550 GLY A N 1
ATOM 4437 C CA . GLY A 1 550 ? 3.235 36.792 13.852 1.00 92.69 550 GLY A CA 1
ATOM 4438 C C . GLY A 1 550 ? 3.296 35.545 12.962 1.00 92.69 550 GLY A C 1
ATOM 4439 O O . GLY A 1 550 ? 4.202 34.730 13.120 1.00 92.69 550 GLY A O 1
ATOM 4440 N N . ASN A 1 551 ? 2.382 35.422 11.994 1.00 93.62 551 ASN A N 1
ATOM 4441 C CA . ASN A 1 551 ? 2.352 34.304 11.050 1.00 93.62 551 ASN A CA 1
ATOM 4442 C C . ASN A 1 551 ? 3.489 34.388 10.036 1.00 93.62 551 ASN A C 1
ATOM 4444 O O . ASN A 1 551 ? 4.182 33.403 9.823 1.00 93.62 551 ASN A O 1
ATOM 4448 N N . GLU A 1 552 ? 3.726 35.575 9.468 1.00 94.12 552 GLU A N 1
ATOM 4449 C CA . GLU A 1 552 ? 4.840 35.792 8.534 1.00 94.12 552 GLU A CA 1
ATOM 4450 C C . GLU A 1 552 ? 6.188 35.499 9.209 1.00 94.12 552 GLU A C 1
ATOM 4452 O O . GLU A 1 552 ? 7.097 34.941 8.598 1.00 94.12 552 GLU A O 1
ATOM 4457 N N . ARG A 1 553 ? 6.315 35.812 10.509 1.00 94.56 553 ARG A N 1
ATOM 4458 C CA . ARG A 1 553 ? 7.484 35.413 11.301 1.00 94.56 553 ARG A CA 1
ATOM 4459 C C . ARG A 1 553 ? 7.575 33.898 11.450 1.00 94.56 553 ARG A C 1
ATOM 4461 O O . ARG A 1 553 ? 8.645 33.355 11.203 1.00 94.56 553 ARG A O 1
ATOM 4468 N N . ALA A 1 554 ? 6.498 33.213 11.834 1.00 95.06 554 ALA A N 1
ATOM 4469 C CA . ALA A 1 554 ? 6.507 31.755 11.960 1.00 95.06 554 ALA A CA 1
ATOM 4470 C C . ALA A 1 554 ? 6.874 31.060 10.632 1.00 95.06 554 ALA A C 1
ATOM 4472 O O . ALA A 1 554 ? 7.731 30.175 10.643 1.00 95.06 554 ALA A O 1
ATOM 4473 N N . ASP A 1 555 ? 6.326 31.521 9.502 1.00 95.19 555 ASP A N 1
ATOM 4474 C CA . ASP A 1 555 ? 6.632 31.016 8.153 1.00 95.19 555 ASP A CA 1
ATOM 4475 C C . ASP A 1 555 ? 8.090 31.253 7.752 1.00 95.19 555 ASP A C 1
ATOM 4477 O O . ASP A 1 555 ? 8.793 30.327 7.328 1.00 95.19 555 ASP A O 1
ATOM 4481 N N . GLN A 1 556 ? 8.599 32.467 7.969 1.00 95.00 556 GLN A N 1
ATOM 4482 C CA . GLN A 1 556 ? 10.001 32.766 7.707 1.00 95.00 556 GLN A CA 1
ATOM 4483 C C . GLN A 1 556 ? 10.927 31.878 8.554 1.00 95.00 556 GLN A C 1
ATOM 4485 O O . GLN A 1 556 ? 11.901 31.328 8.037 1.00 95.00 556 GLN A O 1
ATOM 4490 N N . MET A 1 557 ? 10.593 31.655 9.828 1.00 93.06 557 MET A N 1
ATOM 4491 C CA . MET A 1 557 ? 11.365 30.776 10.711 1.00 93.06 557 MET A CA 1
ATOM 4492 C C . MET A 1 557 ? 11.276 29.309 10.289 1.00 93.06 557 MET A C 1
ATOM 4494 O O . MET A 1 557 ? 12.283 28.606 10.314 1.00 93.06 557 MET A O 1
ATOM 4498 N N . ALA A 1 558 ? 10.118 28.832 9.836 1.00 94.25 558 ALA A N 1
ATOM 4499 C CA . ALA A 1 558 ? 9.984 27.482 9.305 1.00 94.25 558 ALA A CA 1
ATOM 4500 C C . ALA A 1 558 ? 10.846 27.284 8.044 1.00 94.25 558 ALA A C 1
ATOM 4502 O O . ALA A 1 558 ? 11.505 26.247 7.900 1.00 94.25 558 ALA A O 1
ATOM 4503 N N . LYS A 1 559 ? 10.905 28.290 7.158 1.00 94.81 559 LYS A N 1
ATOM 4504 C CA . LYS A 1 559 ? 11.778 28.308 5.971 1.00 94.81 559 LYS A CA 1
ATOM 4505 C C . LYS A 1 559 ? 13.256 28.340 6.351 1.00 94.81 559 LYS A C 1
ATOM 4507 O O . LYS A 1 559 ? 14.040 27.571 5.790 1.00 94.81 559 LYS A O 1
ATOM 4512 N N . ASP A 1 560 ? 13.649 29.171 7.309 1.00 93.06 560 ASP A N 1
ATOM 4513 C CA . ASP A 1 560 ? 15.037 29.266 7.771 1.00 93.06 560 ASP A CA 1
ATOM 4514 C C . ASP A 1 560 ? 15.489 28.000 8.500 1.00 93.06 560 ASP A C 1
ATOM 4516 O O . ASP A 1 560 ? 16.602 27.518 8.266 1.00 93.06 560 ASP A O 1
ATOM 4520 N N . ALA A 1 561 ? 14.595 27.363 9.258 1.00 92.44 561 ALA A N 1
ATOM 4521 C CA . ALA A 1 561 ? 14.843 26.069 9.873 1.00 92.44 561 ALA A CA 1
ATOM 4522 C C . ALA A 1 561 ? 15.256 25.017 8.838 1.00 92.44 561 ALA A C 1
ATOM 4524 O O . ALA A 1 561 ? 16.156 24.229 9.118 1.00 92.44 561 ALA A O 1
ATOM 4525 N N . THR A 1 562 ? 14.684 25.027 7.622 1.00 89.75 562 THR A N 1
ATOM 4526 C CA . THR A 1 562 ? 15.074 24.083 6.556 1.00 89.75 562 THR A CA 1
ATOM 4527 C C . THR A 1 562 ? 16.552 24.193 6.170 1.00 89.75 562 THR A C 1
ATOM 4529 O O . THR A 1 562 ? 17.136 23.197 5.735 1.00 89.75 562 THR A O 1
ATOM 4532 N N . LYS A 1 563 ? 17.178 25.362 6.353 1.00 91.00 563 LYS A N 1
ATOM 4533 C CA . LYS A 1 563 ? 18.570 25.638 5.969 1.00 91.00 563 LYS A CA 1
ATOM 4534 C C . LYS A 1 563 ? 19.584 25.112 6.990 1.00 91.00 563 LYS A C 1
ATOM 4536 O O . LYS A 1 563 ? 20.712 24.832 6.599 1.00 91.00 563 LYS A O 1
ATOM 4541 N N . LYS A 1 564 ? 19.191 24.898 8.253 1.00 87.50 564 LYS A N 1
ATOM 4542 C CA . LYS A 1 564 ? 20.067 24.349 9.309 1.00 87.50 564 LYS A CA 1
ATOM 4543 C C . LYS A 1 564 ? 20.648 22.987 8.915 1.00 87.50 564 LYS A C 1
ATOM 4545 O O . LYS A 1 564 ? 19.926 22.153 8.367 1.00 87.50 564 LYS A O 1
ATOM 4550 N N . GLU A 1 565 ? 21.928 22.748 9.200 1.00 79.88 565 GLU A N 1
ATOM 4551 C CA . GLU A 1 565 ? 22.632 21.509 8.827 1.00 79.88 565 GLU A CA 1
ATOM 4552 C C . GLU A 1 565 ? 22.260 20.308 9.702 1.00 79.88 565 GLU A C 1
ATOM 4554 O O . GLU A 1 565 ? 22.074 19.201 9.191 1.00 79.88 565 GLU A O 1
ATOM 4559 N N . THR A 1 566 ? 22.111 20.529 11.006 1.00 75.25 566 THR A N 1
ATOM 4560 C CA . THR A 1 566 ? 21.779 19.494 11.984 1.00 75.25 566 THR A CA 1
ATOM 4561 C C . THR A 1 566 ? 20.276 19.242 12.012 1.00 75.25 566 THR A C 1
ATOM 4563 O O . THR A 1 566 ? 19.484 20.178 12.028 1.00 75.25 566 THR A O 1
ATOM 4566 N N . MET A 1 567 ? 19.873 17.968 11.998 1.00 77.12 567 MET A N 1
ATOM 4567 C CA . MET A 1 567 ? 18.477 17.573 12.217 1.00 77.12 567 MET A CA 1
ATOM 4568 C C . MET A 1 567 ? 18.260 17.301 13.701 1.00 77.12 567 MET A C 1
ATOM 4570 O O . MET A 1 567 ? 19.016 16.525 14.292 1.00 77.12 567 MET A O 1
ATOM 4574 N N . GLU A 1 568 ? 17.210 17.859 14.296 1.00 68.12 568 GLU A N 1
ATOM 4575 C CA . GLU A 1 568 ? 16.825 17.473 15.646 1.00 68.12 568 GLU A CA 1
ATOM 4576 C C . GLU A 1 568 ? 16.195 16.074 15.648 1.00 68.12 568 GLU A C 1
ATOM 4578 O O . GLU A 1 568 ? 15.448 15.679 14.742 1.00 68.12 568 GLU A O 1
ATOM 4583 N N . ASN A 1 569 ? 16.518 15.300 16.687 1.00 55.41 569 ASN A N 1
ATOM 4584 C CA . ASN A 1 569 ? 16.029 13.938 16.870 1.00 55.41 569 ASN A CA 1
ATOM 4585 C C . ASN A 1 569 ? 14.555 13.968 17.295 1.00 55.41 569 ASN A C 1
ATOM 4587 O O . ASN A 1 569 ? 14.215 13.852 18.469 1.00 55.41 569 ASN A O 1
ATOM 4591 N N . THR A 1 570 ? 13.682 14.200 16.324 1.00 54.03 570 THR A N 1
ATOM 4592 C CA . THR A 1 570 ? 12.239 14.291 16.527 1.00 54.03 570 THR A CA 1
ATOM 4593 C C . THR A 1 570 ? 11.601 12.912 16.363 1.00 54.03 570 THR A C 1
ATOM 4595 O O . THR A 1 570 ? 11.921 12.199 15.401 1.00 54.03 570 THR A O 1
ATOM 4598 N N . PRO A 1 571 ? 10.707 12.492 17.280 1.00 51.22 571 PRO A N 1
ATOM 4599 C CA . PRO A 1 571 ? 9.990 11.238 17.127 1.00 51.22 571 PRO A CA 1
ATOM 4600 C C . PRO A 1 571 ? 9.186 11.258 15.832 1.00 51.22 571 PRO A C 1
ATOM 4602 O O . PRO A 1 571 ? 8.396 12.165 15.570 1.00 51.22 571 PRO A O 1
ATOM 4605 N N . LEU A 1 572 ? 9.423 10.263 14.982 1.00 53.94 572 LEU A N 1
ATOM 4606 C CA . LEU A 1 572 ? 8.732 10.170 13.709 1.00 53.94 572 LEU A CA 1
ATOM 4607 C C . LEU A 1 572 ? 7.441 9.373 13.867 1.00 53.94 572 LEU A C 1
ATOM 4609 O O . LEU A 1 572 ? 7.469 8.266 14.416 1.00 53.94 572 LEU A O 1
ATOM 4613 N N . PRO A 1 573 ? 6.316 9.863 13.318 1.00 55.66 573 PRO A N 1
ATOM 4614 C CA . PRO A 1 573 ? 5.096 9.080 13.249 1.00 55.66 573 PRO A CA 1
ATOM 4615 C C . PRO A 1 573 ? 5.349 7.733 12.575 1.00 55.66 573 PRO A C 1
ATOM 4617 O O . PRO A 1 573 ? 6.120 7.636 11.619 1.00 55.66 573 PRO A O 1
ATOM 4620 N N . HIS A 1 574 ? 4.603 6.707 12.984 1.00 57.47 574 HIS A N 1
ATOM 4621 C CA . HIS A 1 574 ? 4.672 5.348 12.426 1.00 57.47 574 HIS A CA 1
ATOM 4622 C C . HIS A 1 574 ? 4.708 5.305 10.880 1.00 57.47 574 HIS A C 1
ATOM 4624 O O . HIS A 1 574 ? 5.398 4.473 10.283 1.00 57.47 574 HIS A O 1
ATOM 4630 N N . ILE A 1 575 ? 3.969 6.201 10.214 1.00 54.88 575 ILE A N 1
ATOM 4631 C CA . ILE A 1 575 ? 3.927 6.317 8.746 1.00 54.88 575 ILE A CA 1
ATOM 4632 C C . ILE A 1 575 ? 5.285 6.746 8.182 1.00 54.88 575 ILE A C 1
ATOM 4634 O O . ILE A 1 575 ? 5.749 6.193 7.188 1.00 54.88 575 ILE A O 1
ATOM 4638 N N . GLN A 1 576 ? 5.955 7.687 8.831 1.00 61.81 576 GLN A N 1
ATOM 4639 C CA . GLN A 1 576 ? 7.229 8.215 8.376 1.00 61.81 576 GLN A CA 1
ATOM 4640 C C . GLN A 1 576 ? 8.386 7.261 8.687 1.00 61.81 576 GLN A C 1
ATOM 4642 O O . GLN A 1 576 ? 9.262 7.063 7.847 1.00 61.81 576 GLN A O 1
ATOM 4647 N N . THR A 1 577 ? 8.324 6.557 9.820 1.00 66.00 577 THR A N 1
ATOM 4648 C CA . THR A 1 577 ? 9.216 5.425 10.117 1.00 66.00 577 THR A CA 1
ATOM 4649 C C . THR A 1 577 ? 9.093 4.332 9.055 1.00 66.00 577 THR A C 1
ATOM 4651 O O . THR A 1 577 ? 10.085 3.788 8.574 1.00 66.00 577 THR A O 1
ATOM 4654 N N . THR A 1 578 ? 7.863 4.058 8.622 1.00 67.38 578 THR A N 1
ATOM 4655 C CA . THR A 1 578 ? 7.570 3.102 7.551 1.00 67.38 578 THR A CA 1
ATOM 4656 C C . THR A 1 578 ? 8.160 3.525 6.197 1.00 67.38 578 THR A C 1
ATOM 4658 O O . THR A 1 578 ? 8.618 2.662 5.445 1.00 67.38 578 THR A O 1
ATOM 4661 N N . ILE A 1 579 ? 8.143 4.823 5.876 1.00 66.88 579 ILE A N 1
ATOM 4662 C CA . ILE A 1 579 ? 8.749 5.374 4.651 1.00 66.88 579 ILE A CA 1
ATOM 4663 C C . ILE A 1 579 ? 10.273 5.233 4.706 1.00 66.88 579 ILE A C 1
ATOM 4665 O O . ILE A 1 579 ? 10.854 4.673 3.779 1.00 66.88 579 ILE A O 1
ATOM 4669 N N . LYS A 1 580 ? 10.896 5.624 5.825 1.00 70.31 580 LYS A N 1
ATOM 4670 C CA . LYS A 1 580 ? 12.348 5.492 6.025 1.00 70.31 580 LYS A CA 1
ATOM 4671 C C . LYS A 1 580 ? 12.835 4.055 5.866 1.00 70.31 580 LYS A C 1
ATOM 4673 O O . LYS A 1 580 ? 13.856 3.820 5.231 1.00 70.31 580 LYS A O 1
ATOM 4678 N N . ILE A 1 581 ? 12.103 3.085 6.418 1.00 73.69 581 ILE A N 1
ATOM 4679 C CA . ILE A 1 581 ? 12.432 1.659 6.269 1.00 73.69 581 ILE A CA 1
ATOM 4680 C C . ILE A 1 581 ? 12.398 1.230 4.803 1.00 73.69 581 ILE A C 1
ATOM 4682 O O . ILE A 1 581 ? 13.296 0.526 4.347 1.00 73.69 581 ILE A O 1
ATOM 4686 N N . ASP A 1 582 ? 11.354 1.631 4.074 1.00 76.75 582 ASP A N 1
ATOM 4687 C CA . ASP A 1 582 ? 11.205 1.298 2.659 1.00 76.75 582 ASP A CA 1
ATOM 4688 C C . ASP A 1 582 ? 12.374 1.867 1.842 1.00 76.75 582 ASP A C 1
ATOM 4690 O O . ASP A 1 582 ? 13.039 1.130 1.117 1.00 76.75 582 ASP A O 1
ATOM 4694 N N . GLU A 1 583 ? 12.685 3.151 2.021 1.00 75.12 583 GLU A N 1
ATOM 4695 C CA . GLU A 1 583 ? 13.800 3.822 1.343 1.00 75.12 583 GLU A CA 1
ATOM 4696 C C . GLU A 1 583 ? 15.157 3.219 1.705 1.00 75.12 583 GLU A C 1
ATOM 4698 O O . GLU A 1 583 ? 15.964 2.967 0.812 1.00 75.12 583 GLU A O 1
ATOM 4703 N N . LYS A 1 584 ? 15.407 2.926 2.985 1.00 76.56 584 LYS A N 1
ATOM 4704 C CA . LYS A 1 584 ? 16.690 2.367 3.416 1.00 76.56 584 LYS A CA 1
ATOM 4705 C C . LYS A 1 584 ? 16.914 0.961 2.866 1.00 76.56 584 LYS A C 1
ATOM 4707 O O . LYS A 1 584 ? 17.998 0.660 2.378 1.00 76.56 584 LYS A O 1
ATOM 4712 N N . LEU A 1 585 ? 15.896 0.101 2.891 1.00 77.31 585 LEU A N 1
ATOM 4713 C CA . LEU A 1 585 ? 16.016 -1.252 2.337 1.00 77.31 585 LEU A CA 1
ATOM 4714 C C . LEU A 1 585 ? 16.172 -1.245 0.812 1.00 77.31 585 LEU A C 1
ATOM 4716 O O . LEU A 1 585 ? 16.893 -2.078 0.267 1.00 77.31 585 LEU A O 1
ATOM 4720 N N . LYS A 1 586 ? 15.536 -0.294 0.125 1.00 76.19 586 LYS A N 1
ATOM 4721 C CA . LYS A 1 586 ? 15.750 -0.054 -1.306 1.00 76.19 586 LYS A CA 1
ATOM 4722 C C . LYS A 1 586 ? 17.169 0.441 -1.607 1.00 76.19 586 LYS A C 1
ATOM 4724 O O . LYS A 1 586 ? 17.749 0.003 -2.595 1.00 76.19 586 LYS A O 1
ATOM 4729 N N . GLU A 1 587 ? 17.735 1.314 -0.769 1.00 75.44 587 GLU A N 1
ATOM 4730 C CA . GLU A 1 587 ? 19.135 1.755 -0.887 1.00 75.44 587 GLU A CA 1
ATOM 4731 C C . GLU A 1 587 ? 20.100 0.570 -0.755 1.00 75.44 587 GLU A C 1
ATOM 4733 O O . GLU A 1 587 ? 20.968 0.403 -1.605 1.00 75.44 587 GLU A O 1
ATOM 4738 N N . VAL A 1 588 ? 19.899 -0.301 0.240 1.00 76.62 588 VAL A N 1
ATOM 4739 C CA . VAL A 1 588 ? 20.716 -1.516 0.419 1.00 76.62 588 VAL A CA 1
ATOM 4740 C C . VAL A 1 588 ? 20.648 -2.423 -0.816 1.00 76.62 588 VAL A C 1
ATOM 4742 O O . VAL A 1 588 ? 21.675 -2.888 -1.304 1.00 76.62 588 VAL A O 1
ATOM 4745 N N . GLU A 1 589 ? 19.451 -2.647 -1.366 1.00 76.56 589 GLU A N 1
ATOM 4746 C CA . GLU A 1 589 ? 19.276 -3.446 -2.588 1.00 76.56 589 GLU A CA 1
ATOM 4747 C C . GLU A 1 589 ? 19.977 -2.809 -3.804 1.00 76.56 589 GLU A C 1
ATOM 4749 O O . GLU A 1 589 ? 20.568 -3.511 -4.629 1.00 76.56 589 GLU A O 1
ATOM 4754 N N . LEU A 1 590 ? 19.961 -1.476 -3.904 1.00 74.50 590 LEU A N 1
ATOM 4755 C CA . LEU A 1 590 ? 20.666 -0.736 -4.951 1.00 74.50 590 LEU A CA 1
ATOM 4756 C C . LEU A 1 590 ? 22.192 -0.831 -4.800 1.00 74.50 590 LEU A C 1
ATOM 4758 O O . LEU A 1 590 ? 22.895 -1.011 -5.795 1.00 74.50 590 LEU A O 1
ATOM 4762 N N . GLU A 1 591 ? 22.714 -0.731 -3.579 1.00 74.62 591 GLU A N 1
ATOM 4763 C CA . GLU A 1 591 ? 24.143 -0.888 -3.287 1.00 74.62 591 GLU A CA 1
ATOM 4764 C C . GLU A 1 591 ? 24.639 -2.299 -3.621 1.00 74.62 591 GLU A C 1
ATOM 4766 O O . GLU A 1 591 ? 25.684 -2.455 -4.256 1.00 74.62 591 GLU A O 1
ATOM 4771 N N . GLU A 1 592 ? 23.878 -3.338 -3.262 1.00 73.19 592 GLU A N 1
ATOM 4772 C CA . GLU A 1 592 ? 24.187 -4.718 -3.653 1.00 73.19 592 GLU A CA 1
ATOM 4773 C C . GLU A 1 592 ? 24.233 -4.888 -5.175 1.00 73.19 592 GLU A C 1
ATOM 4775 O O . GLU A 1 592 ? 25.075 -5.624 -5.694 1.00 73.19 592 GLU A O 1
ATOM 4780 N N . PHE A 1 593 ? 23.352 -4.199 -5.905 1.00 71.12 593 PHE A N 1
ATOM 4781 C CA . PHE A 1 593 ? 23.369 -4.216 -7.363 1.00 71.12 593 PHE A CA 1
ATOM 4782 C C . PHE A 1 593 ? 24.592 -3.499 -7.942 1.00 71.12 593 PHE A C 1
ATOM 4784 O O . PHE A 1 593 ? 25.234 -4.042 -8.842 1.00 71.12 593 PHE A O 1
ATOM 4791 N N . ARG A 1 594 ? 24.954 -2.327 -7.402 1.00 71.56 594 ARG A N 1
ATOM 4792 C CA . ARG A 1 594 ? 26.155 -1.575 -7.809 1.00 71.56 594 ARG A CA 1
ATOM 4793 C C . ARG A 1 594 ? 27.423 -2.411 -7.679 1.00 71.56 594 ARG A C 1
ATOM 4795 O O . ARG A 1 594 ? 28.243 -2.414 -8.585 1.00 71.56 594 ARG A O 1
ATOM 4802 N N . LYS A 1 595 ? 27.544 -3.197 -6.606 1.00 69.44 595 LYS A N 1
ATOM 4803 C CA . LYS A 1 595 ? 28.680 -4.114 -6.405 1.00 69.44 595 LYS A CA 1
ATOM 4804 C C . LYS A 1 595 ? 28.771 -5.226 -7.458 1.00 69.44 595 LYS A C 1
ATOM 4806 O O . LYS A 1 595 ? 29.829 -5.822 -7.613 1.00 69.44 595 LYS A O 1
ATOM 4811 N N . ARG A 1 596 ? 27.670 -5.550 -8.146 1.00 65.06 596 ARG A N 1
ATOM 4812 C CA . ARG A 1 596 ? 27.563 -6.698 -9.065 1.00 65.06 596 ARG A CA 1
ATOM 4813 C C . ARG A 1 596 ? 27.537 -6.319 -10.547 1.00 65.06 596 ARG A C 1
ATOM 4815 O O . ARG A 1 596 ? 27.496 -7.221 -11.380 1.00 65.06 596 ARG A O 1
ATOM 4822 N N . SER A 1 597 ? 27.502 -5.036 -10.908 1.00 61.12 597 SER A N 1
ATOM 4823 C CA . SER A 1 597 ? 27.378 -4.604 -12.306 1.00 61.12 597 SER A CA 1
ATOM 4824 C C . SER A 1 597 ? 28.270 -3.393 -12.596 1.00 61.12 597 SER A C 1
ATOM 4826 O O . SER A 1 597 ? 28.344 -2.478 -11.789 1.00 61.12 597 SER A O 1
ATOM 4828 N N . LEU A 1 598 ? 28.937 -3.390 -13.757 1.00 51.66 598 LEU A N 1
ATOM 4829 C CA . LEU A 1 598 ? 29.831 -2.320 -14.239 1.00 51.66 598 LEU A CA 1
ATOM 4830 C C . LEU A 1 598 ? 29.182 -1.436 -15.331 1.00 51.66 598 LEU A C 1
ATOM 4832 O O . LEU A 1 598 ? 29.869 -0.777 -16.104 1.00 51.66 598 LEU A O 1
ATOM 4836 N N . ASN A 1 599 ? 27.852 -1.450 -15.466 1.00 58.28 599 ASN A N 1
ATOM 4837 C CA . ASN A 1 599 ? 27.194 -0.906 -16.661 1.00 58.28 599 ASN A CA 1
ATOM 4838 C C . ASN A 1 599 ? 26.824 0.585 -16.549 1.00 58.28 599 ASN A C 1
ATOM 4840 O O . ASN A 1 599 ? 26.409 1.048 -15.490 1.00 58.28 599 ASN A O 1
ATOM 4844 N N . MET A 1 600 ? 26.807 1.280 -17.698 1.00 55.72 600 MET A N 1
ATOM 4845 C CA . MET A 1 600 ? 26.352 2.674 -17.907 1.00 55.72 600 MET A CA 1
ATOM 4846 C C . MET A 1 600 ? 25.039 3.040 -17.186 1.00 55.72 600 MET A C 1
ATOM 4848 O O . MET A 1 600 ? 24.869 4.172 -16.739 1.00 55.72 600 MET A O 1
ATOM 4852 N N . TYR A 1 601 ? 24.112 2.086 -17.033 1.00 64.12 601 TYR A N 1
ATOM 4853 C CA . TYR A 1 601 ? 22.868 2.284 -16.281 1.00 64.12 601 TYR A CA 1
ATOM 4854 C C . TYR A 1 601 ? 23.123 2.751 -14.839 1.00 64.12 601 TYR A C 1
ATOM 4856 O O . TYR A 1 601 ? 22.432 3.635 -14.342 1.00 64.12 601 TYR A O 1
ATOM 4864 N N . LEU A 1 602 ? 24.147 2.205 -14.179 1.00 57.22 602 LEU A N 1
ATOM 4865 C CA . LEU A 1 602 ? 24.480 2.550 -12.801 1.00 57.22 602 LEU A CA 1
ATOM 4866 C C . LEU A 1 602 ? 24.995 3.982 -12.661 1.00 57.22 602 LEU A C 1
ATOM 4868 O O . LEU A 1 602 ? 24.614 4.663 -11.710 1.00 57.22 602 LEU A O 1
ATOM 4872 N N . GLU A 1 603 ? 25.764 4.462 -13.637 1.00 58.00 603 GLU A N 1
ATOM 4873 C CA . GLU A 1 603 ? 26.309 5.824 -13.654 1.00 58.00 603 GLU A CA 1
ATOM 4874 C C . GLU A 1 603 ? 25.235 6.903 -13.856 1.00 58.00 603 GLU A C 1
ATOM 4876 O O . GLU A 1 603 ? 25.405 8.038 -13.408 1.00 58.00 603 GLU A O 1
ATOM 4881 N N . ILE A 1 604 ? 24.126 6.561 -14.525 1.00 56.06 604 ILE A N 1
ATOM 4882 C CA . ILE A 1 604 ? 22.967 7.450 -14.718 1.00 56.06 604 ILE A CA 1
ATOM 4883 C C . ILE A 1 604 ? 22.075 7.456 -13.460 1.00 56.06 604 ILE A C 1
ATOM 4885 O O . ILE A 1 604 ? 21.407 8.445 -13.169 1.00 56.06 604 ILE A O 1
ATOM 4889 N N . THR A 1 605 ? 22.099 6.380 -12.664 1.00 56.88 605 THR A N 1
ATOM 4890 C CA . THR A 1 605 ? 21.304 6.225 -11.427 1.00 56.88 605 THR A CA 1
ATOM 4891 C C . THR A 1 605 ? 21.975 6.774 -10.156 1.00 56.88 605 THR A C 1
ATOM 4893 O O . THR A 1 605 ? 21.565 6.424 -9.046 1.00 56.88 605 THR A O 1
ATOM 4896 N N . GLU A 1 606 ? 23.012 7.615 -10.271 1.00 52.50 606 GLU A N 1
ATOM 4897 C CA . GLU A 1 606 ? 23.648 8.273 -9.112 1.00 52.50 606 GLU A CA 1
ATOM 4898 C C . GLU A 1 606 ? 22.663 9.140 -8.314 1.00 52.50 606 GLU A C 1
ATOM 4900 O O . GLU A 1 606 ? 22.756 9.209 -7.088 1.00 52.50 606 GLU A O 1
ATOM 4905 N N . TYR A 1 607 ? 21.665 9.725 -8.981 1.00 47.06 607 TYR A N 1
ATOM 4906 C CA . TYR A 1 607 ? 20.641 10.535 -8.333 1.00 47.06 607 TYR A CA 1
ATOM 4907 C C . TYR A 1 607 ? 19.479 9.672 -7.827 1.00 47.06 607 TYR A C 1
ATOM 4909 O O . TYR A 1 607 ? 18.808 8.965 -8.582 1.00 47.06 607 TYR A O 1
ATOM 4917 N N . ARG A 1 608 ? 19.252 9.758 -6.510 1.00 47.22 608 ARG A N 1
ATOM 4918 C CA . ARG A 1 608 ? 18.135 9.163 -5.761 1.00 47.22 608 ARG A CA 1
ATOM 4919 C C . ARG A 1 608 ? 16.821 9.156 -6.553 1.00 47.22 608 ARG A C 1
ATOM 4921 O O . ARG A 1 608 ? 16.361 10.194 -7.016 1.00 47.22 608 ARG A O 1
ATOM 4928 N N . TYR A 1 609 ? 16.186 7.983 -6.580 1.00 48.50 609 TYR A N 1
ATOM 4929 C CA . TYR A 1 609 ? 14.757 7.764 -6.837 1.00 48.50 609 TYR A CA 1
ATOM 4930 C C . TYR A 1 609 ? 14.142 8.614 -7.949 1.00 48.50 609 TYR A C 1
ATOM 4932 O O . TYR A 1 609 ? 13.258 9.447 -7.742 1.00 48.50 609 TYR A O 1
ATOM 4940 N N . ILE A 1 610 ? 14.543 8.297 -9.170 1.00 49.09 610 ILE A N 1
ATOM 4941 C CA . ILE A 1 610 ? 13.756 8.597 -10.355 1.00 49.09 610 ILE A CA 1
ATOM 4942 C C . ILE A 1 610 ? 12.402 7.907 -10.199 1.00 49.09 610 ILE A C 1
ATOM 4944 O O . ILE A 1 610 ? 12.375 6.681 -10.217 1.00 49.09 610 ILE A O 1
ATOM 4948 N N . ASN A 1 611 ? 11.289 8.636 -10.057 1.00 49.50 611 ASN A N 1
ATOM 4949 C CA . ASN A 1 611 ? 9.992 8.099 -10.509 1.00 49.50 611 ASN A CA 1
ATOM 4950 C C . ASN A 1 611 ? 8.822 9.079 -10.556 1.00 49.50 611 ASN A C 1
ATOM 4952 O O . ASN A 1 611 ? 7.937 8.884 -11.384 1.00 49.50 611 ASN A O 1
ATOM 4956 N N . HIS A 1 612 ? 8.754 10.111 -9.712 1.00 49.03 612 HIS A N 1
ATOM 4957 C CA . HIS A 1 612 ? 7.538 10.936 -9.737 1.00 49.03 612 HIS A CA 1
ATOM 4958 C C . HIS A 1 612 ? 7.500 11.944 -10.895 1.00 49.03 612 HIS A C 1
ATOM 4960 O O . HIS A 1 612 ? 6.413 12.241 -11.391 1.00 49.03 612 HIS A O 1
ATOM 4966 N N . GLU A 1 613 ? 8.667 12.394 -11.365 1.00 49.09 613 GLU A N 1
ATOM 4967 C CA . GLU A 1 613 ? 8.796 13.482 -12.347 1.00 49.09 613 GLU A CA 1
ATOM 4968 C C . GLU A 1 613 ? 9.230 13.014 -13.748 1.00 49.09 613 GLU A C 1
ATOM 4970 O O . GLU A 1 613 ? 9.002 13.718 -14.728 1.00 49.09 613 GLU A O 1
ATOM 4975 N N . MET A 1 614 ? 9.738 11.782 -13.888 1.00 57.31 614 MET A N 1
ATOM 4976 C CA . MET A 1 614 ? 10.095 11.175 -15.183 1.00 57.31 614 MET A CA 1
ATOM 4977 C C . MET A 1 614 ? 8.915 10.433 -15.818 1.00 57.31 614 MET A C 1
ATOM 4979 O O . MET A 1 614 ? 9.004 9.261 -16.187 1.00 57.31 614 MET A O 1
ATOM 4983 N N . LYS A 1 615 ? 7.778 11.122 -15.917 1.00 67.25 615 LYS A N 1
ATOM 4984 C CA . LYS A 1 615 ? 6.555 10.597 -16.525 1.00 67.25 615 LYS A CA 1
ATOM 4985 C C . LYS A 1 615 ? 6.353 11.231 -17.890 1.00 67.25 615 LYS A C 1
ATOM 4987 O O . LYS A 1 615 ? 6.205 12.445 -17.992 1.00 67.25 615 LYS A O 1
ATOM 4992 N N . HIS A 1 616 ? 6.286 10.402 -18.925 1.00 71.81 616 HIS A N 1
ATOM 4993 C CA . HIS A 1 616 ? 5.747 10.827 -20.209 1.00 71.81 616 HIS A CA 1
ATOM 4994 C C . HIS A 1 616 ? 4.284 10.358 -20.307 1.00 71.81 616 HIS A C 1
ATOM 4996 O O . HIS A 1 616 ? 4.024 9.178 -20.049 1.00 71.81 616 HIS A O 1
ATOM 5002 N N . PRO A 1 617 ? 3.324 11.240 -20.655 1.00 71.25 617 PRO A N 1
ATOM 5003 C CA . PRO A 1 617 ? 1.902 10.884 -20.694 1.00 71.25 617 PRO A CA 1
ATOM 5004 C C . PRO A 1 617 ? 1.613 9.800 -21.738 1.00 71.25 617 PRO A C 1
ATOM 5006 O O . PRO A 1 617 ? 0.768 8.930 -21.541 1.00 71.25 617 PRO A O 1
ATOM 5009 N N . GLU A 1 618 ? 2.364 9.808 -22.839 1.00 83.81 618 GLU A N 1
ATOM 5010 C CA . GLU A 1 618 ? 2.269 8.778 -23.863 1.00 83.81 618 GLU A CA 1
ATOM 5011 C C . GLU A 1 618 ? 3.125 7.556 -23.519 1.00 83.81 618 GLU A C 1
ATOM 5013 O O . GLU A 1 618 ? 4.356 7.637 -23.454 1.00 83.81 618 GLU A O 1
ATOM 5018 N N . LYS A 1 619 ? 2.461 6.405 -23.362 1.00 83.06 619 LYS A N 1
ATOM 5019 C CA . LYS A 1 619 ? 3.086 5.133 -22.977 1.00 83.06 619 LYS A CA 1
ATOM 5020 C C . LYS A 1 619 ? 4.232 4.716 -23.903 1.00 83.06 619 LYS A C 1
ATOM 5022 O O . LYS A 1 619 ? 5.277 4.324 -23.403 1.00 83.06 619 LYS A O 1
ATOM 5027 N N . ARG A 1 620 ? 4.064 4.799 -25.229 1.00 85.62 620 ARG A N 1
ATOM 5028 C CA . ARG A 1 620 ? 5.094 4.340 -26.182 1.00 85.62 620 ARG A CA 1
ATOM 5029 C C . ARG A 1 620 ? 6.406 5.101 -26.015 1.00 85.62 620 ARG A C 1
ATOM 5031 O O . ARG A 1 620 ? 7.455 4.482 -25.919 1.00 85.62 620 ARG A O 1
ATOM 5038 N N . VAL A 1 621 ? 6.338 6.422 -25.891 1.00 87.81 621 VAL A N 1
ATOM 5039 C CA . VAL A 1 621 ? 7.520 7.252 -25.629 1.00 87.81 621 VAL A CA 1
ATOM 5040 C C . VAL A 1 621 ? 8.164 6.877 -24.293 1.00 87.81 621 VAL A C 1
ATOM 5042 O O . VAL A 1 621 ? 9.379 6.712 -24.225 1.00 87.81 621 VAL A O 1
ATOM 5045 N N . ALA A 1 622 ? 7.361 6.655 -23.244 1.00 86.00 622 ALA A N 1
ATOM 5046 C CA . ALA A 1 622 ? 7.874 6.179 -21.958 1.00 86.00 622 ALA A CA 1
ATOM 5047 C C . ALA A 1 622 ? 8.569 4.805 -22.069 1.00 86.00 622 ALA A C 1
ATOM 5049 O O . ALA A 1 622 ? 9.561 4.568 -21.381 1.00 86.00 622 ALA A O 1
ATOM 5050 N N . ASP A 1 623 ? 8.076 3.910 -22.934 1.00 86.56 623 ASP A N 1
ATOM 5051 C CA . ASP A 1 623 ? 8.700 2.616 -23.242 1.00 86.56 623 ASP A CA 1
ATOM 5052 C C . ASP A 1 623 ? 10.066 2.769 -23.911 1.00 86.56 623 ASP A C 1
ATOM 5054 O O . ASP A 1 623 ? 11.021 2.115 -23.487 1.00 86.56 623 ASP A O 1
ATOM 5058 N N . ILE A 1 624 ? 10.185 3.659 -24.895 1.00 89.00 624 ILE A N 1
ATOM 5059 C CA . ILE A 1 624 ? 11.458 3.908 -25.577 1.00 89.00 624 ILE A CA 1
ATOM 5060 C C . ILE A 1 624 ? 12.476 4.538 -24.635 1.00 89.00 624 ILE A C 1
ATOM 5062 O O . ILE A 1 624 ? 13.588 4.028 -24.515 1.00 89.00 624 ILE A O 1
ATOM 5066 N N . ILE A 1 625 ? 12.089 5.583 -23.901 1.00 87.19 625 ILE A N 1
ATOM 5067 C CA . ILE A 1 625 ? 12.978 6.242 -22.935 1.00 87.19 625 ILE A CA 1
ATOM 5068 C C . ILE A 1 625 ? 13.447 5.241 -21.872 1.00 87.19 625 ILE A C 1
ATOM 5070 O O . ILE A 1 625 ? 14.630 5.201 -21.543 1.00 87.19 625 ILE A O 1
ATOM 5074 N N . PHE A 1 626 ? 12.559 4.373 -21.378 1.00 85.94 626 PHE A N 1
ATOM 5075 C CA . PHE A 1 626 ? 12.934 3.294 -20.462 1.00 85.94 626 PHE A CA 1
ATOM 5076 C C . PHE A 1 626 ? 14.011 2.375 -21.063 1.00 85.94 626 PHE A C 1
ATOM 5078 O O . PHE A 1 626 ? 14.988 2.032 -20.394 1.00 85.94 626 PHE A O 1
ATOM 5085 N N . ARG A 1 627 ? 13.867 1.966 -22.328 1.00 87.25 627 ARG A N 1
ATOM 5086 C CA . ARG A 1 627 ? 14.852 1.101 -22.994 1.00 87.25 627 ARG A CA 1
ATOM 5087 C C . ARG A 1 627 ? 16.179 1.810 -23.235 1.00 87.25 627 ARG A C 1
ATOM 5089 O O . ARG A 1 627 ? 17.221 1.206 -23.002 1.00 87.25 627 ARG A O 1
ATOM 5096 N N . MET A 1 628 ? 16.140 3.079 -23.642 1.00 87.12 628 MET A N 1
ATOM 5097 C CA . MET A 1 628 ? 17.336 3.908 -23.802 1.00 87.12 628 MET A CA 1
ATOM 5098 C C . MET A 1 628 ? 18.112 3.989 -22.489 1.00 87.12 628 MET A C 1
ATOM 5100 O O . MET A 1 628 ? 19.298 3.683 -22.444 1.00 87.12 628 MET A O 1
ATOM 5104 N N . ARG A 1 629 ? 17.415 4.308 -21.395 1.00 82.44 629 ARG A N 1
ATOM 5105 C CA . ARG A 1 629 ? 18.020 4.450 -20.070 1.00 82.44 629 ARG A CA 1
ATOM 5106 C C . ARG A 1 629 ? 18.623 3.155 -19.576 1.00 82.44 629 ARG A C 1
ATOM 5108 O O . ARG A 1 629 ? 19.773 3.146 -19.168 1.00 82.44 629 ARG A O 1
ATOM 5115 N N . THR A 1 630 ? 17.877 2.056 -19.673 1.00 80.69 630 THR A N 1
ATOM 5116 C CA . THR A 1 630 ? 18.370 0.736 -19.259 1.00 80.69 630 THR A CA 1
ATOM 5117 C C . THR A 1 630 ? 19.503 0.204 -20.139 1.00 80.69 630 THR A C 1
ATOM 5119 O O . THR A 1 630 ? 20.135 -0.773 -19.752 1.00 80.69 630 THR A O 1
ATOM 5122 N N . GLY A 1 631 ? 19.788 0.830 -21.288 1.00 80.44 631 GLY A N 1
ATOM 5123 C CA . GLY A 1 631 ? 20.782 0.352 -22.249 1.00 80.44 631 GLY A CA 1
ATOM 5124 C C . GLY A 1 631 ? 20.300 -0.845 -23.074 1.00 80.44 631 GLY A C 1
ATOM 5125 O O . GLY A 1 631 ? 21.113 -1.575 -23.625 1.00 80.44 631 GLY A O 1
ATOM 5126 N N . HIS A 1 632 ? 18.983 -1.064 -23.151 1.00 86.06 632 HIS A N 1
ATOM 5127 C CA . HIS A 1 632 ? 18.337 -2.165 -23.880 1.00 86.06 632 HIS A CA 1
ATOM 5128 C C . HIS A 1 632 ? 17.380 -1.647 -24.966 1.00 86.06 632 HIS A C 1
ATOM 5130 O O . HIS A 1 632 ? 16.314 -2.221 -25.194 1.00 86.06 632 HIS A O 1
ATOM 5136 N N . ALA A 1 633 ? 17.726 -0.539 -25.621 1.00 89.19 633 ALA A N 1
ATOM 5137 C CA . ALA A 1 633 ? 17.050 -0.095 -26.840 1.00 89.19 633 ALA A CA 1
ATOM 5138 C C . ALA A 1 633 ? 17.438 -0.991 -28.023 1.00 89.19 633 ALA A C 1
ATOM 5140 O O . ALA A 1 633 ? 18.545 -1.528 -28.058 1.00 89.19 633 ALA A O 1
ATOM 5141 N N . ARG A 1 634 ? 16.534 -1.157 -28.995 1.00 91.00 634 ARG A N 1
ATOM 5142 C CA . ARG A 1 634 ? 16.768 -1.983 -30.192 1.00 91.00 634 ARG A CA 1
ATOM 5143 C C . ARG A 1 634 ? 17.638 -1.272 -31.239 1.00 91.00 634 ARG A C 1
ATOM 5145 O O . ARG A 1 634 ? 17.230 -1.128 -32.383 1.00 91.00 634 ARG A O 1
ATOM 5152 N N . THR A 1 635 ? 18.821 -0.803 -30.849 1.00 92.06 635 THR A N 1
ATOM 5153 C CA . THR A 1 635 ? 19.804 -0.262 -31.807 1.00 92.06 635 THR A CA 1
ATOM 5154 C C . THR A 1 635 ? 20.404 -1.395 -32.636 1.00 92.06 635 THR A C 1
ATOM 5156 O O . THR A 1 635 ? 20.412 -2.542 -32.176 1.00 92.06 635 THR A O 1
ATOM 5159 N N . LYS A 1 636 ? 20.956 -1.120 -33.823 1.00 92.56 636 LYS A N 1
ATOM 5160 C CA . LYS A 1 636 ? 21.581 -2.191 -34.619 1.00 92.56 636 LYS A CA 1
ATOM 5161 C C . LYS A 1 636 ? 22.746 -2.884 -33.916 1.00 92.56 636 LYS A C 1
ATOM 5163 O O . LYS A 1 636 ? 22.838 -4.104 -34.016 1.00 92.56 636 LYS A O 1
ATOM 5168 N N . ASN A 1 637 ? 23.576 -2.168 -33.148 1.00 91.19 637 ASN A N 1
ATOM 5169 C CA . ASN A 1 637 ? 24.587 -2.810 -32.293 1.00 91.19 637 ASN A CA 1
ATOM 5170 C C . ASN A 1 637 ? 23.947 -3.860 -31.362 1.00 91.19 637 ASN A C 1
ATOM 5172 O O . ASN A 1 637 ? 24.413 -4.996 -31.279 1.00 91.19 637 ASN A O 1
ATOM 5176 N N . MET A 1 638 ? 22.833 -3.515 -30.710 1.00 89.38 638 MET A N 1
ATOM 5177 C CA . MET A 1 638 ? 22.139 -4.430 -29.806 1.00 89.38 638 MET A CA 1
ATOM 5178 C C . MET A 1 638 ? 21.468 -5.595 -30.549 1.00 89.38 638 MET A C 1
ATOM 5180 O O . MET A 1 638 ? 21.526 -6.733 -30.088 1.00 89.38 638 MET A O 1
ATOM 5184 N N . LEU A 1 639 ? 20.859 -5.332 -31.707 1.00 91.56 639 LEU A N 1
ATOM 5185 C CA . LEU A 1 639 ? 20.250 -6.365 -32.546 1.00 91.56 639 LEU A CA 1
ATOM 5186 C C . LEU A 1 639 ? 21.301 -7.352 -33.077 1.00 91.56 639 LEU A C 1
ATOM 5188 O O . LEU A 1 639 ? 21.041 -8.553 -33.076 1.00 91.56 639 LEU A O 1
ATOM 5192 N N . LYS A 1 640 ? 22.498 -6.879 -33.454 1.00 92.06 640 LYS A N 1
ATOM 5193 C CA . LYS A 1 640 ? 23.621 -7.735 -33.869 1.00 92.06 640 LYS A CA 1
ATOM 5194 C C . LYS A 1 640 ? 24.084 -8.628 -32.723 1.00 92.06 640 LYS A C 1
ATOM 5196 O O . LYS A 1 640 ? 24.238 -9.827 -32.906 1.00 92.06 640 LYS A O 1
ATOM 5201 N N . ARG A 1 641 ? 24.193 -8.084 -31.504 1.00 88.44 641 ARG A N 1
ATOM 5202 C CA . ARG A 1 641 ? 24.486 -8.875 -30.289 1.00 88.44 641 ARG A CA 1
ATOM 5203 C C . ARG A 1 641 ? 23.430 -9.940 -29.976 1.00 88.44 641 ARG A C 1
ATOM 5205 O O . ARG A 1 641 ? 23.717 -10.869 -29.226 1.00 88.44 641 ARG A O 1
ATOM 5212 N N . TRP A 1 642 ? 22.212 -9.797 -30.496 1.00 88.00 642 TRP A N 1
ATOM 5213 C CA . TRP A 1 642 ? 21.144 -10.797 -30.393 1.00 88.00 642 TRP A CA 1
ATOM 5214 C C . TRP A 1 642 ? 21.008 -11.672 -31.642 1.00 88.00 642 TRP A C 1
ATOM 5216 O O . TRP A 1 642 ? 20.034 -12.415 -31.732 1.00 88.00 642 TRP A O 1
ATOM 5226 N N . ASN A 1 643 ? 21.948 -11.592 -32.587 1.00 91.38 643 ASN A N 1
ATOM 5227 C CA . ASN A 1 643 ? 21.916 -12.312 -33.861 1.00 91.38 643 ASN A CA 1
ATOM 5228 C C . ASN A 1 643 ? 20.620 -12.058 -34.660 1.00 91.38 643 ASN A C 1
ATOM 5230 O O . ASN A 1 643 ? 20.060 -12.969 -35.260 1.00 91.38 643 ASN A O 1
ATOM 5234 N N . MET A 1 644 ? 20.108 -10.821 -34.624 1.00 91.19 644 MET A N 1
ATOM 5235 C CA . MET A 1 644 ? 18.909 -10.396 -35.366 1.00 91.19 644 MET A CA 1
ATOM 5236 C C . MET A 1 644 ? 19.230 -9.565 -36.621 1.00 91.19 644 MET A C 1
ATOM 5238 O O . MET A 1 644 ? 18.318 -9.193 -37.353 1.00 91.19 644 MET A O 1
ATOM 5242 N N . THR A 1 645 ? 20.498 -9.213 -36.831 1.00 92.19 645 THR A N 1
ATOM 5243 C CA . THR A 1 645 ? 21.007 -8.466 -37.993 1.00 92.19 645 THR A CA 1
ATOM 5244 C C . THR A 1 645 ? 22.493 -8.765 -38.161 1.00 92.19 645 THR A C 1
ATOM 5246 O O . THR A 1 645 ? 23.196 -8.934 -37.162 1.00 92.19 645 THR A O 1
ATOM 5249 N N . ASP A 1 646 ? 22.976 -8.773 -39.401 1.00 91.25 646 ASP A N 1
ATOM 5250 C CA . ASP A 1 646 ? 24.379 -9.068 -39.722 1.00 91.25 646 ASP A CA 1
ATOM 5251 C C . ASP A 1 646 ? 25.294 -7.848 -39.515 1.00 91.25 646 ASP A C 1
ATOM 5253 O O . ASP A 1 646 ? 26.466 -7.966 -39.143 1.00 91.25 646 ASP A O 1
ATOM 5257 N N . SER A 1 647 ? 24.742 -6.641 -39.682 1.00 92.62 647 SER A N 1
ATOM 5258 C CA . SER A 1 647 ? 25.464 -5.379 -39.496 1.00 92.62 647 SER A CA 1
ATOM 5259 C C . SER A 1 647 ? 24.950 -4.587 -38.293 1.00 92.62 647 SER A C 1
ATOM 5261 O O . SER A 1 647 ? 23.745 -4.484 -38.045 1.00 92.62 647 SER A O 1
ATOM 5263 N N . SER A 1 648 ? 25.903 -4.009 -37.562 1.00 94.19 648 SER A N 1
ATOM 5264 C CA . SER A 1 648 ? 25.705 -3.070 -36.457 1.00 94.19 648 SER A CA 1
ATOM 5265 C C . SER A 1 648 ? 25.654 -1.619 -36.926 1.00 94.19 648 SER A C 1
ATOM 5267 O O . SER A 1 648 ? 25.402 -0.737 -36.108 1.00 94.19 648 SER A O 1
ATOM 5269 N N . ASP A 1 649 ? 25.892 -1.360 -38.210 1.00 95.75 649 ASP A N 1
ATOM 5270 C CA . ASP A 1 649 ? 26.277 -0.035 -38.679 1.00 95.75 649 ASP A CA 1
ATOM 5271 C C . ASP A 1 649 ? 25.066 0.766 -39.146 1.00 95.75 649 ASP A C 1
ATOM 5273 O O . ASP A 1 649 ? 24.099 0.245 -39.717 1.00 95.75 649 ASP A O 1
ATOM 5277 N N . CYS A 1 650 ? 25.102 2.067 -38.894 1.00 94.62 650 CYS A N 1
ATOM 5278 C CA . CYS A 1 650 ? 24.077 2.992 -39.336 1.00 94.62 650 CYS A CA 1
ATOM 5279 C C . CYS A 1 650 ? 24.050 3.054 -40.869 1.00 94.62 650 CYS A C 1
ATOM 5281 O O . CYS A 1 650 ? 25.066 3.344 -41.495 1.00 94.62 650 CYS A O 1
ATOM 5283 N N . ASN A 1 651 ? 22.865 2.898 -41.468 1.00 92.00 651 ASN A N 1
ATOM 5284 C CA . ASN A 1 651 ? 22.691 2.940 -42.930 1.00 92.00 651 ASN A CA 1
ATOM 5285 C C . ASN A 1 651 ? 23.095 4.280 -43.570 1.00 92.00 651 ASN A C 1
ATOM 5287 O O . ASN A 1 651 ? 23.287 4.336 -44.776 1.00 92.00 651 ASN A O 1
ATOM 5291 N N . VAL A 1 652 ? 23.153 5.361 -42.787 1.00 93.75 652 VAL A N 1
ATOM 5292 C CA . VAL A 1 652 ? 23.462 6.712 -43.287 1.00 93.75 652 VAL A CA 1
ATOM 5293 C C . VAL A 1 652 ? 24.912 7.093 -43.007 1.00 93.75 652 VAL A C 1
ATOM 5295 O O . VAL A 1 652 ? 25.550 7.748 -43.823 1.00 93.75 652 VAL A O 1
ATOM 5298 N N . CYS A 1 653 ? 25.435 6.713 -41.842 1.00 94.75 653 CYS A N 1
ATOM 5299 C CA . CYS A 1 653 ? 26.743 7.175 -41.384 1.00 94.75 653 CYS A CA 1
ATOM 5300 C C . CYS A 1 653 ? 27.864 6.149 -41.598 1.00 94.75 653 CYS A C 1
ATOM 5302 O O . CYS A 1 653 ? 29.023 6.536 -41.520 1.00 94.75 653 CYS A O 1
ATOM 5304 N N . GLY A 1 654 ? 27.543 4.866 -41.805 1.00 93.19 654 GLY A N 1
ATOM 5305 C CA . GLY A 1 654 ? 28.535 3.795 -41.975 1.00 93.19 654 GLY A CA 1
ATOM 5306 C C . GLY A 1 654 ? 29.340 3.444 -40.716 1.00 93.19 654 GLY A C 1
ATOM 5307 O O . GLY A 1 654 ? 30.323 2.724 -40.809 1.00 93.19 654 GLY A O 1
ATOM 5308 N N . VAL A 1 655 ? 28.943 3.950 -39.545 1.00 94.69 655 VAL A N 1
ATOM 5309 C CA . VAL A 1 655 ? 29.579 3.668 -38.245 1.00 94.69 655 VAL A CA 1
ATOM 5310 C C . VAL A 1 655 ? 28.640 2.876 -37.344 1.00 94.69 655 VAL A C 1
ATOM 5312 O O . VAL A 1 655 ? 27.428 2.866 -37.573 1.00 94.69 655 VAL A O 1
ATOM 5315 N N . GLU A 1 656 ? 29.178 2.255 -36.295 1.00 94.25 656 GLU A N 1
ATOM 5316 C CA . GLU A 1 656 ? 28.396 1.459 -35.349 1.00 94.25 656 GLU A CA 1
ATOM 5317 C C . GLU A 1 656 ? 27.220 2.253 -34.741 1.00 94.25 656 GLU A C 1
ATOM 5319 O O . GLU A 1 656 ? 27.385 3.299 -34.111 1.00 94.25 656 GLU A O 1
ATOM 5324 N N . GLU A 1 657 ? 26.000 1.731 -34.889 1.00 94.06 657 GLU A N 1
ATOM 5325 C CA . GLU A 1 657 ? 24.786 2.356 -34.376 1.00 94.06 657 GLU A CA 1
ATOM 5326 C C . GLU A 1 657 ? 24.492 1.903 -32.936 1.00 94.06 657 GLU A C 1
ATOM 5328 O O . GLU A 1 657 ? 23.840 0.884 -32.662 1.00 94.06 657 GLU A O 1
ATOM 5333 N N . ASN A 1 658 ? 24.939 2.726 -31.994 1.00 90.88 658 ASN A N 1
ATOM 5334 C CA . ASN A 1 658 ? 24.583 2.664 -30.580 1.00 90.88 658 ASN A CA 1
ATOM 5335 C C . ASN A 1 658 ? 23.791 3.926 -30.160 1.00 90.88 658 ASN A C 1
ATOM 5337 O O . ASN A 1 658 ? 23.507 4.808 -30.972 1.00 90.88 658 ASN A O 1
ATOM 5341 N N . LEU A 1 659 ? 23.379 4.020 -28.890 1.00 89.81 659 LEU A N 1
ATOM 5342 C CA . LEU A 1 659 ? 22.599 5.173 -28.410 1.00 89.81 659 LEU A CA 1
ATOM 5343 C C . LEU A 1 659 ? 23.369 6.498 -28.486 1.00 89.81 659 LEU A C 1
ATOM 5345 O O . LEU A 1 659 ? 22.757 7.526 -28.770 1.00 89.81 659 LEU A O 1
ATOM 5349 N N . GLN A 1 660 ? 24.684 6.465 -28.257 1.00 91.31 660 GLN A N 1
ATOM 5350 C CA . GLN A 1 660 ? 25.564 7.624 -28.403 1.00 91.31 660 GLN A CA 1
ATOM 5351 C C . GLN A 1 660 ? 25.518 8.128 -29.845 1.00 91.31 660 GLN A C 1
ATOM 5353 O O . GLN A 1 660 ? 25.171 9.286 -30.066 1.00 91.31 660 GLN A O 1
ATOM 5358 N N . HIS A 1 661 ? 25.694 7.235 -30.819 1.00 93.62 661 HIS A N 1
ATOM 5359 C CA . HIS A 1 661 ? 25.559 7.578 -32.226 1.00 93.62 661 HIS A CA 1
ATOM 5360 C C . HIS A 1 661 ? 24.177 8.171 -32.543 1.00 93.62 661 HIS A C 1
ATOM 5362 O O . HIS A 1 661 ? 24.077 9.277 -33.072 1.00 93.62 661 HIS A O 1
ATOM 5368 N N . ILE A 1 662 ? 23.093 7.470 -32.185 1.00 93.06 662 ILE A N 1
ATOM 5369 C CA . ILE A 1 662 ? 21.716 7.881 -32.513 1.00 93.06 662 ILE A CA 1
ATOM 5370 C C . ILE A 1 662 ? 21.380 9.261 -31.942 1.00 93.06 662 ILE A C 1
ATOM 5372 O O . ILE A 1 662 ? 20.754 10.059 -32.634 1.00 93.06 662 ILE A O 1
ATOM 5376 N N . ILE A 1 663 ? 21.739 9.536 -30.686 1.00 91.69 663 ILE A N 1
ATOM 5377 C CA . ILE A 1 663 ? 21.309 10.751 -29.978 1.00 91.69 663 ILE A CA 1
ATOM 5378 C C . ILE A 1 663 ? 22.275 11.916 -30.213 1.00 91.69 663 ILE A C 1
ATOM 5380 O O . ILE A 1 663 ? 21.824 13.058 -30.261 1.00 91.69 663 ILE A O 1
ATOM 5384 N N . MET A 1 664 ? 23.576 11.651 -30.374 1.00 93.62 664 MET A N 1
ATOM 5385 C CA . MET A 1 664 ? 24.612 12.691 -30.341 1.00 93.62 664 MET A CA 1
ATOM 5386 C C . MET A 1 664 ? 25.230 13.000 -31.711 1.00 93.62 664 MET A C 1
ATOM 5388 O O . MET A 1 664 ? 25.665 14.130 -31.918 1.00 93.62 664 MET A O 1
ATOM 5392 N N . GLU A 1 665 ? 25.252 12.050 -32.652 1.00 94.50 665 GLU A N 1
ATOM 5393 C CA . GLU A 1 665 ? 26.147 12.132 -33.826 1.00 94.50 665 GLU A CA 1
ATOM 5394 C C . GLU A 1 665 ? 25.448 11.876 -35.172 1.00 94.50 665 GLU A C 1
ATOM 5396 O O . GLU A 1 665 ? 25.826 12.451 -36.189 1.00 94.50 665 GLU A O 1
ATOM 5401 N N . CYS A 1 666 ? 24.412 11.036 -35.208 1.00 95.56 666 CYS A N 1
ATOM 5402 C CA . CYS A 1 666 ? 23.841 10.511 -36.448 1.00 95.56 666 CYS A CA 1
ATOM 5403 C C . CYS A 1 666 ? 23.338 11.619 -37.388 1.00 95.56 666 CYS A C 1
ATOM 5405 O O . CYS A 1 666 ? 22.443 12.389 -37.023 1.00 95.56 666 CYS A O 1
ATOM 5407 N N . LYS A 1 667 ? 23.852 11.669 -38.625 1.00 94.44 667 LYS A N 1
ATOM 5408 C CA . LYS A 1 667 ? 23.465 12.669 -39.641 1.00 94.44 667 LYS A CA 1
ATOM 5409 C C . LYS A 1 667 ? 21.965 12.643 -39.947 1.00 94.44 667 LYS A C 1
ATOM 5411 O O . LYS A 1 667 ? 21.345 13.686 -40.097 1.00 94.44 667 LYS A O 1
ATOM 5416 N N . LYS A 1 668 ? 21.349 11.454 -39.920 1.00 94.62 668 LYS A N 1
ATOM 5417 C CA . LYS A 1 668 ? 19.904 11.268 -40.145 1.00 94.62 668 LYS A CA 1
ATOM 5418 C C . LYS A 1 668 ? 19.025 12.103 -39.203 1.00 94.62 668 LYS A C 1
ATOM 5420 O O . LYS A 1 668 ? 17.925 12.489 -39.581 1.00 94.62 668 LYS A O 1
ATOM 5425 N N . TYR A 1 669 ? 19.481 12.349 -37.976 1.00 95.56 669 TYR A N 1
ATOM 5426 C CA . TYR A 1 669 ? 18.683 12.990 -36.926 1.00 95.56 669 TYR A CA 1
ATOM 5427 C C . TYR A 1 669 ? 19.172 14.400 -36.569 1.00 95.56 669 TYR A C 1
ATOM 5429 O O . TYR A 1 669 ? 18.798 14.932 -35.526 1.00 95.56 669 TYR A O 1
ATOM 5437 N N . GLU A 1 670 ? 20.005 15.014 -37.413 1.00 95.38 670 GLU A N 1
ATOM 5438 C CA . GLU A 1 670 ? 20.671 16.288 -37.130 1.00 95.38 670 GLU A CA 1
ATOM 5439 C C . GLU A 1 670 ? 19.699 17.430 -36.810 1.00 95.38 670 GLU A C 1
ATOM 5441 O O . GLU A 1 670 ? 19.832 18.065 -35.767 1.00 95.38 670 GLU A O 1
ATOM 5446 N N . THR A 1 671 ? 18.662 17.635 -37.626 1.00 95.69 671 THR A N 1
ATOM 5447 C CA . THR A 1 671 ? 17.673 18.704 -37.405 1.00 95.69 671 THR A CA 1
ATOM 5448 C C . THR A 1 671 ? 16.953 18.560 -36.061 1.00 95.69 671 THR A C 1
ATOM 5450 O O . THR A 1 671 ? 16.850 19.519 -35.293 1.00 95.69 671 THR A O 1
ATOM 5453 N N . ALA A 1 672 ? 16.486 17.349 -35.736 1.00 96.25 672 ALA A N 1
ATOM 5454 C CA . ALA A 1 672 ? 15.819 17.072 -34.465 1.00 96.25 672 ALA A CA 1
ATOM 5455 C C . ALA A 1 672 ? 16.789 17.189 -33.275 1.00 96.25 672 ALA A C 1
ATOM 5457 O O . ALA A 1 672 ? 16.416 17.694 -32.213 1.00 96.25 672 ALA A O 1
ATOM 5458 N N . ARG A 1 673 ? 18.048 16.766 -33.451 1.00 96.75 673 ARG A N 1
ATOM 5459 C CA . ARG A 1 673 ? 19.101 16.861 -32.433 1.00 96.75 673 ARG A CA 1
ATOM 5460 C C . ARG A 1 673 ? 19.460 18.312 -32.127 1.00 96.75 673 ARG A C 1
ATOM 5462 O O . ARG A 1 673 ? 19.612 18.642 -30.955 1.00 96.75 673 ARG A O 1
ATOM 5469 N N . SER A 1 674 ? 19.553 19.181 -33.133 1.00 96.25 674 SER 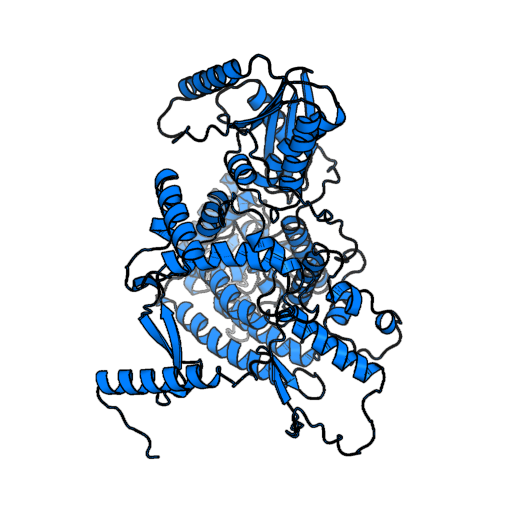A N 1
ATOM 5470 C CA . SER A 1 674 ? 19.825 20.612 -32.939 1.00 96.25 674 SER A CA 1
ATOM 5471 C C . SER A 1 674 ? 18.748 21.280 -32.084 1.00 96.25 674 SER A C 1
ATOM 5473 O O . SER A 1 674 ? 19.073 21.979 -31.125 1.00 96.25 674 SER A O 1
ATOM 5475 N N . ARG A 1 675 ? 17.470 20.967 -32.340 1.00 96.06 675 ARG A N 1
ATOM 5476 C CA . ARG A 1 675 ? 16.345 21.427 -31.510 1.00 96.06 675 ARG A CA 1
ATOM 5477 C C . ARG A 1 675 ? 16.425 20.894 -30.076 1.00 96.06 675 ARG A C 1
ATOM 5479 O O . ARG A 1 675 ? 16.259 21.660 -29.129 1.00 96.06 675 ARG A O 1
ATOM 5486 N N . LEU A 1 676 ? 16.697 19.596 -29.907 1.00 95.69 676 LEU A N 1
ATOM 5487 C CA . LEU A 1 676 ? 16.876 18.987 -28.584 1.00 95.69 676 LEU A CA 1
ATOM 5488 C C . LEU A 1 676 ? 18.018 19.670 -27.815 1.00 95.69 676 LEU A C 1
ATOM 5490 O O . LEU A 1 676 ? 17.857 20.004 -26.643 1.00 95.69 676 LEU A O 1
ATOM 5494 N N . LYS A 1 677 ? 19.157 19.905 -28.475 1.00 96.31 677 LYS A N 1
ATOM 5495 C CA . LYS A 1 677 ? 20.331 20.563 -27.894 1.00 96.31 677 LYS A CA 1
ATOM 5496 C C . LYS A 1 677 ? 20.006 21.974 -27.419 1.00 96.31 677 LYS A C 1
ATOM 5498 O O . LYS A 1 677 ? 20.333 22.313 -26.286 1.00 96.31 677 LYS A O 1
ATOM 5503 N N . GLU A 1 678 ? 19.322 22.765 -28.239 1.00 96.06 678 GLU A N 1
ATOM 5504 C CA . GLU A 1 678 ? 18.894 24.118 -27.876 1.00 96.06 678 GLU A CA 1
ATOM 5505 C C . GLU A 1 678 ? 17.989 24.117 -26.633 1.00 96.06 678 GLU A C 1
ATOM 5507 O O . GLU A 1 678 ? 18.225 24.870 -25.689 1.00 96.06 678 GLU A O 1
ATOM 5512 N N . GLN A 1 679 ? 16.988 23.232 -26.595 1.00 95.44 679 GLN A N 1
ATOM 5513 C CA . GLN A 1 679 ? 16.056 23.114 -25.469 1.00 95.44 679 GLN A CA 1
ATOM 5514 C C . GLN A 1 679 ? 16.754 22.701 -24.167 1.00 95.44 679 GLN A C 1
ATOM 5516 O O . GLN A 1 679 ? 16.474 23.259 -23.108 1.00 95.44 679 GLN A O 1
ATOM 5521 N N . ILE A 1 680 ? 17.677 21.742 -24.245 1.00 93.62 680 ILE A N 1
ATOM 5522 C CA . ILE A 1 680 ? 18.423 21.221 -23.093 1.00 93.62 680 ILE A CA 1
ATOM 5523 C C . ILE A 1 680 ? 19.370 22.282 -22.523 1.00 93.62 680 ILE A C 1
ATOM 5525 O O . ILE A 1 680 ? 19.387 22.497 -21.310 1.00 93.62 680 ILE A O 1
ATOM 5529 N N . LEU A 1 681 ? 20.088 23.004 -23.389 1.00 94.44 681 LEU A N 1
ATOM 5530 C CA . LEU A 1 681 ? 20.976 24.090 -22.968 1.00 94.44 681 LEU A CA 1
ATOM 5531 C C . LEU A 1 681 ? 20.194 25.263 -22.358 1.00 94.44 681 LEU A C 1
ATOM 5533 O O . LEU A 1 681 ? 20.597 25.774 -21.316 1.00 94.44 681 LEU A O 1
ATOM 5537 N N . LYS A 1 682 ? 19.035 25.633 -22.929 1.00 93.56 682 LYS A N 1
ATOM 5538 C CA . LYS A 1 682 ? 18.128 26.649 -22.353 1.00 93.56 682 LYS A CA 1
ATOM 5539 C C . LYS A 1 682 ? 17.623 26.279 -20.955 1.00 93.56 682 LYS A C 1
ATOM 5541 O O . LYS A 1 682 ? 17.394 27.158 -20.133 1.00 93.56 682 LYS A O 1
ATOM 5546 N N . SER A 1 683 ? 17.486 24.987 -20.670 1.00 88.69 683 SER A N 1
ATOM 5547 C CA . SER A 1 683 ? 17.109 24.471 -19.350 1.00 88.69 683 SER A CA 1
ATOM 5548 C C . SER A 1 683 ? 18.262 24.439 -18.331 1.00 88.69 683 SER A C 1
ATOM 5550 O O . SER A 1 683 ? 18.030 24.054 -17.180 1.00 88.69 683 SER A O 1
ATOM 5552 N N . GLY A 1 684 ? 19.479 24.844 -18.721 1.00 90.69 684 GLY A N 1
ATOM 5553 C CA . GLY A 1 684 ? 20.678 24.820 -17.874 1.00 90.69 684 GLY A CA 1
ATOM 5554 C C . GLY A 1 684 ? 21.306 23.430 -17.729 1.00 90.69 684 GLY A C 1
ATOM 5555 O O . GLY A 1 684 ? 22.025 23.175 -16.766 1.00 90.69 684 GLY A O 1
ATOM 5556 N N . ILE A 1 685 ? 21.010 22.505 -18.647 1.00 89.06 685 ILE A N 1
ATOM 5557 C CA . ILE A 1 685 ? 21.470 21.113 -18.601 1.00 89.06 685 ILE A CA 1
ATOM 5558 C C . ILE A 1 685 ? 22.575 20.915 -19.643 1.00 89.06 685 ILE A C 1
ATOM 5560 O O . ILE A 1 685 ? 22.476 21.390 -20.773 1.00 89.06 685 ILE A O 1
ATOM 5564 N N . GLN A 1 686 ? 23.629 20.179 -19.287 1.00 91.00 686 GLN A N 1
ATOM 5565 C CA . GLN A 1 686 ? 24.695 19.863 -20.237 1.00 91.00 686 GLN A CA 1
ATOM 5566 C C . GLN A 1 686 ? 24.208 18.876 -21.304 1.00 91.00 686 GLN A C 1
ATOM 5568 O O . GLN A 1 686 ? 23.577 17.865 -20.998 1.00 91.00 686 GLN A O 1
ATOM 5573 N N . PHE A 1 687 ? 24.538 19.146 -22.569 1.00 93.56 687 PHE A N 1
ATOM 5574 C CA . PHE A 1 687 ? 24.159 18.283 -23.686 1.00 93.56 687 PHE A CA 1
ATOM 5575 C C . PHE A 1 687 ? 25.099 17.074 -23.799 1.00 93.56 687 PHE A C 1
ATOM 5577 O O . PHE A 1 687 ? 25.995 17.023 -24.640 1.00 93.56 687 PHE A O 1
ATOM 5584 N N . ARG A 1 688 ? 24.904 16.106 -22.906 1.00 90.31 688 ARG A N 1
ATOM 5585 C CA . ARG A 1 688 ? 25.649 14.846 -22.818 1.00 90.31 688 ARG A CA 1
ATOM 5586 C C . ARG A 1 688 ? 24.668 13.694 -22.612 1.00 90.31 688 ARG A C 1
ATOM 5588 O O . ARG A 1 688 ? 23.610 13.870 -22.009 1.00 90.31 688 ARG A O 1
ATOM 5595 N N . ILE A 1 689 ? 25.006 12.501 -23.105 1.00 86.00 689 ILE A N 1
ATOM 5596 C CA . ILE A 1 689 ? 24.073 11.364 -23.106 1.00 86.00 689 ILE A CA 1
ATOM 5597 C C . ILE A 1 689 ? 23.573 10.996 -21.701 1.00 86.00 689 ILE A C 1
ATOM 5599 O O . ILE A 1 689 ? 22.397 10.687 -21.533 1.00 86.00 689 ILE A O 1
ATOM 5603 N N . LYS A 1 690 ? 24.429 11.063 -20.674 1.00 83.44 690 LYS A N 1
ATOM 5604 C CA . LYS A 1 690 ? 24.061 10.670 -19.305 1.00 83.44 690 LYS A CA 1
ATOM 5605 C C . LYS A 1 690 ? 23.003 11.616 -18.733 1.00 83.44 690 LYS A C 1
ATOM 5607 O O . LYS A 1 690 ? 22.023 11.161 -18.147 1.00 83.44 690 LYS A O 1
ATOM 5612 N N . GLU A 1 691 ? 23.167 12.912 -18.956 1.00 86.06 691 GLU A N 1
ATOM 5613 C CA . GLU A 1 691 ? 22.261 13.983 -18.556 1.00 86.06 691 GLU A CA 1
ATOM 5614 C C . GLU A 1 691 ? 20.922 13.846 -19.283 1.00 86.06 691 GLU A C 1
ATOM 5616 O O . GLU A 1 691 ? 19.881 13.817 -18.629 1.00 86.06 691 GLU A O 1
ATOM 5621 N N . LEU A 1 692 ? 20.947 13.625 -20.605 1.00 86.56 692 LEU A N 1
ATOM 5622 C CA . LEU A 1 692 ? 19.746 13.360 -21.412 1.00 86.56 692 LEU A CA 1
ATOM 5623 C C . LEU A 1 692 ? 18.974 12.117 -20.944 1.00 86.56 692 LEU A C 1
ATOM 5625 O O . LEU A 1 692 ? 17.750 12.060 -21.047 1.00 86.56 692 LEU A O 1
ATOM 5629 N N . LEU A 1 693 ? 19.676 11.111 -20.424 1.00 82.31 693 LEU A N 1
ATOM 5630 C CA . LEU A 1 693 ? 19.078 9.881 -19.908 1.00 82.31 693 LEU A CA 1
ATOM 5631 C C . LEU A 1 693 ? 18.681 9.967 -18.422 1.00 82.31 693 LEU A C 1
ATOM 5633 O O . LEU A 1 693 ? 18.098 9.016 -17.898 1.00 82.31 693 LEU A O 1
ATOM 5637 N N . GLY A 1 694 ? 18.910 11.103 -17.757 1.00 76.69 694 GLY A N 1
ATOM 5638 C CA . GLY A 1 694 ? 18.380 11.383 -16.420 1.00 76.69 694 GLY A CA 1
ATOM 5639 C C . GLY A 1 694 ? 19.412 11.659 -15.328 1.00 76.69 694 GLY A C 1
ATOM 5640 O O . GLY A 1 694 ? 19.007 11.809 -14.175 1.00 76.69 694 GLY A O 1
ATOM 5641 N N . LYS A 1 695 ? 20.711 11.773 -15.650 1.00 79.25 695 LYS A N 1
ATOM 5642 C CA . LYS A 1 695 ? 21.761 12.206 -14.706 1.00 79.25 695 LYS A CA 1
ATOM 5643 C C . LYS A 1 695 ? 21.696 13.724 -14.464 1.00 79.25 695 LYS A C 1
ATOM 5645 O O . LYS A 1 695 ? 22.626 14.458 -14.771 1.00 79.25 695 LYS A O 1
ATOM 5650 N N . VAL A 1 696 ? 20.559 14.197 -13.963 1.00 76.88 696 VAL A N 1
ATOM 5651 C CA . VAL A 1 696 ? 20.274 15.610 -13.683 1.00 76.88 696 VAL A CA 1
ATOM 5652 C C . VAL A 1 696 ? 19.540 15.749 -12.350 1.00 76.88 696 VAL A C 1
ATOM 5654 O O . VAL A 1 696 ? 18.966 14.780 -11.839 1.00 76.88 696 VAL A O 1
ATOM 5657 N N . ALA A 1 697 ? 19.539 16.966 -11.801 1.00 74.69 697 ALA A N 1
ATOM 5658 C CA . ALA A 1 697 ? 18.755 17.308 -10.619 1.00 74.69 697 ALA A CA 1
ATOM 5659 C C . ALA A 1 697 ? 17.264 16.985 -10.825 1.00 74.69 697 ALA A C 1
ATOM 5661 O O . ALA A 1 697 ? 16.753 17.013 -11.947 1.00 74.69 697 ALA A O 1
ATOM 5662 N N . LYS A 1 698 ? 16.571 16.634 -9.737 1.00 70.75 698 LYS A N 1
ATOM 5663 C CA . LYS A 1 698 ? 15.210 16.075 -9.772 1.00 70.75 698 LYS A CA 1
ATOM 5664 C C . LYS A 1 698 ? 14.222 16.969 -10.532 1.00 70.75 698 LYS A C 1
ATOM 5666 O O . LYS A 1 698 ? 13.536 16.475 -11.419 1.00 70.75 698 LYS A O 1
ATOM 5671 N N . ASP A 1 699 ? 14.242 18.266 -10.245 1.00 72.69 699 ASP A N 1
ATOM 5672 C CA . ASP A 1 699 ? 13.423 19.314 -10.867 1.00 72.69 699 ASP A CA 1
ATOM 5673 C C . ASP A 1 699 ? 13.636 19.431 -12.389 1.00 72.69 699 ASP A C 1
ATOM 5675 O O . ASP A 1 699 ? 12.727 19.803 -13.132 1.00 72.69 699 ASP A O 1
ATOM 5679 N N . LYS A 1 700 ? 14.814 19.029 -12.880 1.00 80.88 700 LYS A N 1
ATOM 5680 C CA . LYS A 1 700 ? 15.196 19.046 -14.301 1.00 80.88 700 LYS A CA 1
ATOM 5681 C C . LYS A 1 700 ? 14.913 17.739 -15.041 1.00 80.88 700 LYS A C 1
ATOM 5683 O O . LYS A 1 700 ? 14.932 17.695 -16.277 1.00 80.88 700 LYS A O 1
ATOM 5688 N N . GLN A 1 701 ? 14.594 16.661 -14.324 1.00 79.25 701 GLN A N 1
ATOM 5689 C CA . GLN A 1 701 ? 14.313 15.360 -14.938 1.00 79.25 701 GLN A CA 1
ATOM 5690 C C . GLN A 1 701 ? 13.057 15.396 -15.819 1.00 79.25 701 GLN A C 1
ATOM 5692 O O . GLN A 1 701 ? 13.026 14.773 -16.883 1.00 79.25 701 GLN A O 1
ATOM 5697 N N . ARG A 1 702 ? 12.024 16.144 -15.406 1.00 81.38 702 ARG A N 1
ATOM 5698 C CA . ARG A 1 702 ? 10.769 16.268 -16.164 1.00 81.38 702 ARG A CA 1
ATOM 5699 C C . ARG A 1 702 ? 10.979 16.950 -17.513 1.00 81.38 702 ARG A C 1
ATOM 5701 O O . ARG A 1 702 ? 10.444 16.493 -18.522 1.00 81.38 702 ARG A O 1
ATOM 5708 N N . GLU A 1 703 ? 11.762 18.025 -17.526 1.00 84.50 703 GLU A N 1
ATOM 5709 C CA . GLU A 1 703 ? 12.116 18.759 -18.744 1.00 84.50 703 GLU A CA 1
ATOM 5710 C C . GLU A 1 703 ? 12.881 17.853 -19.708 1.00 84.50 703 GLU A C 1
ATOM 5712 O O . GLU A 1 703 ? 12.501 17.720 -20.870 1.00 84.50 703 GLU A O 1
ATOM 5717 N N . THR A 1 704 ? 13.874 17.130 -19.189 1.00 85.81 704 THR A N 1
ATOM 5718 C CA . THR A 1 704 ? 14.691 16.198 -19.972 1.00 85.81 704 THR A CA 1
ATOM 5719 C C . THR A 1 704 ? 13.845 15.107 -20.634 1.00 85.81 704 THR A C 1
ATOM 5721 O O . THR A 1 704 ? 13.953 14.883 -21.839 1.00 85.81 704 THR A O 1
ATOM 5724 N N . VAL A 1 705 ? 12.941 14.463 -19.884 1.00 86.69 705 VAL A N 1
ATOM 5725 C CA . VAL A 1 705 ? 12.034 13.431 -20.425 1.00 86.69 705 VAL A CA 1
ATOM 5726 C C . VAL A 1 705 ? 11.097 13.996 -21.485 1.00 86.69 705 VAL A C 1
ATOM 5728 O O . VAL A 1 705 ? 10.804 13.314 -22.467 1.00 86.69 705 VAL A O 1
ATOM 5731 N N . ARG A 1 706 ? 10.621 15.231 -21.303 1.00 88.94 706 ARG A N 1
ATOM 5732 C CA . ARG A 1 706 ? 9.751 15.897 -22.274 1.00 88.94 706 ARG A CA 1
ATOM 5733 C C . ARG A 1 706 ? 10.486 16.155 -23.587 1.00 88.94 706 ARG A C 1
ATOM 5735 O O . ARG A 1 706 ? 9.973 15.781 -24.638 1.00 88.94 706 ARG A O 1
ATOM 5742 N N . TYR A 1 707 ? 11.673 16.756 -23.530 1.00 92.94 707 TYR A N 1
ATOM 5743 C CA . TYR A 1 707 ? 12.446 17.082 -24.729 1.00 92.94 707 TYR A CA 1
ATOM 5744 C C . TYR A 1 707 ? 12.958 15.832 -25.442 1.00 92.94 707 TYR A C 1
ATOM 5746 O O . TYR A 1 707 ? 12.788 15.707 -26.653 1.00 92.94 707 TYR A O 1
ATOM 5754 N N . LEU A 1 708 ? 13.486 14.854 -24.698 1.00 91.56 708 LEU A N 1
ATOM 5755 C CA . LEU A 1 708 ? 13.881 13.566 -25.270 1.00 91.56 708 LEU A CA 1
ATOM 5756 C C . LEU A 1 708 ? 12.674 12.834 -25.876 1.00 91.56 708 LEU A C 1
ATOM 5758 O O . LEU A 1 708 ? 12.783 12.218 -26.933 1.00 91.56 708 LEU A O 1
ATOM 5762 N N . GLY A 1 709 ? 11.504 12.933 -25.242 1.00 92.25 709 GLY A N 1
ATOM 5763 C CA . GLY A 1 709 ? 10.263 12.383 -25.776 1.00 92.25 709 GLY A CA 1
ATOM 5764 C C . GLY A 1 709 ? 9.851 13.016 -27.103 1.00 92.25 709 GLY A C 1
ATOM 5765 O O . GLY A 1 709 ? 9.441 12.294 -28.011 1.00 92.25 709 GLY A O 1
ATOM 5766 N N . GLN A 1 710 ? 10.011 14.334 -27.248 1.00 93.12 710 GLN A N 1
ATOM 5767 C CA . GLN A 1 710 ? 9.778 15.025 -28.517 1.00 93.12 710 GLN A CA 1
ATOM 5768 C C . GLN A 1 710 ? 10.790 14.595 -29.583 1.00 93.12 710 GLN A C 1
ATOM 5770 O O . GLN A 1 710 ? 10.389 14.264 -30.693 1.00 93.12 710 GLN A O 1
ATOM 5775 N N . TYR A 1 711 ? 12.075 14.500 -29.233 1.00 95.12 711 TYR A N 1
ATOM 5776 C CA . TYR A 1 711 ? 13.113 13.997 -30.136 1.00 95.12 711 TYR A CA 1
ATOM 5777 C C . TYR A 1 711 ? 12.781 12.599 -30.676 1.00 95.12 711 TYR A C 1
ATOM 5779 O O . TYR A 1 711 ? 12.852 12.364 -31.880 1.00 95.12 711 TYR A O 1
ATOM 5787 N N . VAL A 1 712 ? 12.349 11.677 -29.809 1.00 93.94 712 VAL A N 1
ATOM 5788 C CA . VAL A 1 712 ? 11.940 10.315 -30.202 1.00 93.94 712 VAL A CA 1
ATOM 5789 C C . VAL A 1 712 ? 10.775 10.322 -31.199 1.00 93.94 712 VAL A C 1
ATOM 5791 O O . VAL A 1 712 ? 10.714 9.456 -32.072 1.00 93.94 712 VAL A O 1
ATOM 5794 N N . LYS A 1 713 ? 9.855 11.286 -31.084 1.00 92.81 713 LYS A N 1
ATOM 5795 C CA . LYS A 1 713 ? 8.734 11.446 -32.020 1.00 92.81 713 LYS A CA 1
ATOM 5796 C C . LYS A 1 713 ? 9.189 12.032 -33.350 1.00 92.81 713 LYS A C 1
ATOM 5798 O O . LYS A 1 713 ? 8.923 11.430 -34.383 1.00 92.81 713 LYS A O 1
ATOM 5803 N N . ASP A 1 714 ? 9.907 13.153 -33.307 1.00 93.25 714 ASP A N 1
ATOM 5804 C CA . ASP A 1 714 ? 10.360 13.897 -34.491 1.00 93.25 714 ASP A CA 1
ATOM 5805 C C . ASP A 1 714 ? 11.259 13.039 -35.399 1.00 93.25 714 ASP A C 1
ATOM 5807 O O . ASP A 1 714 ? 11.302 13.231 -36.609 1.00 93.25 714 ASP A O 1
ATOM 5811 N N . THR A 1 715 ? 11.963 12.063 -34.821 1.00 93.06 715 THR A N 1
ATOM 5812 C CA . THR A 1 715 ? 12.886 11.162 -35.530 1.00 93.06 715 THR A CA 1
ATOM 5813 C C . THR A 1 715 ? 12.261 9.844 -35.996 1.00 93.06 715 THR A C 1
ATOM 5815 O O . THR A 1 715 ? 12.934 9.053 -36.661 1.00 93.06 715 THR A O 1
ATOM 5818 N N . GLY A 1 716 ? 11.008 9.555 -35.623 1.00 91.06 716 GLY A N 1
ATOM 5819 C CA . GLY A 1 716 ? 10.367 8.260 -35.887 1.00 91.06 716 GLY A CA 1
ATOM 5820 C C . GLY A 1 716 ? 10.961 7.085 -35.095 1.00 91.06 716 GLY A C 1
ATOM 5821 O O . GLY A 1 716 ? 10.594 5.932 -35.323 1.00 91.06 716 GLY A O 1
ATOM 5822 N N . LEU A 1 717 ? 11.849 7.343 -34.126 1.00 90.94 717 LEU A N 1
ATOM 5823 C CA . LEU A 1 717 ? 12.472 6.306 -33.292 1.00 90.94 717 LEU A CA 1
ATOM 5824 C C . LEU A 1 717 ? 11.460 5.542 -32.425 1.00 90.94 717 LEU A C 1
ATOM 5826 O O . LEU A 1 717 ? 11.777 4.462 -31.925 1.00 90.94 717 LEU A O 1
ATOM 5830 N N . ILE A 1 718 ? 10.244 6.074 -32.266 1.00 87.38 718 ILE A N 1
ATOM 5831 C CA . ILE A 1 718 ? 9.152 5.454 -31.507 1.00 87.38 718 ILE A CA 1
ATOM 5832 C C . ILE A 1 718 ? 8.750 4.059 -32.013 1.00 87.38 718 ILE A C 1
ATOM 5834 O O . ILE A 1 718 ? 8.271 3.245 -31.220 1.00 87.38 718 ILE A O 1
ATOM 5838 N N . ASP A 1 719 ? 8.950 3.782 -33.304 1.00 82.12 719 ASP A N 1
ATOM 5839 C CA . ASP A 1 719 ? 8.600 2.501 -33.930 1.00 82.12 719 ASP A CA 1
ATOM 5840 C C . ASP A 1 719 ? 9.819 1.592 -34.169 1.00 82.12 719 ASP A C 1
ATOM 5842 O O . ASP A 1 719 ? 9.652 0.411 -34.475 1.00 82.12 719 ASP A O 1
ATOM 5846 N N . VAL A 1 720 ? 11.035 2.120 -33.983 1.00 81.12 720 VAL A N 1
ATOM 5847 C CA . VAL A 1 720 ? 12.300 1.425 -34.278 1.00 81.12 720 VAL A CA 1
ATOM 5848 C C . VAL A 1 720 ? 12.956 0.865 -33.012 1.00 81.12 720 VAL A C 1
ATOM 5850 O O . VAL A 1 720 ? 13.405 -0.283 -33.006 1.00 81.12 720 VAL A O 1
ATOM 5853 N N . LEU A 1 721 ? 13.003 1.654 -31.931 1.00 82.38 721 LEU A N 1
ATOM 5854 C CA . LEU A 1 721 ? 13.678 1.294 -30.672 1.00 82.38 721 LEU A CA 1
ATOM 5855 C C . LEU A 1 721 ? 12.788 0.471 -29.727 1.00 82.38 721 LEU A C 1
ATOM 5857 O O . LEU A 1 721 ? 13.333 -0.195 -28.807 1.00 82.38 721 LEU A O 1
#

Nearest PDB structures (foldseek):
  8uw3-assembly1_A  TM=4.596E-01  e=3.003E-09  Homo sapiens
  8sxu-assembly1_A  TM=7.119E-01  e=2.376E-05  Homo sapiens
  8c8j-assembly1_A  TM=6.313E-01  e=3.544E-05  Homo sapiens
  2hb5-assembly1_A  TM=7.417E-01  e=2.005E-04  Moloney murine leukemia virus
  4e19-assembly2_B  TM=6.068E-01  e=5.099E-04  Halobacterium salinarum NRC-1

Organism: Artemia franciscana (NCBI:txid6661)

Foldseek 3Di:
DDDDDDDDPVSVVVVLVVVVVVVVVVVPPPPPPPPPPPPPVLNVVLPPDVPDQNFDLVLLVVLLVPDDFDAAFPVRDTSVNSNVDDSVVSVVLSVVLSVCVVVVHDDPLQVDWDWDWDAAPPDDPRDSNRTDTDTRGHPSSVSSVSSVVVVVLVSCPPVDDLQPQPPRPLHDPLLNLLVVLQVLLVCVQVVVDPPDPDPDDQDDDPNRTDDDDQWDADPNAIAGPLLLSLVRLVVLLVQLVVLLVVLLVCLDPVNQAFLLVSLVSLCCRRVVSCVVSVLQSQLHDPVSVVSSQVSSQVSLCSSLVNDPPQDSLLSCQQSVHDGVLLVSLLVLLLVVLSLQQDPPSSCCCVVPVPPVVLVPPDTDSNSDGSSSNSQVVDDPVLRSVPADADHLDQDPDPDDDAPEPEPPPPPDPPPDDLVRQVVVQVVVVVVVVFAFEKEKAKDADPLWIKIWIAGPVVRDIDIFGAHSLQDRLRNRLVRLLVVLVVLLVVLDAEEHEYEYQPPVNVVCLVPDDSPDWPSSVSSVVSQVVNVVSVHHYYYYHGHPPSCPPNNVRRVVRRVVNRVDPDHDPDRDTSVSSSVVSSQVSSVVVLVVVVVVDPDPLNVLCPDPRPDDQLTDRRSLLSSQLSCLSSQNHQQLLNCVVVVNDVDQADPQPRHGTGSCCVQPNPPLLVVLNVVLCVQCVVLVHDPDSSRLSHSDDPVCSNSSSVSSSVSCVVSVVSVVD

Sequence (721 aa):
MGRQQAFEDAEKVEILADQFENTSKRSRRQGTNNLNKTTPDNYKHWNNNEKEPLLKLRDIQRAVSELKSGATGNDRVHNNMLKALPIETMQIILELFNKSLNEGVVPQIWKHAIIHPILKPGKDPKDPASYRPISLLSCLAKLLERAIKAKTIKALKGNIQIEQCGFYEGRSTTDTLIRLEHHVKKGFLKKRHTLKKEPDPDIFLNGLKIRCTESFRYLGVLLDSQLTWEKHIEELITAVDRRKMLINAICNKKYKVPRDVLMQFSKAIILGKIDYASLVYASAKKTILAKLNAKWNETLRRTTNALKSTPIPALHIETSTTSLPTRRKILMAKYLLKKRGTEQEDIIKNEIIMDPYLMDYRFEIHNTPSLVKLMKDYPTNMSPLTIPTDKKNKIEGLERNISWKIHEEIGQKSRMSEQSLLQFALSELENYRDYRKFFTDGSKIGSRTGCGIWDDYKKLVTQYRLSDHTSIYMAELFAIDTAIKEIVREGKEGKYLVCTDSLSCLKYLKVAHEQAPTMARDIVQNIRMIEETGSCVSLIWIPAHVGVSGNERADQMAKDATKKETMENTPLPHIQTTIKIDEKLKEVELEEFRKRSLNMYLEITEYRYINHEMKHPEKRVADIIFRMRTGHARTKNMLKRWNMTDSSDCNVCGVEENLQHIIMECKKYETARSRLKEQILKSGIQFRIKELLGKVAKDKQRETVRYLGQYVKDTGLIDVL

Mean predicted aligned error: 13.77 Å

InterPro domains:
  IPR002156 Ribonuclease H domain [PF00075] (438-562)
  IPR002156 Ribonuclease H domain [PS50879] (432-563)
  IPR012337 Ribonuclease H-like superfamily [SSF53098] (429-562)
  IPR036397 Ribonuclease H superfamily [G3DSA:3.30.420.10] (416-572)
  IPR052560 RNA-directed DNA polymerase, mobile element [PTHR36688] (36-192)